Protein AF-A0A7J0HBK5-F1 (afdb_monomer)

Sequence (473 aa):
MHLRTRTHFDTNAKVCFGAVPFGYVHLSFYRSYSKPLKPMLLNSPVFSQHLRLVNHPLKPMHLRTRTQFDTNAKVGISAVPYGYVHFSFYHSYSKPLPRSLRRRINKRLKSAMKPVLDEARFQRAVSQLPPRFTAEELCNVITLQEDPLVCLELFDWASEQPRFRHDVSTYHITIKKLGAVKMYEEMEVIVNQVLDVPDIGSEALYNTIIYFFTEDRKLTKAVDVYKHMRNSKNVEWRPSIRTFNLLFSAFLSRGTNSYINHMYMETIRCLFKQMVNDGIEPDIFSLNSMIKGYVLSLHVNDALRIFHQMGVVYNCLPNSFSFDYLIHGLCAQGRTKNARDLFNKMKKSGFVPSSKSYNSLVNSLALGGEVDKAVNLLWEMTKSRRSADFITYRTVLDEICRQQRLGDAMTLLKELQEKELVDSHTYRKLLHELVDSHRNLNDLLPREHKNQEYLEAVKNRYKHLLEVKRIVR

Structure (mmCIF, N/CA/C/O backbone):
data_AF-A0A7J0HBK5-F1
#
_entry.id   AF-A0A7J0HBK5-F1
#
loop_
_atom_site.group_PDB
_atom_site.id
_atom_site.type_symbol
_atom_site.label_atom_id
_atom_site.label_alt_id
_atom_site.label_comp_id
_atom_site.label_asym_id
_atom_site.label_entity_id
_atom_site.label_seq_id
_atom_site.pdbx_PDB_ins_code
_atom_site.Cartn_x
_atom_site.Cartn_y
_atom_site.Cartn_z
_atom_site.occupancy
_atom_site.B_iso_or_equiv
_atom_site.auth_seq_id
_atom_site.auth_comp_id
_atom_site.auth_asym_id
_atom_site.auth_atom_id
_atom_site.pdbx_PDB_model_num
ATOM 1 N N . MET A 1 1 ? -20.222 -41.291 -4.664 1.00 31.66 1 MET A N 1
ATOM 2 C CA . MET A 1 1 ? -19.190 -40.955 -5.672 1.00 31.66 1 MET A CA 1
ATOM 3 C C . MET A 1 1 ? -19.681 -39.755 -6.475 1.00 31.66 1 MET A C 1
ATOM 5 O O . MET A 1 1 ? -20.863 -39.692 -6.771 1.00 31.66 1 MET A O 1
ATOM 9 N N . HIS A 1 2 ? -18.813 -38.767 -6.682 1.00 30.02 2 HIS A N 1
ATOM 10 C CA . HIS A 1 2 ? -19.117 -37.355 -6.947 1.00 30.02 2 HIS A CA 1
ATOM 11 C C . HIS A 1 2 ? -20.131 -37.019 -8.058 1.00 30.02 2 HIS A C 1
ATOM 13 O O . HIS A 1 2 ? -19.914 -37.318 -9.228 1.00 30.02 2 HIS A O 1
ATOM 19 N N . LEU A 1 3 ? -21.146 -36.228 -7.688 1.00 23.47 3 LEU A N 1
ATOM 20 C CA . LEU A 1 3 ? -21.927 -35.387 -8.595 1.00 23.47 3 LEU A CA 1
ATOM 21 C C . LEU A 1 3 ? -21.182 -34.059 -8.813 1.00 23.47 3 LEU A C 1
ATOM 23 O O . LEU A 1 3 ? -21.056 -33.244 -7.902 1.00 23.47 3 LEU A O 1
ATOM 27 N N . ARG A 1 4 ? -20.663 -33.860 -10.030 1.00 25.66 4 ARG A N 1
ATOM 28 C CA . ARG A 1 4 ? -20.142 -32.577 -10.524 1.00 25.66 4 ARG A CA 1
ATOM 29 C C . ARG A 1 4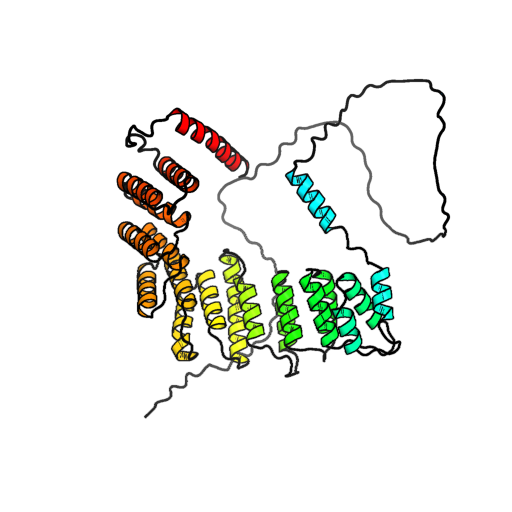 ? -21.317 -31.690 -10.936 1.00 25.66 4 ARG A C 1
ATOM 31 O O . ARG A 1 4 ? -21.932 -31.931 -11.970 1.00 25.66 4 ARG A O 1
ATOM 38 N N . THR A 1 5 ? -21.582 -30.625 -10.191 1.00 25.89 5 THR A N 1
ATOM 39 C CA . THR A 1 5 ? -22.419 -29.517 -10.666 1.00 25.89 5 THR A CA 1
ATOM 40 C C . THR A 1 5 ? -21.564 -28.576 -11.516 1.00 25.89 5 THR A C 1
ATOM 42 O O . THR A 1 5 ? -20.764 -27.804 -10.990 1.00 25.89 5 THR A O 1
ATOM 45 N N . ARG A 1 6 ? -21.713 -28.666 -12.843 1.00 24.17 6 ARG A N 1
ATOM 46 C CA . ARG A 1 6 ? -21.279 -27.638 -13.801 1.00 24.17 6 ARG A CA 1
ATOM 47 C C . ARG A 1 6 ? -22.209 -26.434 -13.658 1.00 24.17 6 ARG A C 1
ATOM 49 O O . ARG A 1 6 ? -23.389 -26.542 -13.973 1.00 24.17 6 ARG A O 1
ATOM 56 N N . THR A 1 7 ? -21.691 -25.292 -13.227 1.00 28.00 7 THR A N 1
ATOM 57 C CA . THR A 1 7 ? -22.364 -24.008 -13.437 1.00 28.00 7 THR A CA 1
ATOM 58 C C . THR A 1 7 ? -21.990 -23.494 -14.825 1.00 28.00 7 THR A C 1
ATOM 60 O O . THR A 1 7 ? -20.836 -23.169 -15.102 1.00 28.00 7 THR A O 1
ATOM 63 N N . HIS A 1 8 ? -22.975 -23.491 -15.722 1.00 24.38 8 HIS A N 1
ATOM 64 C CA . HIS A 1 8 ? -22.909 -22.832 -17.022 1.00 24.38 8 HIS A CA 1
ATOM 65 C C . HIS A 1 8 ? -22.715 -21.322 -16.817 1.00 24.38 8 HIS A C 1
ATOM 67 O O . HIS A 1 8 ? -23.532 -20.674 -16.168 1.00 24.38 8 HIS A O 1
ATOM 73 N N . PHE A 1 9 ? -21.638 -20.765 -17.370 1.00 28.02 9 PHE A N 1
ATOM 74 C CA . PHE A 1 9 ? -21.563 -19.340 -17.679 1.00 28.02 9 PHE A CA 1
ATOM 75 C C . PHE A 1 9 ? -22.142 -19.153 -19.081 1.00 28.02 9 PHE A C 1
ATOM 77 O O . PHE A 1 9 ? -21.628 -19.739 -20.034 1.00 28.02 9 PHE A O 1
ATOM 84 N N . ASP A 1 10 ? -23.211 -18.368 -19.193 1.00 24.34 10 ASP A N 1
ATOM 85 C CA . ASP A 1 10 ? -23.819 -17.997 -20.470 1.00 24.34 10 ASP A CA 1
ATOM 86 C C . ASP A 1 10 ? -22.800 -17.287 -21.370 1.00 24.34 10 ASP A C 1
ATOM 88 O O . ASP A 1 10 ? -22.407 -16.137 -21.159 1.00 24.34 10 ASP A O 1
ATOM 92 N N . THR A 1 11 ? -22.372 -17.998 -22.407 1.00 31.20 11 THR A N 1
ATOM 93 C CA . THR A 1 11 ? -21.667 -17.467 -23.567 1.00 31.20 11 THR A CA 1
ATOM 94 C C . THR A 1 11 ? -22.706 -17.028 -24.586 1.00 31.20 11 THR A C 1
ATOM 96 O O . THR A 1 11 ? -23.113 -17.842 -25.406 1.00 31.20 11 THR A O 1
ATOM 99 N N . ASN A 1 12 ? -23.168 -15.776 -24.522 1.00 26.44 12 ASN A N 1
ATOM 100 C CA . ASN A 1 12 ? -23.670 -15.032 -25.685 1.00 26.44 12 ASN A CA 1
ATOM 101 C C . ASN A 1 12 ? -24.010 -13.583 -25.312 1.00 26.44 12 ASN A C 1
ATOM 103 O O . ASN A 1 12 ? -25.143 -13.239 -24.998 1.00 26.44 12 ASN A O 1
ATOM 107 N N . ALA A 1 13 ? -23.017 -12.706 -25.432 1.00 25.67 13 ALA A N 1
ATOM 108 C CA . ALA A 1 13 ? -23.254 -11.301 -25.728 1.00 25.67 13 ALA A CA 1
ATOM 109 C C . ALA A 1 13 ? -22.132 -10.829 -26.656 1.00 25.67 13 ALA A C 1
ATOM 111 O O . ALA A 1 13 ? -20.990 -10.642 -26.238 1.00 25.67 13 ALA A O 1
ATOM 112 N N . LYS A 1 14 ? -22.459 -10.670 -27.943 1.00 26.19 14 LYS A N 1
ATOM 113 C CA . LYS A 1 14 ? -21.660 -9.878 -28.881 1.00 26.19 14 LYS A CA 1
ATOM 114 C C . LYS A 1 14 ? -21.552 -8.468 -28.298 1.00 26.19 14 LYS A C 1
ATOM 116 O O . LYS A 1 14 ? -22.533 -7.732 -28.295 1.00 26.19 14 LYS A O 1
ATOM 121 N N . VAL A 1 15 ? -20.381 -8.094 -27.792 1.00 26.55 15 VAL A N 1
ATOM 122 C CA . VAL A 1 15 ? -20.110 -6.706 -27.411 1.00 26.55 15 VAL A CA 1
ATOM 123 C C . VAL A 1 15 ? -19.743 -5.956 -28.685 1.00 26.55 15 VAL A C 1
ATOM 125 O O . VAL A 1 15 ? -18.599 -5.969 -29.134 1.00 26.55 15 VAL A O 1
ATOM 128 N N . CYS A 1 16 ? -20.746 -5.329 -29.296 1.00 24.81 16 CYS A N 1
ATOM 129 C CA . CYS A 1 16 ? -20.527 -4.231 -30.224 1.00 24.81 16 CYS A CA 1
ATOM 130 C C . CYS A 1 16 ? -19.845 -3.094 -29.452 1.00 24.81 16 CYS A C 1
ATOM 132 O O . CYS A 1 16 ? -20.400 -2.567 -28.488 1.00 24.81 16 CYS A O 1
ATOM 134 N N . PHE A 1 17 ? -18.637 -2.720 -29.875 1.00 26.94 17 PHE A N 1
ATOM 135 C CA . PHE A 1 17 ? -17.981 -1.493 -29.439 1.00 26.94 17 PHE A CA 1
ATOM 136 C C . PHE A 1 17 ? -18.753 -0.296 -30.005 1.00 26.94 17 PHE A C 1
ATOM 138 O O . PHE A 1 17 ? -18.517 0.143 -31.127 1.00 26.94 17 PHE A O 1
ATOM 145 N N . GLY A 1 18 ? -19.713 0.207 -29.231 1.00 22.92 18 GLY A N 1
ATOM 146 C CA . GLY A 1 18 ? -20.313 1.517 -29.440 1.00 22.92 18 GLY A CA 1
ATOM 147 C C . GLY A 1 18 ? -19.470 2.571 -28.734 1.00 22.92 18 GLY A C 1
ATOM 148 O O . GLY A 1 18 ? -19.424 2.608 -27.506 1.00 22.92 18 GLY A O 1
ATOM 149 N N . ALA A 1 19 ? -18.785 3.404 -29.514 1.00 28.27 19 ALA A N 1
ATOM 150 C CA . ALA A 1 19 ? -18.148 4.623 -29.039 1.00 28.27 19 ALA A CA 1
ATOM 151 C C . ALA A 1 19 ? -19.178 5.500 -28.306 1.00 28.27 19 ALA A C 1
ATOM 153 O O . ALA A 1 19 ? -20.225 5.819 -28.865 1.00 28.27 19 ALA A O 1
ATOM 154 N N . VAL A 1 20 ? -18.879 5.906 -27.071 1.00 25.22 20 VAL A N 1
ATOM 155 C CA . VAL A 1 20 ? -19.661 6.930 -26.369 1.00 25.22 20 VAL A CA 1
ATOM 156 C C . VAL A 1 20 ? -18.873 8.241 -26.420 1.00 25.22 20 VAL A C 1
ATOM 158 O O . VAL A 1 20 ? -17.775 8.301 -25.860 1.00 25.22 20 VAL A O 1
ATOM 161 N N . PRO A 1 21 ? -19.387 9.286 -27.091 1.00 27.09 21 PRO A N 1
ATOM 162 C CA . PRO A 1 21 ? -18.785 10.608 -27.076 1.00 27.09 21 PRO A CA 1
ATOM 163 C C . PRO A 1 21 ? -19.108 11.320 -25.755 1.00 27.09 21 PRO A C 1
ATOM 165 O O . PRO A 1 21 ? -20.227 11.255 -25.245 1.00 27.09 21 PRO A O 1
ATOM 168 N N . PHE A 1 22 ? -18.120 12.028 -25.207 1.00 27.39 22 PHE A N 1
ATOM 169 C CA . PHE A 1 22 ? -18.308 12.963 -24.099 1.00 27.39 22 PHE A CA 1
ATOM 170 C C . PHE A 1 22 ? -19.230 14.109 -24.547 1.00 27.39 22 PHE A C 1
ATOM 172 O O . PHE A 1 22 ? -18.798 15.025 -25.242 1.00 27.39 22 PHE A O 1
ATOM 179 N N . GLY A 1 23 ? -20.502 14.047 -24.151 1.00 24.08 23 GLY A N 1
ATOM 180 C CA . GLY A 1 23 ? -21.498 15.093 -24.361 1.00 24.08 23 GLY A CA 1
ATOM 181 C C . GLY A 1 23 ? -21.964 15.678 -23.031 1.00 24.08 23 GLY A C 1
ATOM 182 O O . GLY A 1 23 ? -22.609 14.999 -22.236 1.00 24.08 23 GLY A O 1
ATOM 183 N N . TYR A 1 24 ? -21.634 16.947 -22.803 1.00 28.50 24 TYR A N 1
ATOM 184 C CA . TYR A 1 24 ? -22.241 17.797 -21.782 1.00 28.50 24 TYR A CA 1
ATOM 185 C C . TYR A 1 24 ? -23.758 17.891 -22.008 1.00 28.50 24 TYR A C 1
ATOM 187 O O . TYR A 1 24 ? -24.182 18.332 -23.073 1.00 28.50 24 TYR A O 1
ATOM 195 N N . VAL A 1 25 ? -24.570 17.573 -20.994 1.00 25.03 25 VAL A N 1
ATOM 196 C CA . VAL A 1 25 ? -25.971 18.017 -20.919 1.00 25.03 25 VAL A CA 1
ATOM 197 C C . VAL A 1 25 ? -26.257 18.555 -19.520 1.00 25.03 25 VAL A C 1
ATOM 199 O O . VAL A 1 25 ? -25.924 17.954 -18.502 1.00 25.03 25 VAL A O 1
ATOM 202 N N . HIS A 1 26 ? -26.844 19.744 -19.518 1.00 24.22 26 HIS A N 1
ATOM 203 C CA . HIS A 1 26 ? -27.123 20.635 -18.405 1.00 24.22 26 HIS A CA 1
ATOM 204 C C . HIS A 1 26 ? -28.632 20.623 -18.124 1.00 24.22 26 HIS A C 1
ATOM 206 O O . HIS A 1 26 ? -29.383 20.930 -19.038 1.00 24.22 26 HIS A O 1
ATOM 212 N N . LEU A 1 27 ? -29.079 20.332 -16.895 1.00 23.97 27 LEU A N 1
ATOM 213 C CA . LEU A 1 27 ? -30.419 20.673 -16.361 1.00 23.97 27 LEU A CA 1
ATOM 214 C C . LEU A 1 27 ? -30.403 20.424 -14.825 1.00 23.97 27 LEU A C 1
ATOM 216 O O . LEU A 1 27 ? -30.240 19.285 -14.410 1.00 23.97 27 LEU A O 1
ATOM 220 N N . SER A 1 28 ? -30.276 21.408 -13.913 1.00 21.25 28 SER A N 1
ATOM 221 C CA . SER A 1 28 ? -31.296 22.338 -13.349 1.00 21.25 28 SER A CA 1
ATOM 222 C C . SER A 1 28 ? -32.604 21.614 -12.961 1.00 21.25 28 SER A C 1
ATOM 224 O O . SER A 1 28 ? -33.232 21.074 -13.858 1.00 21.25 28 SER A O 1
ATOM 226 N N . PHE A 1 29 ? -33.108 21.503 -11.719 1.00 23.34 29 PHE A N 1
ATOM 227 C CA . PHE A 1 29 ? -33.231 22.378 -10.531 1.00 23.34 29 PHE A CA 1
ATOM 228 C C . PHE A 1 29 ? -33.354 21.493 -9.252 1.00 23.34 29 PHE A C 1
ATOM 230 O O . PHE A 1 29 ? -33.925 20.415 -9.324 1.00 23.34 29 PHE A O 1
ATOM 237 N N . TYR A 1 30 ? -32.832 21.866 -8.074 1.00 24.45 30 TYR A N 1
ATOM 238 C CA . TYR A 1 30 ? -33.590 22.601 -7.043 1.00 24.45 30 TYR A CA 1
ATOM 239 C C . TYR A 1 30 ? -32.663 23.442 -6.142 1.00 24.45 30 TYR A C 1
ATOM 241 O O . TYR A 1 30 ? -31.636 22.983 -5.648 1.00 24.45 30 TYR A O 1
ATOM 249 N N . ARG A 1 31 ? -33.067 24.702 -5.950 1.00 23.34 31 ARG A N 1
ATOM 250 C CA . ARG A 1 31 ? -32.460 25.748 -5.114 1.00 23.34 31 ARG A CA 1
ATOM 251 C C . ARG A 1 31 ? -32.688 25.494 -3.623 1.00 23.34 31 ARG A C 1
ATOM 253 O O . ARG A 1 31 ? -33.817 25.223 -3.235 1.00 23.34 31 ARG A O 1
ATOM 260 N N . SER A 1 32 ? -31.690 25.836 -2.802 1.00 21.02 32 SER A N 1
ATOM 261 C CA . SER A 1 32 ? -31.899 26.589 -1.553 1.00 21.02 32 SER A CA 1
ATOM 262 C C . SER A 1 32 ? -30.566 27.117 -0.970 1.00 21.02 32 SER A C 1
ATOM 264 O O . SER A 1 32 ? -29.733 26.347 -0.508 1.00 21.02 32 SER A O 1
ATOM 266 N N . TYR A 1 33 ? -30.420 28.450 -1.023 1.00 23.70 33 TYR A N 1
ATOM 267 C CA . TYR A 1 33 ? -29.663 29.378 -0.157 1.00 23.70 33 TYR A CA 1
ATOM 268 C C . TYR A 1 33 ? -28.152 29.207 0.124 1.00 23.70 33 TYR A C 1
ATOM 270 O O . TYR A 1 33 ? -27.761 28.556 1.080 1.00 23.70 33 TYR A O 1
ATOM 278 N N . SER A 1 34 ? -27.319 30.001 -0.572 1.00 24.39 34 SER A N 1
ATOM 279 C CA . SER A 1 34 ? -26.499 31.085 0.029 1.00 24.39 34 SER A CA 1
ATOM 280 C C . SER A 1 34 ? -25.680 31.810 -1.057 1.00 24.39 34 SER A C 1
ATOM 282 O O . SER A 1 34 ? -24.958 31.175 -1.821 1.00 24.39 34 SER A O 1
ATOM 284 N N . LYS A 1 35 ? -25.827 33.138 -1.159 1.00 27.02 35 LYS A N 1
ATOM 285 C CA . LYS A 1 35 ? -25.191 34.014 -2.167 1.00 27.02 35 LYS A CA 1
ATOM 286 C C . LYS A 1 35 ? -23.658 34.101 -1.990 1.00 27.02 35 LYS A C 1
ATOM 288 O O . LYS A 1 35 ? -23.221 34.266 -0.854 1.00 27.02 35 LYS A O 1
ATOM 293 N N . PRO A 1 36 ? -22.854 34.138 -3.071 1.00 25.86 36 PRO A N 1
ATOM 294 C CA . PRO A 1 36 ? -21.471 34.605 -3.016 1.00 25.86 36 PRO A CA 1
ATOM 295 C C . PRO A 1 36 ? -21.409 36.143 -3.060 1.00 25.86 36 PRO A C 1
ATOM 297 O O . PRO A 1 36 ? -22.064 36.792 -3.880 1.00 25.86 36 PRO A O 1
ATOM 300 N N . LEU A 1 37 ? -20.624 36.723 -2.151 1.00 25.36 37 LEU A N 1
ATOM 301 C CA . LEU A 1 37 ? -20.334 38.154 -2.059 1.00 25.36 37 LEU A CA 1
ATOM 302 C C . LEU A 1 37 ? -19.512 38.626 -3.271 1.00 25.36 37 LEU A C 1
ATOM 304 O O . LEU A 1 37 ? -18.436 38.102 -3.554 1.00 25.36 37 LEU A O 1
ATOM 308 N N . LYS A 1 38 ? -20.031 39.647 -3.963 1.00 24.88 38 LYS A N 1
ATOM 309 C CA . LYS A 1 38 ? -19.293 40.485 -4.917 1.00 24.88 38 LYS A CA 1
ATOM 310 C C . LYS A 1 38 ? -18.269 41.349 -4.160 1.00 24.88 38 LYS A C 1
ATOM 312 O O . LYS A 1 38 ? -18.623 41.880 -3.108 1.00 24.88 38 LYS A O 1
ATOM 317 N N . PRO A 1 39 ? -17.062 41.582 -4.700 1.00 24.73 39 PRO A N 1
ATOM 318 C CA . PRO A 1 39 ? -16.198 42.650 -4.214 1.00 24.73 39 PRO A CA 1
ATOM 319 C C . PRO A 1 39 ? -16.785 44.015 -4.613 1.00 24.73 39 PRO A C 1
ATOM 321 O O . PRO A 1 39 ? -17.087 44.255 -5.783 1.00 24.73 39 PRO A O 1
ATOM 324 N N . MET A 1 40 ? -16.976 44.895 -3.627 1.00 24.06 40 MET A N 1
ATOM 325 C CA . MET A 1 40 ? -17.317 46.304 -3.837 1.00 24.06 40 MET A CA 1
ATOM 326 C C . MET A 1 40 ? -16.158 47.014 -4.546 1.00 24.06 40 MET A C 1
ATOM 328 O O . MET A 1 40 ? -15.063 47.139 -4.003 1.00 24.06 40 MET A O 1
ATOM 332 N N . LEU A 1 41 ? -16.437 47.487 -5.758 1.00 22.77 41 LEU A N 1
ATOM 333 C CA . LEU A 1 41 ? -15.737 48.587 -6.410 1.00 22.77 41 LEU A CA 1
ATOM 334 C C . LEU A 1 41 ? -16.183 49.900 -5.747 1.00 22.77 41 LEU A C 1
ATOM 336 O O . LEU A 1 41 ? -17.384 50.150 -5.640 1.00 22.77 41 LEU A O 1
ATOM 340 N N . LEU A 1 42 ? -15.230 50.737 -5.333 1.00 23.98 42 LEU A N 1
ATOM 341 C CA . LEU A 1 42 ? -15.458 52.169 -5.128 1.00 23.98 42 LEU A CA 1
ATOM 342 C C . LEU A 1 42 ? -15.215 52.887 -6.473 1.00 23.98 42 LEU A C 1
ATOM 344 O O . LEU A 1 42 ? -14.145 52.739 -7.062 1.00 23.98 42 LEU A O 1
ATOM 348 N N . ASN A 1 43 ? -16.211 53.639 -6.948 1.00 23.02 43 ASN A N 1
ATOM 349 C CA . ASN A 1 43 ? -16.170 54.537 -8.117 1.00 23.02 43 ASN A CA 1
ATOM 350 C C . ASN A 1 43 ? -15.170 55.698 -7.882 1.00 23.02 43 ASN A C 1
ATOM 352 O O . ASN A 1 43 ? -15.237 56.324 -6.831 1.00 23.02 43 ASN A O 1
ATOM 356 N N . SER A 1 44 ? -14.151 55.900 -8.740 1.00 21.78 44 SER A N 1
ATOM 357 C CA . SER A 1 44 ? -14.055 56.820 -9.917 1.00 21.78 44 SER A CA 1
ATOM 358 C C . SER A 1 44 ? -13.590 58.258 -9.588 1.00 21.78 44 SER A C 1
ATOM 360 O O . SER A 1 44 ? -13.862 58.681 -8.468 1.00 21.78 44 SER A O 1
ATOM 362 N N . PRO A 1 45 ? -13.058 59.077 -10.537 1.00 34.59 45 PRO A N 1
ATOM 363 C CA . PRO A 1 45 ? -12.540 58.819 -11.900 1.00 34.59 45 PRO A CA 1
ATOM 364 C C . PRO A 1 45 ? -11.070 59.317 -12.069 1.00 34.59 45 PRO A C 1
ATOM 366 O O . PRO A 1 45 ? -10.499 59.875 -11.141 1.00 34.59 45 PRO A O 1
ATOM 369 N N . VAL A 1 46 ? -10.351 59.058 -13.172 1.00 22.55 46 VAL A N 1
ATOM 370 C CA . VAL A 1 46 ? -10.134 60.016 -14.284 1.00 22.55 46 VAL A CA 1
ATOM 371 C C . VAL A 1 46 ? -9.299 59.321 -15.387 1.00 22.55 46 VAL A C 1
ATOM 373 O O . VAL A 1 46 ? -8.238 58.768 -15.123 1.00 22.55 46 VAL A O 1
ATOM 376 N N . PHE A 1 47 ? -9.820 59.422 -16.614 1.00 23.20 47 PHE A N 1
ATOM 377 C CA . PHE A 1 47 ? -9.204 59.324 -17.950 1.00 23.20 47 PHE A CA 1
ATOM 378 C C . PHE A 1 47 ? -8.801 57.976 -18.588 1.00 23.20 47 PHE A C 1
ATOM 380 O O . PHE A 1 47 ? -7.784 57.348 -18.318 1.00 23.20 47 PHE A O 1
ATOM 387 N N . SER A 1 48 ? -9.632 57.655 -19.582 1.00 22.02 48 SER A N 1
ATOM 388 C CA . SER A 1 48 ? -9.429 56.899 -20.818 1.00 22.02 48 SER A CA 1
ATOM 389 C C . SER A 1 48 ? -8.139 57.215 -21.591 1.00 22.02 48 SER A C 1
ATOM 391 O O . SER A 1 48 ? -7.818 58.389 -21.744 1.00 22.02 48 SER A O 1
ATOM 393 N N . GLN A 1 49 ? -7.549 56.217 -22.262 1.00 24.94 49 GLN A N 1
ATOM 394 C CA . GLN A 1 49 ? -7.604 56.087 -23.734 1.00 24.94 49 GLN A CA 1
ATOM 395 C C . GLN A 1 49 ? -6.843 54.848 -24.260 1.00 24.94 49 GLN A C 1
ATOM 397 O O . GLN A 1 49 ? -5.743 54.531 -23.832 1.00 24.94 49 GLN A O 1
ATOM 402 N N . HIS A 1 50 ? -7.520 54.163 -25.188 1.00 23.64 50 HIS A N 1
ATOM 403 C CA . HIS A 1 50 ? -7.077 53.345 -26.326 1.00 23.64 50 HIS A CA 1
ATOM 404 C C . HIS A 1 50 ? -5.633 52.813 -26.427 1.00 23.64 50 HIS A C 1
ATOM 406 O O . HIS A 1 50 ? -4.698 53.591 -26.539 1.00 23.64 50 HIS A O 1
ATOM 412 N N . LEU A 1 51 ? -5.494 51.504 -26.703 1.00 23.53 51 LEU A N 1
ATOM 413 C CA . LEU A 1 51 ? -5.081 51.024 -28.039 1.00 23.53 51 LEU A CA 1
ATOM 414 C C . LEU A 1 51 ? -5.220 49.497 -28.196 1.00 23.53 51 LEU A C 1
ATOM 416 O O . LEU A 1 51 ? -4.925 48.715 -27.296 1.00 23.53 51 LEU A O 1
ATOM 420 N N . ARG A 1 52 ? -5.743 49.109 -29.365 1.00 21.78 52 ARG A N 1
ATOM 421 C CA . ARG A 1 52 ? -6.020 47.745 -29.836 1.00 21.78 52 ARG A CA 1
ATOM 422 C C . ARG A 1 52 ? -4.734 47.049 -30.302 1.00 21.78 52 ARG A C 1
ATOM 424 O O . ARG A 1 52 ? -3.869 47.686 -30.890 1.00 21.78 52 ARG A O 1
ATOM 431 N N . LEU A 1 53 ? -4.690 45.729 -30.123 1.00 23.70 53 LEU A N 1
ATOM 432 C CA . LEU A 1 53 ? -3.767 44.800 -30.785 1.00 23.70 53 LEU A CA 1
ATOM 433 C C . LEU A 1 53 ? -4.117 44.647 -32.276 1.00 23.70 53 LEU A C 1
ATOM 435 O O . LEU A 1 53 ? -5.289 44.468 -32.609 1.00 23.70 53 LEU A O 1
ATOM 439 N N . VAL A 1 54 ? -3.102 44.643 -33.148 1.00 23.05 54 VAL A N 1
ATOM 440 C CA . VAL A 1 54 ? -3.174 44.139 -34.533 1.00 23.05 54 VAL A CA 1
ATOM 441 C C . VAL A 1 54 ? -1.969 43.226 -34.806 1.00 23.05 54 VAL A C 1
ATOM 443 O O . VAL A 1 54 ? -0.887 43.417 -34.257 1.00 23.05 54 VAL A O 1
ATOM 446 N N . ASN A 1 55 ? -2.234 42.197 -35.611 1.00 21.95 55 ASN A N 1
ATOM 447 C CA . ASN A 1 55 ? -1.491 40.959 -35.837 1.00 21.95 55 ASN A CA 1
ATOM 448 C C . ASN A 1 55 ? -0.244 41.043 -36.750 1.00 21.95 55 ASN A C 1
ATOM 450 O O . ASN A 1 55 ? -0.172 41.882 -37.643 1.00 21.95 55 ASN A O 1
ATOM 454 N N . HIS A 1 56 ? 0.555 39.966 -36.641 1.00 23.27 56 HIS A N 1
ATOM 455 C CA . HIS A 1 56 ? 1.252 39.200 -37.701 1.00 23.27 56 HIS A CA 1
ATOM 456 C C . HIS A 1 56 ? 2.772 39.417 -37.968 1.00 23.27 56 HIS A C 1
ATOM 458 O O . HIS A 1 56 ? 3.339 40.403 -37.515 1.00 23.27 56 HIS A O 1
ATOM 464 N N . PRO A 1 57 ? 3.470 38.387 -38.523 1.00 37.47 57 PRO A N 1
ATOM 465 C CA . PRO A 1 57 ? 4.721 37.797 -38.009 1.00 37.47 57 PRO A CA 1
ATOM 466 C C . PRO A 1 57 ? 5.951 38.150 -38.870 1.00 37.47 57 PRO A C 1
ATOM 468 O O . PRO A 1 57 ? 5.756 38.731 -39.924 1.00 37.47 57 PRO A O 1
ATOM 471 N N . LEU A 1 58 ? 7.178 37.737 -38.492 1.00 22.36 58 LEU A N 1
ATOM 472 C CA . LEU A 1 58 ? 8.304 37.419 -39.411 1.00 22.36 58 LEU A CA 1
ATOM 473 C C . LEU A 1 58 ? 9.536 36.848 -38.652 1.00 22.36 58 LEU A C 1
ATOM 475 O O . LEU A 1 58 ? 9.904 37.333 -37.585 1.00 22.36 58 LEU A O 1
ATOM 479 N N . LYS A 1 59 ? 10.156 35.794 -39.214 1.00 21.16 59 LYS A N 1
ATOM 480 C CA . LYS A 1 59 ? 11.503 35.250 -38.886 1.00 21.16 59 LYS A CA 1
ATOM 481 C C . LYS A 1 59 ? 12.606 36.068 -39.641 1.00 21.16 59 LYS A C 1
ATOM 483 O O . LYS A 1 59 ? 12.254 37.031 -40.311 1.00 21.16 59 LYS A O 1
ATOM 488 N N . PRO A 1 60 ? 13.874 35.608 -39.754 1.00 36.78 60 PRO A N 1
ATOM 489 C CA . PRO A 1 60 ? 15.006 35.708 -38.815 1.00 36.78 60 PRO A CA 1
ATOM 490 C C . PRO A 1 60 ? 16.222 36.448 -39.449 1.00 36.78 60 PRO A C 1
ATOM 492 O O . PRO A 1 60 ? 16.288 36.577 -40.667 1.00 36.78 60 PRO A O 1
ATOM 495 N N . MET A 1 61 ? 17.255 36.852 -38.690 1.00 20.89 61 MET A N 1
ATOM 496 C CA . MET A 1 61 ? 18.585 37.072 -39.300 1.00 20.89 61 MET A CA 1
ATOM 497 C C . MET A 1 61 ? 19.755 37.003 -38.306 1.00 20.89 61 MET A C 1
ATOM 499 O O . MET A 1 61 ? 19.725 37.595 -37.232 1.00 20.89 61 MET A O 1
ATOM 503 N N . HIS A 1 62 ? 20.775 36.239 -38.704 1.00 24.31 62 HIS A N 1
ATOM 504 C CA . HIS A 1 62 ? 22.068 36.030 -38.052 1.00 24.31 62 HIS A CA 1
ATOM 505 C C . HIS A 1 62 ? 22.942 37.290 -38.051 1.00 24.31 62 HIS A C 1
ATOM 507 O O . HIS A 1 62 ? 22.954 37.997 -39.051 1.00 24.31 62 HIS A O 1
ATOM 513 N N . LEU A 1 63 ? 23.805 37.448 -37.036 1.00 23.19 63 LEU A N 1
ATOM 514 C CA . LEU A 1 63 ? 25.190 37.902 -37.232 1.00 23.19 63 LEU A CA 1
ATOM 515 C C . LEU A 1 63 ? 26.104 37.478 -36.061 1.00 23.19 63 LEU A C 1
ATOM 517 O O . LEU A 1 63 ? 25.892 37.814 -34.900 1.00 23.19 63 LEU A O 1
ATOM 521 N N . ARG A 1 64 ? 27.116 36.685 -36.442 1.00 20.22 64 ARG A N 1
ATOM 522 C CA . ARG A 1 64 ? 28.461 36.495 -35.854 1.00 20.22 64 ARG A CA 1
ATOM 523 C C . ARG A 1 64 ? 29.036 37.840 -35.344 1.00 20.22 64 ARG A C 1
ATOM 525 O O . ARG A 1 64 ? 28.676 38.868 -35.892 1.00 20.22 64 ARG A O 1
ATOM 532 N N . THR A 1 65 ? 29.948 37.984 -34.380 1.00 21.84 65 THR A N 1
ATOM 533 C CA . THR A 1 65 ? 31.001 37.129 -33.803 1.00 21.84 65 THR A CA 1
ATOM 534 C C . THR A 1 65 ? 31.616 37.880 -32.608 1.00 21.84 65 THR A C 1
ATOM 536 O O . THR A 1 65 ? 31.809 39.085 -32.691 1.00 21.84 65 THR A O 1
ATOM 539 N N . ARG A 1 66 ? 31.957 37.139 -31.545 1.00 21.75 66 ARG A N 1
ATOM 540 C CA . ARG A 1 66 ? 33.266 37.089 -30.850 1.00 21.75 66 ARG A CA 1
ATOM 541 C C . ARG A 1 66 ? 34.083 38.397 -30.733 1.00 21.75 66 ARG A C 1
ATOM 543 O O . ARG A 1 66 ? 34.615 38.830 -31.738 1.00 21.75 66 ARG A O 1
ATOM 550 N N . THR A 1 67 ? 34.356 38.849 -29.502 1.00 23.16 67 THR A N 1
ATOM 551 C CA . THR A 1 67 ? 35.727 39.019 -28.956 1.00 23.16 67 THR A CA 1
ATOM 552 C C . THR A 1 67 ? 35.701 39.309 -27.452 1.00 23.16 67 THR A C 1
ATOM 554 O O . THR A 1 67 ? 34.868 40.062 -26.958 1.00 23.16 67 THR A O 1
ATOM 557 N N . GLN A 1 68 ? 36.626 38.655 -26.749 1.00 22.55 68 GLN A N 1
ATOM 558 C CA . GLN A 1 68 ? 37.017 38.858 -25.353 1.00 22.55 68 GLN A CA 1
ATOM 559 C C . GLN A 1 68 ? 37.554 40.285 -25.138 1.00 22.55 68 GLN A C 1
ATOM 561 O O . GLN A 1 68 ? 38.062 40.865 -26.091 1.00 22.55 68 GLN A O 1
ATOM 566 N N . PHE A 1 69 ? 37.500 40.826 -23.917 1.00 21.97 69 PHE A N 1
ATOM 567 C CA . PHE A 1 69 ? 38.706 41.108 -23.120 1.00 21.97 69 PHE A CA 1
ATOM 568 C C . PHE A 1 69 ? 38.394 41.719 -21.744 1.00 21.97 69 PHE A C 1
ATOM 570 O O . PHE A 1 69 ? 37.372 42.358 -21.504 1.00 21.97 69 PHE A O 1
ATOM 577 N N . ASP A 1 70 ? 39.350 41.415 -20.882 1.00 21.12 70 ASP A N 1
ATOM 578 C CA . ASP A 1 70 ? 39.587 41.635 -19.466 1.00 21.12 70 ASP A CA 1
ATOM 579 C C . ASP A 1 70 ? 39.605 43.069 -18.887 1.00 21.12 70 ASP A C 1
ATOM 581 O O . ASP A 1 70 ? 39.895 44.061 -19.546 1.00 21.12 70 ASP A O 1
ATOM 585 N N . THR A 1 71 ? 39.483 43.060 -17.550 1.00 23.58 71 THR A N 1
ATOM 586 C CA . THR A 1 71 ? 40.205 43.853 -16.527 1.00 23.58 71 THR A CA 1
ATOM 587 C C . THR A 1 71 ? 39.954 45.354 -16.319 1.00 23.58 71 THR A C 1
ATOM 589 O O . THR A 1 71 ? 40.279 46.207 -17.129 1.00 23.58 71 THR A O 1
ATOM 592 N N . ASN A 1 72 ? 39.528 45.633 -15.081 1.00 22.12 72 ASN A N 1
ATOM 593 C CA . ASN A 1 72 ? 40.001 46.670 -14.156 1.00 22.12 72 ASN A CA 1
ATOM 594 C C . ASN A 1 72 ? 40.152 48.142 -14.609 1.00 22.12 72 ASN A C 1
ATOM 596 O O . ASN A 1 72 ? 41.138 48.542 -15.210 1.00 22.12 72 ASN A O 1
ATOM 600 N N . ALA A 1 73 ? 39.306 48.948 -13.954 1.00 22.50 73 ALA A N 1
ATOM 601 C CA . ALA A 1 73 ? 39.656 50.137 -13.166 1.00 22.50 73 ALA A CA 1
ATOM 602 C C . ALA A 1 73 ? 39.604 51.547 -13.802 1.00 22.50 73 ALA A C 1
ATOM 604 O O . ALA A 1 73 ? 40.454 51.948 -14.582 1.00 22.50 73 ALA A O 1
ATOM 605 N N . LYS A 1 74 ? 38.723 52.335 -13.158 1.00 24.17 74 LYS A N 1
ATOM 606 C CA . LYS A 1 74 ? 38.860 53.730 -12.688 1.00 24.17 74 LYS A CA 1
ATOM 607 C C . LYS A 1 74 ? 38.628 54.901 -13.656 1.00 24.17 74 LYS A C 1
ATOM 609 O O . LYS A 1 74 ? 39.028 54.905 -14.806 1.00 24.17 74 LYS A O 1
ATOM 614 N N . VAL A 1 75 ? 38.123 55.958 -12.999 1.00 22.03 75 VAL A N 1
ATOM 615 C CA . VAL A 1 75 ? 37.939 57.360 -13.417 1.00 22.03 75 VAL A CA 1
ATOM 616 C C . VAL A 1 75 ? 36.670 57.561 -14.249 1.00 22.03 75 VAL A C 1
ATOM 618 O O . VAL A 1 75 ? 36.452 56.882 -15.234 1.00 22.03 75 VAL A O 1
ATOM 621 N N . GLY A 1 76 ? 35.728 58.437 -13.922 1.00 22.25 76 GLY A N 1
ATOM 622 C CA . GLY A 1 76 ? 35.671 59.550 -12.980 1.00 22.25 76 GLY A CA 1
ATOM 623 C C . GLY A 1 76 ? 34.725 60.548 -13.642 1.00 22.25 76 GLY A C 1
ATOM 624 O O . GLY A 1 76 ? 35.078 61.115 -14.668 1.00 22.25 76 GLY A O 1
ATOM 625 N N . ILE A 1 77 ? 33.495 60.676 -13.142 1.00 24.02 77 ILE A N 1
ATOM 626 C CA . ILE A 1 77 ? 32.483 61.535 -13.768 1.00 24.02 77 ILE A CA 1
ATOM 627 C C . ILE A 1 77 ? 32.502 62.886 -13.058 1.00 24.02 77 ILE A C 1
ATOM 629 O O . ILE A 1 77 ? 32.142 62.993 -11.885 1.00 24.02 77 ILE A O 1
ATOM 633 N N . SER A 1 78 ? 32.951 63.903 -13.784 1.00 22.28 78 SER A N 1
ATOM 634 C CA . SER A 1 78 ? 32.864 65.313 -13.433 1.00 22.28 78 SER A CA 1
ATOM 635 C C . SER A 1 78 ? 31.495 65.909 -13.806 1.00 22.28 78 SER A C 1
ATOM 637 O O . SER A 1 78 ? 30.990 65.696 -14.901 1.00 22.28 78 SER A O 1
ATOM 639 N N . ALA A 1 79 ? 30.962 66.699 -12.863 1.00 22.22 79 ALA A N 1
ATOM 640 C CA . ALA A 1 79 ? 30.182 67.940 -13.030 1.00 22.22 79 ALA A CA 1
ATOM 641 C C . ALA A 1 79 ? 28.786 67.930 -13.727 1.00 22.22 79 ALA A C 1
ATOM 643 O O . ALA A 1 79 ? 28.673 68.079 -14.936 1.00 22.22 79 ALA A O 1
ATOM 644 N N . VAL A 1 80 ? 27.704 67.797 -12.929 1.00 24.81 80 VAL A N 1
ATOM 645 C CA . VAL A 1 80 ? 26.732 68.840 -12.436 1.00 24.81 80 VAL A CA 1
ATOM 646 C C . VAL A 1 80 ? 26.718 70.209 -13.192 1.00 24.81 80 VAL A C 1
ATOM 648 O O . VAL A 1 80 ? 27.820 70.607 -13.563 1.00 24.81 80 VAL A O 1
ATOM 651 N N . PRO A 1 81 ? 25.619 71.034 -13.320 1.00 37.31 81 PRO A N 1
ATOM 652 C CA . PRO A 1 81 ? 24.321 71.100 -12.585 1.00 37.31 81 PRO A CA 1
ATOM 653 C C . PRO A 1 81 ? 23.027 71.415 -13.402 1.00 37.31 81 PRO A C 1
ATOM 655 O O . PRO A 1 81 ? 23.051 71.594 -14.612 1.00 37.31 81 PRO A O 1
ATOM 658 N N . TYR A 1 82 ? 21.939 71.623 -12.634 1.00 24.11 82 TYR A N 1
ATOM 659 C CA . TYR A 1 82 ? 20.597 72.169 -12.927 1.00 24.11 82 TYR A CA 1
ATOM 660 C C . TYR A 1 82 ? 19.583 71.111 -13.375 1.00 24.11 82 TYR A C 1
ATOM 662 O O . TYR A 1 82 ? 19.703 70.525 -14.436 1.00 24.11 82 TYR A O 1
ATOM 670 N N . GLY A 1 83 ? 18.531 70.777 -12.635 1.00 23.59 83 GLY A N 1
ATOM 671 C CA . GLY A 1 83 ? 17.914 71.383 -11.464 1.00 23.59 83 GLY A CA 1
ATOM 672 C C . GLY A 1 83 ? 16.413 71.201 -11.651 1.00 23.59 83 GLY A C 1
ATOM 673 O O . GLY A 1 83 ? 15.888 71.704 -12.626 1.00 23.59 83 GLY A O 1
ATOM 674 N N . TYR A 1 84 ? 15.773 70.403 -10.799 1.00 25.30 84 TYR A N 1
ATOM 675 C CA . TYR A 1 84 ? 14.397 70.544 -10.301 1.00 25.30 84 TYR A CA 1
ATOM 676 C C . TYR A 1 84 ? 14.082 69.285 -9.495 1.00 25.30 84 TYR A C 1
ATOM 678 O O . TYR A 1 84 ? 13.784 68.209 -10.010 1.00 25.30 84 TYR A O 1
ATOM 686 N N . VAL A 1 85 ? 14.239 69.431 -8.185 1.00 23.73 85 VAL A N 1
ATOM 687 C CA . VAL A 1 85 ? 13.915 68.419 -7.192 1.00 23.73 85 VAL A CA 1
ATOM 688 C C . VAL A 1 85 ? 12.396 68.381 -7.054 1.00 23.73 85 VAL A C 1
ATOM 690 O O . VAL A 1 85 ? 11.809 69.260 -6.431 1.00 23.73 85 VAL A O 1
ATOM 693 N N . HIS A 1 86 ? 11.761 67.350 -7.607 1.00 23.39 86 HIS A N 1
ATOM 694 C CA . HIS A 1 86 ? 10.436 66.928 -7.165 1.00 23.39 86 HIS A CA 1
ATOM 695 C C . HIS A 1 86 ? 10.631 65.730 -6.229 1.00 23.39 86 HIS A C 1
ATOM 697 O O . HIS A 1 86 ? 10.752 64.583 -6.660 1.00 23.39 86 HIS A O 1
ATOM 703 N N . PHE A 1 87 ? 10.729 66.009 -4.926 1.00 24.56 87 PHE A N 1
ATOM 704 C CA . PHE A 1 87 ? 10.723 64.999 -3.867 1.00 24.56 87 PHE A CA 1
ATOM 705 C C . PHE A 1 87 ? 9.352 64.303 -3.863 1.00 24.56 87 PHE A C 1
ATOM 707 O O . PHE A 1 87 ? 8.421 64.716 -3.179 1.00 24.56 87 PHE A O 1
ATOM 714 N N . SER A 1 88 ? 9.204 63.234 -4.642 1.00 23.05 88 SER A N 1
ATOM 715 C CA . SER A 1 88 ? 8.154 62.243 -4.417 1.00 23.05 88 SER A CA 1
ATOM 716 C C . SER A 1 88 ? 8.743 61.095 -3.614 1.00 23.05 88 SER A C 1
ATOM 718 O O . SER A 1 88 ? 9.347 60.167 -4.147 1.00 23.05 88 SER A O 1
ATOM 720 N N . PHE A 1 89 ? 8.556 61.183 -2.297 1.00 28.97 89 PHE A N 1
ATOM 721 C CA . PHE A 1 89 ? 8.695 60.076 -1.360 1.00 28.97 89 PHE A CA 1
ATOM 722 C C . PHE A 1 89 ? 7.656 58.988 -1.681 1.00 28.97 89 PHE A C 1
ATOM 724 O O . PHE A 1 89 ? 6.672 58.820 -0.972 1.00 28.97 89 PHE A O 1
ATOM 731 N N . TYR A 1 90 ? 7.892 58.200 -2.725 1.00 25.59 90 TYR A N 1
ATOM 732 C CA . TYR A 1 90 ? 7.401 56.828 -2.763 1.00 25.59 90 TYR A CA 1
ATOM 733 C C . TYR A 1 90 ? 8.570 55.919 -2.415 1.00 25.59 90 TYR A C 1
ATOM 735 O O . TYR A 1 90 ? 9.200 55.291 -3.260 1.00 25.59 90 TYR A O 1
ATOM 743 N N . HIS A 1 91 ? 8.858 55.855 -1.114 1.00 27.06 91 HIS A N 1
ATOM 744 C CA . HIS A 1 91 ? 9.469 54.672 -0.530 1.00 27.06 91 HIS A CA 1
ATOM 745 C C . HIS A 1 91 ? 8.516 53.510 -0.836 1.00 27.06 91 HIS A C 1
ATOM 747 O O . HIS A 1 91 ? 7.517 53.303 -0.145 1.00 27.06 91 HIS A O 1
ATOM 753 N N . SER A 1 92 ? 8.775 52.774 -1.916 1.00 28.64 92 SER A N 1
ATOM 754 C CA . SER A 1 92 ? 8.112 51.504 -2.168 1.00 28.64 92 SER A CA 1
ATOM 755 C C . SER A 1 92 ? 8.582 50.532 -1.088 1.00 28.64 92 SER A C 1
ATOM 757 O O . SER A 1 92 ? 9.545 49.787 -1.274 1.00 28.64 92 SER A O 1
ATOM 759 N N . TYR A 1 93 ? 7.919 50.564 0.070 1.00 33.28 93 TYR A N 1
ATOM 760 C CA . TYR A 1 93 ? 8.000 49.539 1.102 1.00 33.28 93 TYR A CA 1
ATOM 761 C C . TYR A 1 93 ? 7.429 48.237 0.530 1.00 33.28 93 TYR A C 1
ATOM 763 O O . TYR A 1 93 ? 6.328 47.799 0.865 1.00 33.28 93 TYR A O 1
ATOM 771 N N . SER A 1 94 ? 8.188 47.588 -0.351 1.00 39.03 94 SER A N 1
ATOM 772 C CA . SER A 1 94 ? 7.979 46.186 -0.668 1.00 39.03 94 SER A CA 1
ATOM 773 C C . SER A 1 94 ? 8.351 45.413 0.589 1.00 39.03 94 SER A C 1
ATOM 775 O O . SER A 1 94 ? 9.526 45.138 0.836 1.00 39.03 94 SER A O 1
ATOM 777 N N . LYS A 1 95 ? 7.349 45.097 1.421 1.00 52.00 95 LYS A N 1
ATOM 778 C CA . LYS A 1 95 ? 7.530 44.212 2.57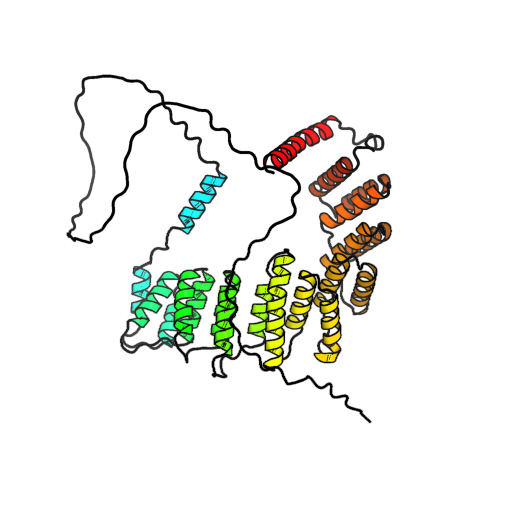7 1.00 52.00 95 LYS A CA 1
ATOM 779 C C . LYS A 1 95 ? 8.329 42.982 2.119 1.00 52.00 95 LYS A C 1
ATOM 781 O O . LYS A 1 95 ? 7.980 42.394 1.092 1.00 52.00 95 LYS A O 1
ATOM 786 N N . PRO A 1 96 ? 9.395 42.583 2.835 1.00 57.78 96 PRO A N 1
ATOM 787 C CA . PRO A 1 96 ? 10.168 41.415 2.448 1.00 57.78 96 PRO A CA 1
ATOM 788 C C . PRO A 1 96 ? 9.232 40.205 2.385 1.00 57.78 96 PRO A C 1
ATOM 790 O O . PRO A 1 96 ? 8.460 39.957 3.313 1.00 57.78 96 PRO A O 1
ATOM 793 N N . LEU A 1 97 ? 9.284 39.476 1.265 1.00 54.91 97 LEU A N 1
ATOM 794 C CA . LEU A 1 97 ? 8.455 38.293 1.029 1.00 54.91 97 LEU A CA 1
ATOM 795 C C . LEU A 1 97 ? 8.496 37.369 2.263 1.00 54.91 97 LEU A C 1
ATOM 797 O O . LEU A 1 97 ? 9.594 37.082 2.760 1.00 54.91 97 LEU A O 1
ATOM 801 N N . PRO A 1 98 ? 7.343 36.860 2.746 1.00 63.59 98 PRO A N 1
ATOM 802 C CA . PRO A 1 98 ? 7.299 35.940 3.876 1.00 63.59 98 PRO A CA 1
ATOM 803 C C . PRO A 1 98 ? 8.302 34.797 3.694 1.00 63.59 98 PRO A C 1
ATOM 805 O O . PRO A 1 98 ? 8.412 34.233 2.602 1.00 63.59 98 PRO A O 1
ATOM 808 N N . ARG A 1 99 ? 9.028 34.415 4.758 1.00 67.25 99 ARG A N 1
ATOM 809 C CA . ARG A 1 99 ? 10.073 33.365 4.702 1.00 67.25 99 ARG A CA 1
ATOM 810 C C . ARG A 1 99 ? 9.590 32.079 4.014 1.00 67.25 99 ARG A C 1
ATOM 812 O O . ARG A 1 99 ? 10.360 31.442 3.300 1.00 67.25 99 ARG A O 1
ATOM 819 N N . SER A 1 100 ? 8.322 31.711 4.197 1.00 53.03 100 SER A N 1
ATOM 820 C CA . SER A 1 100 ? 7.682 30.560 3.547 1.00 53.03 100 SER A CA 1
ATOM 821 C C . SER A 1 100 ? 7.564 30.720 2.027 1.00 53.03 100 SER A C 1
ATOM 823 O O . SER A 1 100 ? 7.857 29.781 1.287 1.00 53.03 100 SER A O 1
ATOM 825 N N . LEU A 1 101 ? 7.190 31.910 1.554 1.00 54.09 101 LEU A N 1
ATOM 826 C CA . LEU A 1 101 ? 7.055 32.237 0.139 1.00 54.09 101 LEU A CA 1
ATOM 827 C C . LEU A 1 101 ? 8.427 32.326 -0.536 1.00 54.09 101 LEU A C 1
ATOM 829 O O . LEU A 1 101 ? 8.622 31.714 -1.581 1.00 54.09 101 LEU A O 1
ATOM 833 N N . ARG A 1 102 ? 9.417 32.960 0.110 1.00 71.12 102 ARG A N 1
ATOM 834 C CA . ARG A 1 102 ? 10.807 32.998 -0.381 1.00 71.12 102 ARG A CA 1
ATOM 835 C C . ARG A 1 102 ? 11.416 31.597 -0.481 1.00 71.12 102 ARG A C 1
ATOM 837 O O . ARG A 1 102 ? 12.060 31.281 -1.474 1.00 71.12 102 ARG A O 1
ATOM 844 N N . ARG A 1 103 ? 11.163 30.718 0.499 1.00 63.78 103 ARG A N 1
ATOM 845 C CA . ARG A 1 103 ? 11.568 29.301 0.427 1.00 63.78 103 ARG A CA 1
ATOM 846 C C . ARG A 1 103 ? 10.878 28.558 -0.716 1.00 63.78 103 ARG A C 1
ATOM 848 O O . ARG A 1 103 ? 11.545 27.791 -1.398 1.00 63.78 103 ARG A O 1
ATOM 855 N N . ARG A 1 104 ? 9.579 28.780 -0.954 1.00 62.03 104 ARG A N 1
ATOM 856 C CA . ARG A 1 104 ? 8.857 28.169 -2.089 1.00 62.03 104 ARG A CA 1
ATOM 857 C C . ARG A 1 104 ? 9.376 28.663 -3.436 1.00 62.03 104 ARG A C 1
ATOM 859 O O . ARG A 1 104 ? 9.552 27.842 -4.324 1.00 62.03 104 ARG A O 1
ATOM 866 N N . ILE A 1 105 ? 9.643 29.961 -3.575 1.00 68.38 105 ILE A N 1
ATOM 867 C CA . ILE A 1 105 ? 10.202 30.558 -4.796 1.00 68.38 105 ILE A CA 1
ATOM 868 C C . ILE A 1 105 ? 11.615 30.029 -5.039 1.00 68.38 105 ILE A C 1
ATOM 870 O O . ILE A 1 105 ? 11.874 29.503 -6.108 1.00 68.38 105 ILE A O 1
ATOM 874 N N . ASN A 1 106 ? 12.496 30.045 -4.035 1.00 67.94 106 ASN A N 1
ATOM 875 C CA . ASN A 1 106 ? 13.842 29.482 -4.175 1.00 67.94 106 ASN A CA 1
ATOM 876 C C . ASN A 1 106 ? 13.817 27.975 -4.448 1.00 67.94 106 ASN A C 1
ATOM 878 O O . ASN A 1 106 ? 14.647 27.484 -5.202 1.00 67.94 106 ASN A O 1
ATOM 882 N N . LYS A 1 107 ? 12.864 27.235 -3.870 1.00 60.75 107 LYS A N 1
ATOM 883 C CA . LYS A 1 107 ? 12.660 25.817 -4.186 1.00 60.75 107 LYS A CA 1
ATOM 884 C C . LYS A 1 107 ? 12.214 25.632 -5.639 1.00 60.75 107 LYS A C 1
ATOM 886 O O . LYS A 1 107 ? 12.736 24.740 -6.289 1.00 60.75 107 LYS A O 1
ATOM 891 N N . ARG A 1 108 ? 11.311 26.485 -6.140 1.00 58.09 108 ARG A N 1
ATOM 892 C CA . ARG A 1 108 ? 10.857 26.492 -7.541 1.00 58.09 108 ARG A CA 1
ATOM 893 C C . ARG A 1 108 ? 11.965 26.879 -8.517 1.00 58.09 108 ARG A C 1
ATOM 895 O O . ARG A 1 108 ? 12.076 26.261 -9.560 1.00 58.09 108 ARG A O 1
ATOM 902 N N . LEU A 1 109 ? 12.790 27.865 -8.171 1.00 55.31 109 LEU A N 1
ATOM 903 C CA . LEU A 1 109 ? 13.937 28.280 -8.978 1.00 55.31 109 LEU A CA 1
ATOM 904 C C . LEU A 1 109 ? 14.996 27.177 -9.019 1.00 55.31 109 LEU A C 1
ATOM 906 O O . LEU A 1 109 ? 15.439 26.815 -10.096 1.00 55.31 109 LEU A O 1
ATOM 910 N N . LYS A 1 110 ? 15.320 26.562 -7.873 1.00 57.81 110 LYS A N 1
ATOM 911 C CA . LYS A 1 110 ? 16.225 25.403 -7.822 1.00 57.81 110 LYS A CA 1
ATOM 912 C C . LYS A 1 110 ? 15.687 24.189 -8.579 1.00 57.81 110 LYS A C 1
ATOM 914 O O . LYS A 1 110 ? 16.480 23.472 -9.163 1.00 57.81 110 LYS A O 1
ATOM 919 N N . SER A 1 111 ? 14.373 23.957 -8.580 1.00 56.34 111 SER A N 1
ATOM 920 C CA . SER A 1 111 ? 13.765 22.880 -9.376 1.00 56.34 111 SER A CA 1
ATOM 921 C C . SER A 1 111 ? 13.611 23.222 -10.860 1.00 56.34 111 SER A C 1
ATOM 923 O O . SER A 1 111 ? 13.373 22.323 -11.649 1.00 56.34 111 SER A O 1
ATOM 925 N N . ALA A 1 112 ? 13.680 24.504 -11.233 1.00 52.56 112 ALA A N 1
ATOM 926 C CA . ALA A 1 112 ? 13.573 24.971 -12.616 1.00 52.56 112 ALA A CA 1
ATOM 927 C C . ALA A 1 112 ? 14.940 25.160 -13.293 1.00 52.56 112 ALA A C 1
ATOM 929 O O . ALA A 1 112 ? 14.998 25.334 -14.508 1.00 52.56 112 ALA A O 1
ATOM 930 N N . MET A 1 113 ? 16.038 25.144 -12.528 1.00 55.44 113 MET A N 1
ATOM 931 C CA . MET A 1 113 ? 17.383 25.073 -13.090 1.00 55.44 113 MET A CA 1
ATOM 932 C C . MET A 1 113 ? 17.546 23.699 -13.738 1.00 55.44 113 MET A C 1
ATOM 934 O O . MET A 1 113 ? 17.670 22.697 -13.036 1.00 55.44 113 MET A O 1
ATOM 938 N N . LYS A 1 114 ? 17.505 23.660 -15.074 1.00 57.75 114 LYS A N 1
ATOM 939 C CA . LYS A 1 114 ? 17.847 22.459 -15.835 1.00 57.75 114 LYS A CA 1
ATOM 940 C C . LYS A 1 114 ? 19.277 22.047 -15.468 1.00 57.75 114 LYS A C 1
ATOM 942 O O . LYS A 1 114 ? 20.138 22.932 -15.395 1.00 57.75 114 LYS A O 1
ATOM 947 N N . PRO A 1 115 ? 19.525 20.761 -15.182 1.00 63.50 115 PRO A N 1
ATOM 948 C CA . PRO A 1 115 ? 20.872 20.311 -14.889 1.00 63.50 115 PRO A CA 1
ATOM 949 C C . PRO A 1 115 ? 21.767 20.602 -16.108 1.00 63.50 115 PRO A C 1
ATOM 951 O O . PRO A 1 115 ? 21.317 20.549 -17.252 1.00 63.50 115 PRO A O 1
ATOM 954 N N . VAL A 1 116 ? 22.994 21.052 -15.851 1.00 68.00 116 VAL A N 1
ATOM 955 C CA . VAL A 1 116 ? 23.963 21.411 -16.896 1.00 68.00 116 VAL A CA 1
ATOM 956 C C . VAL A 1 116 ? 24.810 20.178 -17.169 1.00 68.00 116 VAL A C 1
ATOM 958 O O . VAL A 1 116 ? 25.292 19.565 -16.220 1.00 68.00 116 VAL A O 1
ATOM 961 N N . LEU A 1 117 ? 24.977 19.826 -18.443 1.00 75.00 117 LEU A N 1
ATOM 962 C CA . LEU A 1 117 ? 25.785 18.685 -18.860 1.00 75.00 117 LEU A CA 1
ATOM 963 C C . LEU A 1 117 ? 27.261 18.901 -18.492 1.00 75.00 117 LEU A C 1
ATOM 965 O O . LEU A 1 117 ? 27.851 19.928 -18.838 1.00 75.00 117 LEU A O 1
ATOM 969 N N . ASP A 1 118 ? 27.869 17.924 -17.819 1.00 80.44 118 ASP A N 1
ATOM 970 C CA . ASP A 1 118 ? 29.321 17.872 -17.635 1.00 80.44 118 ASP A CA 1
ATOM 971 C C . ASP A 1 118 ? 29.976 17.304 -18.904 1.00 80.44 118 ASP A C 1
ATOM 973 O O . ASP A 1 118 ? 30.214 16.099 -19.038 1.00 80.44 118 ASP A O 1
ATOM 977 N N . GLU A 1 119 ? 30.262 18.202 -19.848 1.00 79.56 119 GLU A N 1
ATOM 978 C CA . GLU A 1 119 ? 30.875 17.885 -21.144 1.00 79.56 119 GLU A CA 1
ATOM 979 C C . GLU A 1 119 ? 32.178 17.078 -20.992 1.00 79.56 119 GLU A C 1
ATOM 981 O O . GLU A 1 119 ? 32.465 16.179 -21.779 1.00 79.56 119 GLU A O 1
ATOM 986 N N . ALA A 1 120 ? 32.963 17.325 -19.937 1.00 76.38 120 ALA A N 1
ATOM 987 C CA . ALA A 1 120 ? 34.219 16.613 -19.722 1.00 76.38 120 ALA A CA 1
ATOM 988 C C . ALA A 1 120 ? 33.999 15.141 -19.339 1.00 76.38 120 ALA A C 1
ATOM 990 O O . ALA A 1 120 ? 34.792 14.277 -19.723 1.00 76.38 120 ALA A O 1
ATOM 991 N N . ARG A 1 121 ? 32.937 14.835 -18.585 1.00 79.75 121 ARG A N 1
ATOM 992 C CA . ARG A 1 121 ? 32.558 13.448 -18.268 1.00 79.75 121 ARG A CA 1
ATOM 993 C C . ARG A 1 121 ? 31.975 12.742 -19.480 1.00 79.75 121 ARG A C 1
ATOM 995 O O . ARG A 1 121 ? 32.316 11.583 -19.703 1.00 79.75 121 ARG A O 1
ATOM 1002 N N . PHE A 1 122 ? 31.174 13.446 -20.276 1.00 83.38 122 PHE A N 1
ATOM 1003 C CA . PHE A 1 122 ? 30.625 12.919 -21.521 1.00 83.38 122 PHE A CA 1
ATOM 1004 C C . PHE A 1 122 ? 31.730 12.492 -22.494 1.00 83.38 122 PHE A C 1
ATOM 1006 O O . PHE A 1 122 ? 31.782 11.329 -22.891 1.00 83.38 122 PHE A O 1
ATOM 1013 N N . GLN A 1 123 ? 32.701 13.366 -22.769 1.00 82.62 123 GLN A N 1
ATOM 1014 C CA . GLN A 1 123 ? 33.817 13.036 -23.662 1.00 82.62 123 GLN A CA 1
ATOM 1015 C C . GLN A 1 123 ? 34.671 11.865 -23.141 1.00 82.62 123 GLN A C 1
ATOM 1017 O O . GLN A 1 123 ? 35.112 11.017 -23.919 1.00 82.62 123 GLN A O 1
ATOM 1022 N N . ARG A 1 124 ? 34.864 11.750 -21.816 1.00 83.56 124 ARG A N 1
ATOM 1023 C CA . ARG A 1 124 ? 35.536 10.579 -21.219 1.00 83.56 124 ARG A CA 1
ATOM 1024 C C . ARG A 1 124 ? 34.735 9.296 -21.412 1.00 83.56 124 ARG A C 1
ATOM 1026 O O . ARG A 1 124 ? 35.334 8.266 -21.700 1.00 83.56 124 ARG A O 1
ATOM 1033 N N . ALA A 1 125 ? 33.415 9.344 -21.259 1.00 81.25 125 ALA A N 1
ATOM 1034 C CA . ALA A 1 125 ? 32.556 8.185 -21.468 1.00 81.25 125 ALA A CA 1
ATOM 1035 C C . ALA A 1 125 ? 32.603 7.719 -22.932 1.00 81.25 125 ALA A C 1
ATOM 1037 O O . ALA A 1 125 ? 32.793 6.535 -23.188 1.00 81.25 125 ALA A O 1
ATOM 1038 N N . VAL A 1 126 ? 32.542 8.655 -23.884 1.00 84.50 126 VAL A N 1
ATOM 1039 C CA . VAL A 1 126 ? 32.673 8.359 -25.320 1.00 84.50 126 VAL A CA 1
ATOM 1040 C C . VAL A 1 126 ? 34.044 7.757 -25.641 1.00 84.50 126 VAL A C 1
ATOM 1042 O O . VAL A 1 126 ? 34.121 6.773 -26.368 1.00 84.50 126 VAL A O 1
ATOM 1045 N N . SER A 1 127 ? 35.130 8.265 -25.044 1.00 82.50 127 SER A N 1
ATOM 1046 C CA . SER A 1 127 ? 36.482 7.722 -25.274 1.00 82.50 127 SER A CA 1
ATOM 1047 C C . SER A 1 127 ? 36.695 6.281 -24.789 1.00 82.50 127 SER A C 1
ATOM 1049 O O . SER A 1 127 ? 37.662 5.643 -25.198 1.00 82.50 127 SER A O 1
ATOM 1051 N N . GLN A 1 128 ? 35.821 5.765 -23.917 1.00 84.06 128 GLN A N 1
ATOM 1052 C CA . GLN A 1 128 ? 35.881 4.375 -23.450 1.00 84.06 128 GLN A CA 1
ATOM 1053 C C . GLN A 1 128 ? 35.271 3.395 -24.460 1.00 84.06 128 GLN A C 1
ATOM 1055 O O . GLN A 1 128 ? 35.487 2.191 -24.332 1.00 84.06 128 GLN A O 1
ATOM 1060 N N . LEU A 1 129 ? 34.520 3.890 -25.450 1.00 84.12 129 LEU A N 1
ATOM 1061 C CA . LEU A 1 129 ? 33.870 3.064 -26.459 1.00 84.12 129 LEU A CA 1
ATOM 1062 C C . LEU A 1 129 ? 34.757 2.915 -27.706 1.00 84.12 129 LEU A C 1
ATOM 1064 O O . LEU A 1 129 ? 35.288 3.907 -28.215 1.00 84.12 129 LEU A O 1
ATOM 1068 N N . PRO A 1 130 ? 34.912 1.692 -28.242 1.00 81.81 130 PRO A N 1
ATOM 1069 C CA . PRO A 1 130 ? 35.582 1.488 -29.519 1.00 81.81 130 PRO A CA 1
ATOM 1070 C C . PRO A 1 130 ? 34.760 2.085 -30.680 1.00 81.81 130 PRO A C 1
ATOM 1072 O O . PRO A 1 130 ? 33.543 2.219 -30.580 1.00 81.81 130 PRO A O 1
ATOM 1075 N N . PRO A 1 131 ? 35.382 2.384 -31.839 1.00 74.38 131 PRO A N 1
ATOM 1076 C CA . PRO A 1 131 ? 34.694 2.973 -32.998 1.00 74.38 131 PRO A CA 1
ATOM 1077 C C . PRO A 1 131 ? 33.603 2.074 -33.610 1.00 74.38 131 PRO A C 1
ATOM 1079 O O . PRO A 1 131 ? 32.754 2.549 -34.361 1.00 74.38 131 PRO A O 1
ATOM 1082 N N . ARG A 1 132 ? 33.620 0.771 -33.310 1.00 79.50 132 ARG A N 1
ATOM 1083 C CA . ARG A 1 132 ? 32.503 -0.155 -33.521 1.00 79.50 132 ARG A CA 1
ATOM 1084 C C . ARG A 1 132 ? 32.237 -0.838 -32.191 1.00 79.50 132 ARG A C 1
ATOM 1086 O O . ARG A 1 132 ? 33.008 -1.717 -31.819 1.00 79.50 132 ARG A O 1
ATOM 1093 N N . PHE A 1 133 ? 31.194 -0.408 -31.499 1.00 83.69 133 PHE A N 1
ATOM 1094 C CA . PHE A 1 133 ? 30.840 -0.930 -30.187 1.00 83.69 133 PHE A CA 1
ATOM 1095 C C . PHE A 1 133 ? 29.546 -1.739 -30.236 1.00 83.69 133 PHE A C 1
ATOM 1097 O O . PHE A 1 133 ? 28.694 -1.550 -31.109 1.00 83.69 133 PHE A O 1
ATOM 1104 N N . THR A 1 134 ? 29.415 -2.658 -29.288 1.00 86.75 134 THR A N 1
ATOM 1105 C CA . THR A 1 134 ? 28.211 -3.468 -29.075 1.00 86.75 134 THR A CA 1
ATOM 1106 C C . THR A 1 134 ? 27.287 -2.821 -28.041 1.00 86.75 134 THR A C 1
ATOM 1108 O O . THR A 1 134 ? 27.698 -1.968 -27.251 1.00 86.75 134 THR A O 1
ATOM 1111 N N . ALA A 1 135 ? 26.017 -3.233 -28.013 1.00 85.81 135 ALA A N 1
ATOM 1112 C CA . ALA A 1 135 ? 25.065 -2.752 -27.013 1.00 85.81 135 ALA A CA 1
ATOM 1113 C C . ALA A 1 135 ? 25.482 -3.123 -25.574 1.00 85.81 135 ALA A C 1
ATOM 1115 O O . ALA A 1 135 ? 25.210 -2.371 -24.638 1.00 85.81 135 ALA A O 1
ATOM 1116 N N . GLU A 1 136 ? 26.194 -4.239 -25.387 1.00 85.56 136 GLU A N 1
ATOM 1117 C CA . GLU A 1 136 ? 26.749 -4.645 -24.089 1.00 85.56 136 GLU A CA 1
ATOM 1118 C C . GLU A 1 136 ? 27.853 -3.697 -23.606 1.00 85.56 136 GLU A C 1
ATOM 1120 O O . GLU A 1 136 ? 27.848 -3.274 -22.449 1.00 85.56 136 GLU A O 1
ATOM 1125 N N . GLU A 1 137 ? 28.768 -3.300 -24.494 1.00 86.00 137 GLU A N 1
ATOM 1126 C CA . GLU A 1 137 ? 29.823 -2.329 -24.182 1.00 86.00 137 GLU A CA 1
ATOM 1127 C C . GLU A 1 137 ? 29.231 -0.960 -23.829 1.00 86.00 137 GLU A C 1
ATOM 1129 O O . GLU A 1 137 ? 29.627 -0.357 -22.827 1.00 86.00 137 GLU A O 1
ATOM 1134 N N . LEU A 1 138 ? 28.217 -0.507 -24.577 1.00 88.25 138 LEU A N 1
ATOM 1135 C CA . LEU A 1 138 ? 27.471 0.708 -24.242 1.00 88.25 138 LEU A CA 1
ATOM 1136 C C . LEU A 1 138 ? 26.791 0.590 -22.870 1.00 88.25 138 LEU A C 1
ATOM 1138 O O . LEU A 1 138 ? 26.876 1.510 -22.056 1.00 88.25 138 LEU A O 1
ATOM 1142 N N . CYS A 1 139 ? 26.149 -0.545 -22.583 1.00 87.44 139 CYS A N 1
ATOM 1143 C CA . CYS A 1 139 ? 25.507 -0.805 -21.296 1.00 87.44 139 CYS A CA 1
ATOM 1144 C C . CYS A 1 139 ? 26.514 -0.720 -20.136 1.00 87.44 139 CYS A C 1
ATOM 1146 O O . CYS A 1 139 ? 26.226 -0.093 -19.113 1.00 87.44 139 CYS A O 1
ATOM 1148 N N . ASN A 1 140 ? 27.720 -1.269 -20.303 1.00 86.62 140 ASN A N 1
ATOM 1149 C CA . ASN A 1 140 ? 28.785 -1.195 -19.301 1.00 86.62 140 ASN A CA 1
ATOM 1150 C C . ASN A 1 140 ? 29.219 0.252 -19.039 1.00 86.62 140 ASN A C 1
ATOM 1152 O O . ASN A 1 140 ? 29.284 0.674 -17.883 1.00 86.62 140 ASN A O 1
ATOM 1156 N N . VAL A 1 141 ? 29.435 1.045 -20.093 1.00 86.44 141 VAL A N 1
ATOM 1157 C CA . VAL A 1 141 ? 29.809 2.460 -19.942 1.00 86.44 141 VAL A CA 1
ATOM 1158 C C . VAL A 1 141 ? 28.683 3.257 -19.283 1.00 86.44 141 VAL A C 1
ATOM 1160 O O . VAL A 1 141 ? 28.946 3.983 -18.324 1.00 86.44 141 VAL A O 1
ATOM 1163 N N . ILE A 1 142 ? 27.424 3.068 -19.701 1.00 86.94 142 ILE A N 1
ATOM 1164 C CA . ILE A 1 142 ? 26.266 3.705 -19.054 1.00 86.94 142 ILE A CA 1
ATOM 1165 C C . ILE A 1 142 ? 26.192 3.294 -17.583 1.00 86.94 142 ILE A C 1
ATOM 1167 O O . ILE A 1 142 ? 25.944 4.151 -16.741 1.00 86.94 142 ILE A O 1
ATOM 1171 N N . THR A 1 143 ? 26.455 2.028 -17.236 1.00 87.25 143 THR A N 1
ATOM 1172 C CA . THR A 1 143 ? 26.469 1.539 -15.843 1.00 87.25 143 THR A CA 1
ATOM 1173 C C . THR A 1 143 ? 27.445 2.320 -14.969 1.00 87.25 143 THR A C 1
ATOM 1175 O O . THR A 1 143 ? 27.100 2.659 -13.836 1.00 87.25 143 THR A O 1
ATOM 1178 N N . LEU A 1 144 ? 28.620 2.656 -15.498 1.00 87.31 144 LEU A N 1
ATOM 1179 C CA . LEU A 1 144 ? 29.680 3.346 -14.763 1.00 87.31 144 LEU A CA 1
ATOM 1180 C C . LEU A 1 144 ? 29.403 4.841 -14.540 1.00 87.31 144 LEU A C 1
ATOM 1182 O O . LEU A 1 144 ? 29.948 5.424 -13.607 1.00 87.31 144 LEU A O 1
ATOM 1186 N N . GLN A 1 145 ? 28.551 5.473 -15.353 1.00 85.00 145 GLN A N 1
ATOM 1187 C CA . GLN A 1 145 ? 28.286 6.910 -15.232 1.00 85.00 145 GLN A CA 1
ATOM 1188 C C . GLN A 1 145 ? 27.366 7.254 -14.051 1.00 85.00 145 GLN A C 1
ATOM 1190 O O . GLN A 1 145 ? 26.239 6.774 -13.960 1.00 85.00 145 GLN A O 1
ATOM 1195 N N . GLU A 1 146 ? 27.801 8.132 -13.152 1.00 80.75 146 GLU A N 1
ATOM 1196 C CA . GLU A 1 146 ? 26.961 8.596 -12.034 1.00 80.75 146 GLU A CA 1
ATOM 1197 C C . GLU A 1 146 ? 25.973 9.699 -12.439 1.00 80.75 146 GLU A C 1
ATOM 1199 O O . GLU A 1 146 ? 24.918 9.835 -11.820 1.00 80.75 146 GLU A O 1
ATOM 1204 N N . ASP A 1 147 ? 26.307 10.483 -13.469 1.00 83.31 147 ASP A N 1
ATOM 1205 C CA . ASP A 1 147 ? 25.494 11.611 -13.923 1.00 83.31 147 ASP A CA 1
ATOM 1206 C C . ASP A 1 147 ? 24.376 11.140 -14.881 1.00 83.31 147 ASP A C 1
ATOM 1208 O O . ASP A 1 147 ? 24.678 10.601 -15.953 1.00 83.31 147 ASP A O 1
ATOM 1212 N N . PRO A 1 148 ? 23.086 11.333 -14.537 1.00 82.06 148 PRO A N 1
ATOM 1213 C CA . PRO A 1 148 ? 21.961 10.907 -15.370 1.00 82.06 148 PRO A CA 1
ATOM 1214 C C . PRO A 1 148 ? 21.865 11.638 -16.705 1.00 82.06 148 PRO A C 1
ATOM 1216 O O . PRO A 1 148 ? 21.386 11.047 -17.669 1.00 82.06 148 PRO A O 1
ATOM 1219 N N . LEU A 1 149 ? 22.315 12.897 -16.778 1.00 83.12 149 LEU A N 1
ATOM 1220 C CA . LEU A 1 149 ? 22.314 13.637 -18.038 1.00 83.12 149 LEU A CA 1
ATOM 1221 C C . LEU A 1 149 ? 23.353 13.084 -19.000 1.00 83.12 149 LEU A C 1
ATOM 1223 O O . LEU A 1 149 ? 23.051 12.870 -20.165 1.00 83.12 149 LEU A O 1
ATOM 1227 N N . VAL A 1 150 ? 24.553 12.784 -18.500 1.00 84.94 150 VAL A N 1
ATOM 1228 C CA . VAL A 1 150 ? 25.594 12.137 -19.308 1.00 84.94 150 VAL A CA 1
ATOM 1229 C C . VAL A 1 150 ? 25.111 10.770 -19.798 1.00 84.94 150 VAL A C 1
ATOM 1231 O O . VAL A 1 150 ? 25.395 10.402 -20.931 1.00 84.94 150 VAL A O 1
ATOM 1234 N N . CYS A 1 151 ? 24.343 10.032 -18.985 1.00 85.94 151 CYS A N 1
ATOM 1235 C CA . CYS A 1 151 ? 23.727 8.774 -19.419 1.00 85.94 151 CYS A CA 1
ATOM 1236 C C . CYS A 1 151 ? 22.738 8.973 -20.579 1.00 85.94 151 CYS A C 1
ATOM 1238 O O . CYS A 1 151 ? 22.728 8.158 -21.497 1.00 85.94 151 CYS A O 1
ATOM 1240 N N . LEU A 1 152 ? 21.911 10.022 -20.525 1.00 85.00 152 LEU A N 1
ATOM 1241 C CA . LEU A 1 152 ? 20.929 10.337 -21.566 1.00 85.00 152 LEU A CA 1
ATOM 1242 C C . LEU A 1 152 ? 21.614 10.765 -22.867 1.00 85.00 152 LEU A C 1
ATOM 1244 O O . LEU A 1 152 ? 21.355 10.181 -23.910 1.00 85.00 152 LEU A O 1
ATOM 1248 N N . GLU A 1 153 ? 22.552 11.706 -22.791 1.00 84.88 153 GLU A N 1
ATOM 1249 C CA . GLU A 1 153 ? 23.294 12.181 -23.964 1.00 84.88 153 GLU A CA 1
ATOM 1250 C C . GLU A 1 153 ? 24.136 11.065 -24.593 1.00 84.88 153 GLU A C 1
ATOM 1252 O O . GLU A 1 153 ? 24.231 10.967 -25.810 1.00 84.88 153 GLU A O 1
ATOM 1257 N N . LEU A 1 154 ? 24.721 10.170 -23.787 1.00 85.81 154 LEU A N 1
ATOM 1258 C CA . LEU A 1 154 ? 25.448 9.004 -24.302 1.00 85.81 154 LEU A CA 1
ATOM 1259 C C . LEU A 1 154 ? 24.516 8.022 -25.023 1.00 85.81 154 LEU A C 1
ATOM 1261 O O . LEU A 1 154 ? 24.903 7.424 -26.027 1.00 85.81 154 LEU A O 1
ATOM 1265 N N . PHE A 1 155 ? 23.292 7.861 -24.520 1.00 87.62 155 PHE A N 1
ATOM 1266 C CA . PHE A 1 155 ? 22.264 7.044 -25.153 1.00 87.62 155 PHE A CA 1
ATOM 1267 C C . PHE A 1 155 ? 21.803 7.648 -26.491 1.00 87.62 155 PHE A C 1
ATOM 1269 O O . PHE A 1 155 ? 21.708 6.931 -27.492 1.00 87.62 155 PHE A O 1
ATOM 1276 N N . ASP A 1 156 ? 21.578 8.961 -26.533 1.00 85.31 156 ASP A N 1
ATOM 1277 C CA . ASP A 1 156 ? 21.184 9.680 -27.747 1.00 85.31 156 ASP A CA 1
ATOM 1278 C C . ASP A 1 156 ? 22.323 9.690 -28.779 1.00 85.31 156 ASP A C 1
ATOM 1280 O O . ASP A 1 156 ? 22.111 9.287 -29.923 1.00 85.31 156 ASP A O 1
ATOM 1284 N N . TRP A 1 157 ? 23.558 9.992 -28.362 1.00 87.00 157 TRP A N 1
ATOM 1285 C CA . TRP A 1 157 ? 24.756 9.933 -29.208 1.00 87.00 157 TRP A CA 1
ATOM 1286 C C . TRP A 1 157 ? 24.973 8.552 -29.834 1.00 87.00 157 TRP A C 1
ATOM 1288 O O . TRP A 1 157 ? 25.331 8.449 -31.010 1.00 87.00 157 TRP A O 1
ATOM 1298 N N . ALA A 1 158 ? 24.739 7.477 -29.073 1.00 85.88 158 ALA A N 1
ATOM 1299 C CA . ALA A 1 158 ? 24.837 6.119 -29.594 1.00 85.88 158 ALA A CA 1
ATOM 1300 C C . ALA A 1 158 ? 23.782 5.848 -30.680 1.00 85.88 158 ALA A C 1
ATOM 1302 O O . ALA A 1 158 ? 24.078 5.159 -31.655 1.00 85.88 158 ALA A O 1
ATOM 1303 N N . SER A 1 159 ? 22.584 6.432 -30.557 1.00 86.44 159 SER A N 1
ATOM 1304 C CA . SER A 1 159 ? 21.512 6.332 -31.562 1.00 86.44 159 SER A CA 1
ATOM 1305 C C . SER A 1 159 ? 21.881 6.985 -32.897 1.00 86.44 159 SER A C 1
ATOM 1307 O O . SER A 1 159 ? 21.384 6.568 -33.942 1.00 86.44 159 SER A O 1
ATOM 1309 N N . GLU A 1 160 ? 22.749 7.999 -32.877 1.00 86.00 160 GLU A N 1
ATOM 1310 C CA . GLU A 1 160 ? 23.226 8.694 -34.078 1.00 86.00 160 GLU A CA 1
ATOM 1311 C C . GLU A 1 160 ? 24.316 7.911 -34.831 1.00 86.00 160 GLU A C 1
ATOM 1313 O O . GLU A 1 160 ? 24.615 8.217 -35.989 1.00 86.00 160 GLU A O 1
ATOM 1318 N N . GLN A 1 161 ? 24.913 6.886 -34.208 1.00 85.06 161 GLN A N 1
ATOM 1319 C CA . GLN A 1 161 ? 26.009 6.141 -34.818 1.00 85.06 161 GLN A CA 1
ATOM 1320 C C . GLN A 1 161 ? 25.527 5.217 -35.947 1.00 85.06 161 GLN A C 1
ATOM 1322 O O . GLN A 1 161 ? 24.536 4.489 -35.811 1.00 85.06 161 GLN A O 1
ATOM 1327 N N . PRO A 1 162 ? 26.248 5.172 -37.084 1.00 78.31 162 PRO A N 1
ATOM 1328 C CA . PRO A 1 162 ? 25.837 4.369 -38.223 1.00 78.31 162 PRO A CA 1
ATOM 1329 C C . PRO A 1 162 ? 25.876 2.874 -37.880 1.00 78.31 162 PRO A C 1
ATOM 1331 O O . PRO A 1 162 ? 26.913 2.340 -37.492 1.00 78.31 162 PRO A O 1
ATOM 1334 N N . ARG A 1 163 ? 24.758 2.179 -38.137 1.00 78.44 163 ARG A N 1
ATOM 1335 C CA . ARG A 1 163 ? 24.550 0.729 -37.915 1.00 78.44 163 ARG A CA 1
ATOM 1336 C C . ARG A 1 163 ? 24.424 0.291 -36.452 1.00 78.44 163 ARG A C 1
ATOM 1338 O O . ARG A 1 163 ? 24.341 -0.913 -36.219 1.00 78.44 163 ARG A O 1
ATOM 1345 N N . PHE A 1 164 ? 24.362 1.217 -35.499 1.00 85.00 164 PHE A N 1
ATOM 1346 C CA . PHE A 1 164 ? 24.038 0.880 -34.117 1.00 85.00 164 PHE A CA 1
ATOM 1347 C C . PHE A 1 164 ? 22.517 0.852 -33.907 1.00 85.00 164 PHE A C 1
ATOM 1349 O O . PHE A 1 164 ? 21.779 1.647 -34.490 1.00 85.00 164 PHE A O 1
ATOM 1356 N N . ARG A 1 165 ? 22.039 -0.089 -33.091 1.00 81.56 165 ARG A N 1
ATOM 1357 C CA . ARG A 1 165 ? 20.660 -0.139 -32.598 1.00 81.56 165 ARG A CA 1
ATOM 1358 C C . ARG A 1 165 ? 20.693 -0.503 -31.124 1.00 81.56 165 ARG A C 1
ATOM 1360 O O . ARG A 1 165 ? 21.525 -1.301 -30.705 1.00 81.56 165 ARG A O 1
ATOM 1367 N N . HIS A 1 166 ? 19.791 0.102 -30.363 1.00 86.94 166 HIS A N 1
ATOM 1368 C CA . HIS A 1 166 ? 19.651 -0.191 -28.944 1.00 86.94 166 HIS A CA 1
ATOM 1369 C C . HIS A 1 166 ? 19.021 -1.558 -28.722 1.00 86.94 166 HIS A C 1
ATOM 1371 O O . HIS A 1 166 ? 18.066 -1.925 -29.406 1.00 86.94 166 HIS A O 1
ATOM 1377 N N . ASP A 1 167 ? 19.525 -2.247 -27.705 1.00 88.38 167 ASP A N 1
ATOM 1378 C CA . ASP A 1 167 ? 19.002 -3.524 -27.239 1.00 88.38 167 ASP A CA 1
ATOM 1379 C C . ASP A 1 167 ? 18.185 -3.330 -25.956 1.00 88.38 167 ASP A C 1
ATOM 1381 O O . ASP A 1 167 ? 18.218 -2.291 -25.291 1.00 88.38 167 ASP A O 1
ATOM 1385 N N . VAL A 1 168 ? 17.473 -4.379 -25.542 1.00 89.69 168 VAL A N 1
ATOM 1386 C CA . VAL A 1 168 ? 16.685 -4.395 -24.298 1.00 89.69 168 VAL A CA 1
ATOM 1387 C C . VAL A 1 168 ? 17.522 -3.972 -23.080 1.00 89.69 168 VAL A C 1
ATOM 1389 O O . VAL A 1 168 ? 17.013 -3.291 -22.186 1.00 89.69 168 VAL A O 1
ATOM 1392 N N . SER A 1 169 ? 18.803 -4.353 -23.034 1.00 88.88 169 SER A N 1
ATOM 1393 C CA . SER A 1 169 ? 19.724 -4.030 -21.938 1.00 88.88 169 SER A CA 1
ATOM 1394 C C . SER A 1 169 ? 20.038 -2.533 -21.856 1.00 88.88 169 SER A C 1
ATOM 1396 O O . SER A 1 169 ? 19.982 -1.975 -20.756 1.00 88.88 169 SER A O 1
ATOM 1398 N N . THR A 1 170 ? 20.289 -1.869 -22.993 1.00 90.00 170 THR A N 1
ATOM 1399 C CA . THR A 1 170 ? 20.593 -0.430 -23.044 1.00 90.00 170 THR A CA 1
ATOM 1400 C C . THR A 1 170 ? 19.367 0.396 -22.668 1.00 90.00 170 THR A C 1
ATOM 1402 O O . THR A 1 170 ? 19.472 1.300 -21.841 1.00 90.00 170 THR A O 1
ATOM 1405 N N . TYR A 1 171 ? 18.173 0.025 -23.144 1.00 91.50 171 TYR A N 1
ATOM 1406 C CA . TYR A 1 171 ? 16.923 0.654 -22.702 1.00 91.50 171 TYR A CA 1
ATOM 1407 C C . TYR A 1 171 ? 16.677 0.472 -21.199 1.00 91.50 171 TYR A C 1
ATOM 1409 O O . TYR A 1 171 ? 16.368 1.434 -20.490 1.00 91.50 171 TYR A O 1
ATOM 1417 N N . HIS A 1 172 ? 16.831 -0.753 -20.687 1.00 92.62 172 HIS A N 1
ATOM 1418 C CA . HIS A 1 172 ? 16.553 -1.058 -19.285 1.00 92.62 172 HIS A CA 1
ATOM 1419 C C . HIS A 1 172 ? 17.468 -0.274 -18.345 1.00 92.62 172 HIS A C 1
ATOM 1421 O O . HIS A 1 172 ? 16.985 0.310 -17.370 1.00 92.62 172 HIS A O 1
ATOM 1427 N N . ILE A 1 173 ? 18.772 -0.213 -18.625 1.00 92.06 173 ILE A N 1
ATOM 1428 C CA . ILE A 1 173 ? 19.691 0.499 -17.741 1.00 92.06 173 ILE A CA 1
ATOM 1429 C C . ILE A 1 173 ? 19.463 2.010 -17.750 1.00 92.06 173 ILE A C 1
ATOM 1431 O O . ILE A 1 173 ? 19.435 2.617 -16.676 1.00 92.06 173 ILE A O 1
ATOM 1435 N N . THR A 1 174 ? 19.223 2.606 -18.919 1.00 90.81 174 THR A N 1
ATOM 1436 C CA . THR A 1 174 ? 18.990 4.049 -19.032 1.00 90.81 174 THR A CA 1
ATOM 1437 C C . THR A 1 174 ? 17.709 4.447 -18.304 1.00 90.81 174 THR A C 1
ATOM 1439 O O . THR A 1 174 ? 17.735 5.341 -17.457 1.00 90.81 174 THR A O 1
ATOM 1442 N N . ILE A 1 175 ? 16.608 3.711 -18.507 1.00 93.12 175 ILE A N 1
ATOM 1443 C CA . ILE A 1 175 ? 15.343 3.934 -17.785 1.00 93.12 175 ILE A CA 1
ATOM 1444 C C . ILE A 1 175 ? 15.538 3.771 -16.275 1.00 93.12 175 ILE A C 1
ATOM 1446 O O . ILE A 1 175 ? 15.043 4.583 -15.492 1.00 93.12 175 ILE A O 1
ATOM 1450 N N . LYS A 1 176 ? 16.298 2.756 -15.845 1.00 92.81 176 LYS A N 1
ATOM 1451 C CA . LYS A 1 176 ? 16.591 2.527 -14.427 1.00 92.81 176 LYS A CA 1
ATOM 1452 C C . LYS A 1 176 ? 17.361 3.685 -13.796 1.00 92.81 176 LYS A C 1
ATOM 1454 O O . LYS A 1 176 ? 17.046 4.067 -12.669 1.00 92.81 176 LYS A O 1
ATOM 1459 N N . LYS A 1 177 ? 18.335 4.259 -14.506 1.00 90.44 177 LYS A N 1
ATOM 1460 C CA . LYS A 1 177 ? 19.114 5.408 -14.024 1.00 90.44 177 LYS A CA 1
ATOM 1461 C C . LYS A 1 177 ? 18.291 6.689 -13.965 1.00 90.44 177 LYS A C 1
ATOM 1463 O O . LYS A 1 177 ? 18.277 7.348 -12.925 1.00 90.44 177 LYS A O 1
ATOM 1468 N N . LEU A 1 178 ? 17.549 7.001 -15.026 1.00 90.25 178 LEU A N 1
ATOM 1469 C CA . LEU A 1 178 ? 16.685 8.185 -15.069 1.00 90.25 178 LEU A CA 1
ATOM 1470 C C . LEU A 1 178 ? 15.578 8.116 -14.010 1.00 90.25 178 LEU A C 1
ATOM 1472 O O . LEU A 1 178 ? 15.351 9.082 -13.276 1.00 90.25 178 LEU A O 1
ATOM 1476 N N . GLY A 1 179 ? 14.945 6.949 -13.862 1.00 89.38 179 GLY A N 1
ATOM 1477 C CA . GLY A 1 179 ? 13.929 6.700 -12.842 1.00 89.38 179 GLY A CA 1
ATOM 1478 C C . GLY A 1 179 ? 14.468 6.835 -11.414 1.00 89.38 179 GLY A C 1
ATOM 1479 O O . GLY A 1 179 ? 13.806 7.428 -10.562 1.00 89.38 179 GLY A O 1
ATOM 1480 N N . ALA A 1 180 ? 15.695 6.367 -11.147 1.00 89.88 180 ALA A N 1
ATOM 1481 C CA . ALA A 1 180 ? 16.332 6.500 -9.833 1.00 89.88 180 ALA A CA 1
ATOM 1482 C C . ALA A 1 180 ? 16.566 7.968 -9.429 1.00 89.88 180 ALA A C 1
ATOM 1484 O O . ALA A 1 180 ? 16.403 8.315 -8.256 1.00 89.88 180 ALA A O 1
ATOM 1485 N N . VAL A 1 181 ? 16.884 8.839 -10.394 1.00 88.75 181 VAL A N 1
ATOM 1486 C CA . VAL A 1 181 ? 17.085 10.282 -10.158 1.00 88.75 181 VAL A CA 1
ATOM 1487 C C . VAL A 1 181 ? 15.805 11.108 -10.369 1.00 88.75 181 VAL A C 1
ATOM 1489 O O . VAL A 1 181 ? 15.793 12.316 -10.145 1.00 88.75 181 VAL A O 1
ATOM 1492 N N . LYS A 1 182 ? 14.675 10.449 -10.664 1.00 88.38 182 LYS A N 1
ATOM 1493 C CA . LYS A 1 182 ? 13.343 11.062 -10.838 1.00 88.38 182 LYS A CA 1
ATOM 1494 C C . LYS A 1 182 ? 13.259 12.030 -12.024 1.00 88.38 182 LYS A C 1
ATOM 1496 O O . LYS A 1 182 ? 12.448 12.956 -12.009 1.00 88.38 182 LYS A O 1
ATOM 1501 N N . MET A 1 183 ? 14.069 11.793 -13.054 1.00 87.31 183 MET A N 1
ATOM 1502 C CA . MET A 1 183 ? 14.006 12.476 -14.351 1.00 87.31 183 MET A CA 1
ATOM 1503 C C . MET A 1 183 ? 12.948 11.806 -15.233 1.00 87.31 183 MET A C 1
ATOM 1505 O O . MET A 1 183 ? 13.243 11.099 -16.195 1.00 87.31 183 MET A O 1
ATOM 1509 N N . TYR A 1 184 ? 11.685 11.925 -14.813 1.00 88.75 184 TYR A N 1
ATOM 1510 C CA . TYR A 1 184 ? 10.581 11.171 -15.408 1.00 88.75 184 TYR A CA 1
ATOM 1511 C C . TYR A 1 184 ? 10.121 11.709 -16.767 1.00 88.75 184 TYR A C 1
ATOM 1513 O O . TYR A 1 184 ? 9.444 10.982 -17.487 1.00 88.75 184 TYR A O 1
ATOM 1521 N N . GLU A 1 185 ? 10.435 12.962 -17.111 1.00 87.94 185 GLU A N 1
ATOM 1522 C CA . GLU A 1 185 ? 10.102 13.536 -18.423 1.00 87.94 185 GLU A CA 1
ATOM 1523 C C . GLU A 1 185 ? 11.008 12.941 -19.505 1.00 87.94 185 GLU A C 1
ATOM 1525 O O . GLU A 1 185 ? 10.523 12.452 -20.521 1.00 87.94 185 GLU A O 1
ATOM 1530 N N . GLU A 1 186 ? 12.308 12.884 -19.238 1.00 88.06 186 GLU A N 1
ATOM 1531 C CA . GLU A 1 186 ? 13.320 12.290 -20.107 1.00 88.06 186 GLU A CA 1
ATOM 1532 C C . GLU A 1 186 ? 13.140 10.770 -20.200 1.00 88.06 186 GLU A C 1
ATOM 1534 O O . GLU A 1 186 ? 13.143 10.202 -21.291 1.00 88.06 186 GLU A O 1
ATOM 1539 N N . MET A 1 187 ? 12.879 10.109 -19.064 1.00 92.56 187 MET A N 1
ATOM 1540 C CA . MET A 1 187 ? 12.537 8.683 -19.036 1.00 92.56 187 MET A CA 1
ATOM 1541 C C . MET A 1 187 ? 11.341 8.371 -19.944 1.00 92.56 187 MET A C 1
ATOM 1543 O O . MET A 1 187 ? 11.328 7.348 -20.623 1.00 92.56 187 MET A O 1
ATOM 1547 N N . GLU A 1 188 ? 10.328 9.236 -19.957 1.00 89.56 188 GLU A N 1
ATOM 1548 C CA . GLU A 1 188 ? 9.123 9.036 -20.756 1.00 89.56 188 GLU A CA 1
ATOM 1549 C C . GLU A 1 188 ? 9.403 9.080 -22.263 1.00 89.56 188 GLU A C 1
ATOM 1551 O O . GLU A 1 188 ? 8.819 8.289 -23.002 1.00 89.56 188 GLU A O 1
ATOM 1556 N N . VAL A 1 189 ? 10.322 9.940 -22.715 1.00 89.19 189 VAL A N 1
ATOM 1557 C CA . VAL A 1 189 ? 10.752 9.980 -24.123 1.00 89.19 189 VAL A CA 1
ATOM 1558 C C . VAL A 1 189 ? 11.349 8.636 -24.536 1.00 89.19 189 VAL A C 1
ATOM 1560 O O . VAL A 1 189 ? 10.933 8.074 -25.547 1.00 89.19 189 VAL A O 1
ATOM 1563 N N . ILE A 1 190 ? 12.247 8.077 -23.720 1.00 89.62 190 ILE A N 1
ATOM 1564 C CA . ILE A 1 190 ? 12.851 6.763 -23.984 1.00 89.62 190 ILE A CA 1
ATOM 1565 C C . ILE A 1 190 ? 11.793 5.657 -23.962 1.00 89.62 190 ILE A C 1
ATOM 1567 O O . ILE A 1 190 ? 11.807 4.768 -24.809 1.00 89.62 190 ILE A O 1
ATOM 1571 N N . VAL A 1 191 ? 10.842 5.703 -23.025 1.00 90.69 191 VAL A N 1
ATOM 1572 C CA . VAL A 1 191 ? 9.759 4.711 -22.983 1.00 90.69 191 VAL A CA 1
ATOM 1573 C C . VAL A 1 191 ? 8.907 4.761 -24.249 1.00 90.69 191 VAL A C 1
ATOM 1575 O O . VAL A 1 191 ? 8.574 3.705 -24.775 1.00 90.69 191 VAL A O 1
ATOM 1578 N N . ASN A 1 192 ? 8.578 5.945 -24.765 1.00 89.88 192 ASN A N 1
ATOM 1579 C CA . ASN A 1 192 ? 7.827 6.051 -26.017 1.00 89.88 192 ASN A CA 1
ATOM 1580 C C . ASN A 1 192 ? 8.611 5.438 -27.189 1.00 89.88 192 ASN A C 1
ATOM 1582 O O . ASN A 1 192 ? 8.026 4.687 -27.960 1.00 89.88 192 ASN A O 1
ATOM 1586 N N . GLN A 1 193 ? 9.935 5.636 -27.249 1.00 88.19 193 GLN A N 1
ATOM 1587 C CA . GLN A 1 193 ? 10.781 4.951 -28.236 1.00 88.19 193 GLN A CA 1
ATOM 1588 C C . GLN A 1 193 ? 10.712 3.419 -28.097 1.00 88.19 193 GLN A C 1
ATOM 1590 O O . GLN A 1 193 ? 10.617 2.725 -29.103 1.00 88.19 193 GLN A O 1
ATOM 1595 N N . VAL A 1 194 ? 10.717 2.879 -26.870 1.00 87.62 194 VAL A N 1
ATOM 1596 C CA . VAL A 1 194 ? 10.555 1.428 -26.628 1.00 87.62 194 VAL A CA 1
ATOM 1597 C C . VAL A 1 194 ? 9.191 0.926 -27.106 1.00 87.62 194 VAL A C 1
ATOM 1599 O O . VAL A 1 194 ? 9.103 -0.169 -27.649 1.00 87.62 194 VAL A O 1
ATOM 1602 N N . LEU A 1 195 ? 8.124 1.700 -26.893 1.00 86.06 195 LEU A N 1
ATOM 1603 C CA . LEU A 1 195 ? 6.766 1.323 -27.301 1.00 86.06 195 LEU A CA 1
ATOM 1604 C C . LEU A 1 195 ? 6.553 1.411 -28.822 1.00 86.06 195 LEU A C 1
ATOM 1606 O O . LEU A 1 195 ? 5.702 0.699 -29.347 1.00 86.06 195 LEU A O 1
ATOM 1610 N N . ASP A 1 196 ? 7.322 2.247 -29.522 1.00 85.38 196 ASP A N 1
ATOM 1611 C CA . ASP A 1 196 ? 7.262 2.375 -30.982 1.00 85.38 196 ASP A CA 1
ATOM 1612 C C . ASP A 1 196 ? 7.991 1.230 -31.712 1.00 85.38 196 ASP A C 1
ATOM 1614 O O . ASP A 1 196 ? 7.690 0.954 -32.878 1.00 85.38 196 ASP A O 1
ATOM 1618 N N . VAL A 1 197 ? 8.932 0.536 -31.055 1.00 83.12 197 VAL A N 1
ATOM 1619 C CA . VAL A 1 197 ? 9.664 -0.591 -31.655 1.00 83.12 197 VAL A CA 1
ATOM 1620 C C . VAL A 1 197 ? 8.948 -1.924 -31.356 1.00 83.12 197 VAL A C 1
ATOM 1622 O O . VAL A 1 197 ? 8.935 -2.369 -30.210 1.00 83.12 197 VAL A O 1
ATOM 1625 N N . PRO A 1 198 ? 8.394 -2.623 -32.369 1.00 70.06 198 PRO A N 1
ATOM 1626 C CA . PRO A 1 198 ? 7.443 -3.725 -32.164 1.00 70.06 198 PRO A CA 1
ATOM 1627 C C . PRO A 1 198 ? 8.017 -5.007 -31.531 1.00 70.06 198 PRO A C 1
ATOM 1629 O O . PRO A 1 198 ? 7.251 -5.783 -30.960 1.00 70.06 198 PRO A O 1
ATOM 1632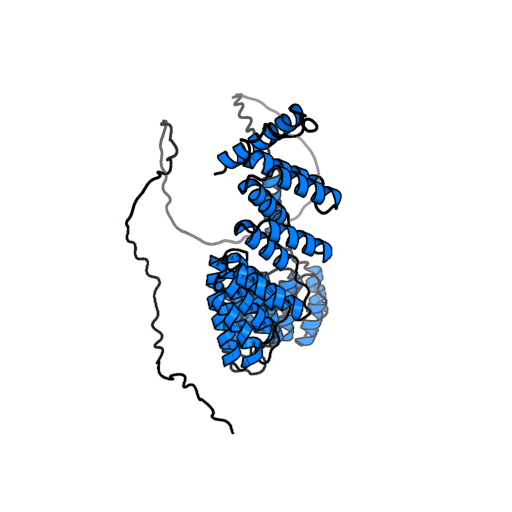 N N . ASP A 1 199 ? 9.334 -5.225 -31.594 1.00 74.25 199 ASP A N 1
ATOM 1633 C CA . ASP A 1 199 ? 9.977 -6.490 -31.195 1.00 74.25 199 ASP A CA 1
ATOM 1634 C C . ASP A 1 199 ? 11.016 -6.344 -30.067 1.00 74.25 199 ASP A C 1
ATOM 1636 O O . ASP A 1 199 ? 11.748 -7.290 -29.778 1.00 74.25 199 ASP A O 1
ATOM 1640 N N . ILE A 1 200 ? 11.092 -5.187 -29.399 1.00 79.50 200 ILE A N 1
ATOM 1641 C CA . ILE A 1 200 ? 12.038 -4.963 -28.293 1.00 79.50 200 ILE A CA 1
ATOM 1642 C C . ILE A 1 200 ? 11.279 -4.928 -26.966 1.00 79.50 200 ILE A C 1
ATOM 1644 O O . ILE A 1 200 ? 10.524 -4.001 -26.678 1.00 79.50 200 ILE A O 1
ATOM 1648 N N . GLY A 1 201 ? 11.516 -5.924 -26.114 1.00 83.50 201 GLY A N 1
ATOM 1649 C CA . GLY A 1 201 ? 10.893 -5.993 -24.800 1.00 83.50 201 GLY A CA 1
ATOM 1650 C C . GLY A 1 201 ? 11.520 -7.047 -23.897 1.00 83.50 201 GLY A C 1
ATOM 1651 O O . GLY A 1 201 ? 12.161 -7.989 -24.340 1.00 83.50 201 GLY A O 1
ATOM 1652 N N . SER A 1 202 ? 11.327 -6.888 -22.592 1.00 89.50 202 SER A N 1
ATOM 1653 C CA . SER A 1 202 ? 11.479 -7.977 -21.624 1.00 89.50 202 SER A CA 1
ATOM 1654 C C . SER A 1 202 ? 10.515 -7.755 -20.472 1.00 89.50 202 SER A C 1
ATOM 1656 O O . SER A 1 202 ? 10.128 -6.617 -20.182 1.00 89.50 202 SER A O 1
ATOM 1658 N N . GLU A 1 203 ? 10.148 -8.829 -19.776 1.00 90.62 203 GLU A N 1
ATOM 1659 C CA . GLU A 1 203 ? 9.304 -8.723 -18.585 1.00 90.62 203 GLU A CA 1
ATOM 1660 C C . GLU A 1 203 ? 9.919 -7.769 -17.544 1.00 90.62 203 GLU A C 1
ATOM 1662 O O . GLU A 1 203 ? 9.236 -6.913 -16.978 1.00 90.62 203 GLU A O 1
ATOM 1667 N N . ALA A 1 204 ? 11.235 -7.869 -17.335 1.00 91.31 204 ALA A N 1
ATOM 1668 C CA . ALA A 1 204 ? 11.967 -7.022 -16.402 1.00 91.31 204 ALA A CA 1
ATOM 1669 C C . ALA A 1 204 ? 11.940 -5.542 -16.817 1.00 91.31 204 ALA A C 1
ATOM 1671 O O . ALA A 1 204 ? 11.696 -4.688 -15.967 1.00 91.31 204 ALA A O 1
ATOM 1672 N N . LEU A 1 205 ? 12.126 -5.240 -18.108 1.00 93.00 205 LEU A N 1
ATOM 1673 C CA . LEU A 1 205 ? 12.058 -3.877 -18.639 1.00 93.00 205 LEU A CA 1
ATOM 1674 C C . LEU A 1 205 ? 10.677 -3.253 -18.390 1.00 93.00 205 LEU A C 1
ATOM 1676 O O . LEU A 1 205 ? 10.592 -2.185 -17.783 1.00 93.00 205 LEU A O 1
ATOM 1680 N N . TYR A 1 206 ? 9.594 -3.928 -18.787 1.00 93.81 206 TYR A N 1
ATOM 1681 C CA . TYR A 1 206 ? 8.240 -3.395 -18.603 1.00 93.81 206 TYR A CA 1
ATOM 1682 C C . TYR A 1 206 ? 7.860 -3.262 -17.127 1.00 93.81 206 TYR A C 1
ATOM 1684 O O . TYR A 1 206 ? 7.291 -2.244 -16.736 1.00 93.81 206 TYR A O 1
ATOM 1692 N N . ASN A 1 207 ? 8.228 -4.229 -16.282 1.00 94.94 207 ASN A N 1
ATOM 1693 C CA . ASN A 1 207 ? 8.010 -4.134 -14.838 1.00 94.94 207 ASN A CA 1
ATOM 1694 C C . ASN A 1 207 ? 8.757 -2.937 -14.225 1.00 94.94 207 ASN A C 1
ATOM 1696 O O . ASN A 1 207 ? 8.205 -2.250 -13.364 1.00 94.94 207 ASN A O 1
ATOM 1700 N N . THR A 1 208 ? 9.981 -2.656 -14.681 1.00 94.69 208 THR A N 1
ATOM 1701 C CA . THR A 1 208 ? 10.763 -1.485 -14.262 1.00 94.69 208 THR A CA 1
ATOM 1702 C C . THR A 1 208 ? 10.099 -0.177 -14.705 1.00 94.69 208 THR A C 1
ATOM 1704 O O . THR A 1 208 ? 9.950 0.737 -13.894 1.00 94.69 208 THR A O 1
ATOM 1707 N N . ILE A 1 209 ? 9.627 -0.097 -15.954 1.00 94.25 209 ILE A N 1
ATOM 1708 C CA . ILE A 1 209 ? 8.898 1.071 -16.478 1.00 94.25 209 ILE A CA 1
ATOM 1709 C C . ILE A 1 209 ? 7.616 1.321 -15.674 1.00 94.25 209 ILE A C 1
ATOM 1711 O O . ILE A 1 209 ? 7.372 2.439 -15.216 1.00 94.25 209 ILE A O 1
ATOM 1715 N N . ILE A 1 210 ? 6.809 0.274 -15.467 1.00 95.00 210 ILE A N 1
ATOM 1716 C CA . ILE A 1 210 ? 5.576 0.345 -14.678 1.00 95.00 210 ILE A CA 1
ATOM 1717 C C . ILE A 1 210 ? 5.904 0.840 -13.271 1.00 95.00 210 ILE A C 1
ATOM 1719 O O . ILE A 1 210 ? 5.288 1.799 -12.817 1.00 95.00 210 ILE A O 1
ATOM 1723 N N . TYR A 1 211 ? 6.909 0.263 -12.606 1.00 94.50 211 TYR A N 1
ATOM 1724 C CA . TYR A 1 211 ? 7.332 0.696 -11.276 1.00 94.50 211 TYR A CA 1
ATOM 1725 C C . TYR A 1 211 ? 7.646 2.202 -11.227 1.00 94.50 211 TYR A C 1
ATOM 1727 O O . TYR A 1 211 ? 7.064 2.922 -10.411 1.00 94.50 211 TYR A O 1
ATOM 1735 N N . PHE A 1 212 ? 8.472 2.726 -12.135 1.00 93.94 212 PHE A N 1
ATOM 1736 C CA . PHE A 1 212 ? 8.807 4.154 -12.119 1.00 93.94 212 PHE A CA 1
ATOM 1737 C C . PHE A 1 212 ? 7.620 5.065 -12.443 1.00 93.94 212 PHE A C 1
ATOM 1739 O O . PHE A 1 212 ? 7.456 6.095 -11.789 1.00 93.94 212 PHE A O 1
ATOM 1746 N N . PHE A 1 213 ? 6.725 4.684 -13.361 1.00 93.19 213 PHE A N 1
ATOM 1747 C CA . PHE A 1 213 ? 5.493 5.452 -13.578 1.00 93.19 213 PHE A CA 1
ATOM 1748 C C . PHE A 1 213 ? 4.541 5.410 -12.380 1.00 93.19 213 PHE A C 1
ATOM 1750 O O . PHE A 1 213 ? 3.806 6.375 -12.139 1.00 93.19 213 PHE A O 1
ATOM 1757 N N . THR A 1 214 ? 4.545 4.318 -11.611 1.00 90.75 214 THR A N 1
ATOM 1758 C CA . THR A 1 214 ? 3.759 4.238 -10.376 1.00 90.75 214 THR A CA 1
ATOM 1759 C C . THR A 1 214 ? 4.310 5.172 -9.296 1.00 90.75 214 THR A C 1
ATOM 1761 O O . THR A 1 214 ? 3.516 5.862 -8.647 1.00 90.75 214 THR A O 1
ATOM 1764 N N . GLU A 1 215 ? 5.637 5.303 -9.197 1.00 88.81 215 GLU A N 1
ATOM 1765 C CA . GLU A 1 215 ? 6.322 6.265 -8.321 1.00 88.81 215 GLU A CA 1
ATOM 1766 C C . GLU A 1 215 ? 6.102 7.729 -8.758 1.00 88.81 215 GLU A C 1
ATOM 1768 O O . GLU A 1 215 ? 5.790 8.581 -7.919 1.00 88.81 215 GLU A O 1
ATOM 1773 N N . ASP A 1 216 ? 6.156 8.028 -10.065 1.00 88.25 216 ASP A N 1
ATOM 1774 C CA . ASP A 1 216 ? 5.841 9.353 -10.651 1.00 88.25 216 ASP A CA 1
ATOM 1775 C C . ASP A 1 216 ? 4.338 9.699 -10.614 1.00 88.25 216 ASP A C 1
ATOM 1777 O O . ASP A 1 216 ? 3.887 10.779 -10.989 1.00 88.25 216 ASP A O 1
ATOM 1781 N N . ARG A 1 217 ? 3.507 8.779 -10.123 1.00 85.00 217 ARG A N 1
ATOM 1782 C CA . ARG A 1 217 ? 2.051 8.925 -10.003 1.00 85.00 217 ARG A CA 1
ATOM 1783 C C . ARG A 1 217 ? 1.295 9.003 -11.338 1.00 85.00 217 ARG A C 1
ATOM 1785 O O . ARG A 1 217 ? 0.082 9.251 -11.314 1.00 85.00 217 ARG A O 1
ATOM 1792 N N . LYS A 1 218 ? 1.921 8.682 -12.469 1.00 89.38 218 LYS A N 1
ATOM 1793 C CA . LYS A 1 218 ? 1.288 8.613 -13.798 1.00 89.38 218 LYS A CA 1
ATOM 1794 C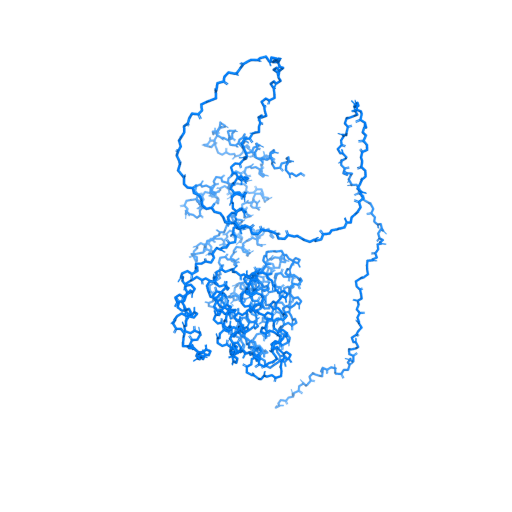 C . LYS A 1 218 ? 0.694 7.215 -14.073 1.00 89.38 218 LYS A C 1
ATOM 1796 O O . LYS A 1 218 ? 1.173 6.486 -14.935 1.00 89.38 218 LYS A O 1
ATOM 1801 N N . LEU A 1 219 ? -0.377 6.823 -13.364 1.00 89.00 219 LEU A N 1
ATOM 1802 C CA . LEU A 1 219 ? -0.957 5.465 -13.522 1.00 89.00 219 LEU A CA 1
ATOM 1803 C C . LEU A 1 219 ? -1.572 5.189 -14.882 1.00 89.00 219 LEU A C 1
ATOM 1805 O O . LEU A 1 219 ? -1.610 4.033 -15.282 1.00 89.00 219 LEU A O 1
ATOM 1809 N N . THR A 1 220 ? -2.076 6.208 -15.574 1.00 90.38 220 THR A N 1
ATOM 1810 C CA . THR A 1 220 ? -2.604 6.024 -16.930 1.00 90.38 220 THR A CA 1
ATOM 1811 C C . THR A 1 220 ? -1.518 5.442 -17.829 1.00 90.38 220 THR A C 1
ATOM 1813 O O . THR A 1 220 ? -1.716 4.377 -18.398 1.00 90.38 220 THR A O 1
ATOM 1816 N N . LYS A 1 221 ? -0.317 6.034 -17.796 1.00 91.75 221 LYS A N 1
ATOM 1817 C CA . LYS A 1 221 ? 0.854 5.555 -18.543 1.00 91.75 221 LYS A CA 1
ATOM 1818 C C . LYS A 1 221 ? 1.298 4.166 -18.097 1.00 91.75 221 LYS A C 1
ATOM 1820 O O . L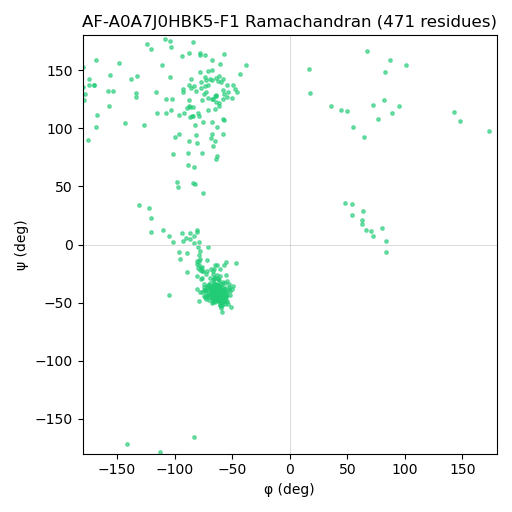YS A 1 221 ? 1.559 3.319 -18.938 1.00 91.75 221 LYS A O 1
ATOM 1825 N N . ALA A 1 222 ? 1.307 3.892 -16.790 1.00 93.75 222 ALA A N 1
ATOM 1826 C CA . ALA A 1 222 ? 1.606 2.549 -16.283 1.00 93.75 222 ALA A CA 1
ATOM 1827 C C . ALA A 1 222 ? 0.628 1.484 -16.826 1.00 93.75 222 ALA A C 1
ATOM 1829 O O . ALA A 1 222 ? 1.043 0.389 -17.202 1.00 93.75 222 ALA A O 1
ATOM 1830 N N . VAL A 1 223 ? -0.667 1.808 -16.907 1.00 92.62 223 VAL A N 1
ATOM 1831 C CA . VAL A 1 223 ? -1.684 0.922 -17.494 1.00 92.62 223 VAL A CA 1
ATOM 1832 C C . VAL A 1 223 ? -1.512 0.787 -19.003 1.00 92.62 223 VAL A C 1
ATOM 1834 O O . VAL A 1 223 ? -1.722 -0.303 -19.530 1.00 92.62 223 VAL A O 1
ATOM 1837 N N . ASP A 1 224 ? -1.136 1.853 -19.704 1.00 91.81 224 ASP A N 1
ATOM 1838 C CA . ASP A 1 224 ? -0.919 1.813 -21.151 1.00 91.81 224 ASP A CA 1
ATOM 1839 C C . ASP A 1 224 ? 0.290 0.936 -21.510 1.00 91.81 224 ASP A C 1
ATOM 1841 O O . ASP A 1 224 ? 0.187 0.095 -22.403 1.00 91.81 224 ASP A O 1
ATOM 1845 N N . VAL A 1 225 ? 1.373 1.007 -20.726 1.00 92.88 225 VAL A N 1
ATOM 1846 C CA . VAL A 1 225 ? 2.521 0.088 -20.836 1.00 92.88 225 VAL A CA 1
ATOM 1847 C C . VAL A 1 225 ? 2.100 -1.361 -20.573 1.00 92.88 225 VAL A C 1
ATOM 1849 O O . VAL A 1 225 ? 2.458 -2.252 -21.338 1.00 92.88 225 VAL A O 1
ATOM 1852 N N . TYR A 1 226 ? 1.289 -1.616 -19.542 1.00 93.19 226 TYR A N 1
ATOM 1853 C CA . TYR A 1 226 ? 0.746 -2.956 -19.283 1.00 93.19 226 TYR A CA 1
ATOM 1854 C C . TYR A 1 226 ? -0.123 -3.476 -20.442 1.00 93.19 226 TYR A C 1
ATOM 1856 O O . TYR A 1 226 ? -0.009 -4.637 -20.836 1.00 93.19 226 TYR A O 1
ATOM 1864 N N . LYS A 1 227 ? -0.977 -2.628 -21.028 1.00 90.94 227 LYS A N 1
ATOM 1865 C CA . LYS A 1 227 ? -1.787 -3.005 -22.197 1.00 90.94 227 LYS A CA 1
ATOM 1866 C C . LYS A 1 227 ? -0.906 -3.330 -23.399 1.00 90.94 227 LYS A C 1
ATOM 1868 O O . LYS A 1 227 ? -1.197 -4.299 -24.093 1.00 90.94 227 LYS A O 1
ATOM 1873 N N . HIS A 1 228 ? 0.154 -2.556 -23.631 1.00 89.69 228 HIS A N 1
ATOM 1874 C CA . HIS A 1 228 ? 1.128 -2.834 -24.685 1.00 89.69 228 HIS A CA 1
ATOM 1875 C C . HIS A 1 228 ? 1.800 -4.197 -24.470 1.00 89.69 228 HIS A C 1
ATOM 1877 O O . HIS A 1 228 ? 1.739 -5.065 -25.340 1.00 89.69 228 HIS A O 1
ATOM 1883 N N . MET A 1 229 ? 2.330 -4.420 -23.264 1.00 90.62 229 MET A N 1
ATOM 1884 C CA . MET A 1 229 ? 2.937 -5.682 -22.834 1.00 90.62 229 MET A CA 1
ATOM 1885 C C . MET A 1 229 ? 1.998 -6.876 -23.074 1.00 90.62 229 MET A C 1
ATOM 1887 O O . MET A 1 229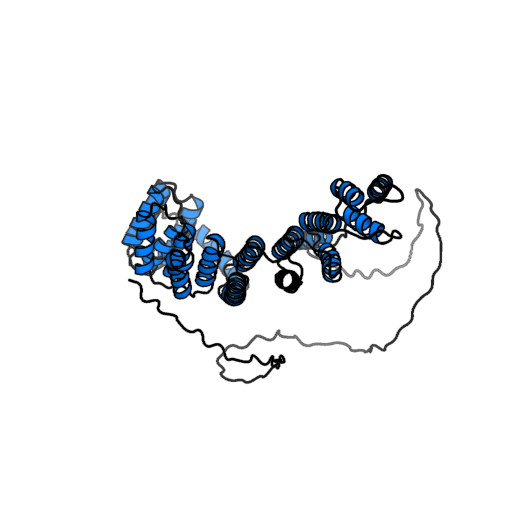 ? 2.417 -7.897 -23.610 1.00 90.62 229 MET A O 1
ATOM 1891 N N . ARG A 1 230 ? 0.703 -6.738 -22.765 1.00 88.25 230 ARG A N 1
ATOM 1892 C CA . ARG A 1 230 ? -0.302 -7.795 -22.960 1.00 88.25 230 ARG A CA 1
ATOM 1893 C C . ARG A 1 230 ? -0.715 -8.018 -24.419 1.00 88.25 230 ARG A C 1
ATOM 1895 O O . ARG A 1 230 ? -0.981 -9.152 -24.803 1.00 88.25 230 ARG A O 1
ATOM 1902 N N . ASN A 1 231 ? -0.849 -6.949 -25.203 1.00 86.62 231 ASN A N 1
ATOM 1903 C CA . ASN A 1 231 ? -1.319 -7.027 -26.592 1.00 86.62 231 ASN A CA 1
ATOM 1904 C C . ASN A 1 231 ? -0.238 -7.527 -27.554 1.00 86.62 231 ASN A C 1
ATOM 1906 O O . ASN A 1 231 ? -0.552 -7.983 -28.655 1.00 86.62 231 ASN A O 1
ATOM 1910 N N . SER A 1 232 ? 1.025 -7.434 -27.150 1.00 82.25 232 SER A N 1
ATOM 1911 C CA . SER A 1 232 ? 2.133 -8.004 -27.900 1.00 82.25 232 SER A CA 1
ATOM 1912 C C . SER A 1 232 ? 2.002 -9.534 -28.008 1.00 82.25 232 SER A C 1
ATOM 1914 O O . SER A 1 232 ? 1.566 -10.219 -27.082 1.00 82.25 232 SER A O 1
ATOM 1916 N N . LYS A 1 233 ? 2.350 -10.091 -29.174 1.00 72.06 233 LYS A N 1
ATOM 1917 C CA . LYS A 1 233 ? 2.230 -11.539 -29.437 1.00 72.06 233 LYS A CA 1
ATOM 1918 C C . LYS A 1 233 ? 3.359 -12.360 -28.801 1.00 72.06 233 LYS A C 1
ATOM 1920 O O . LYS A 1 233 ? 3.250 -13.585 -28.741 1.00 72.06 233 LYS A O 1
ATOM 1925 N N . ASN A 1 234 ? 4.411 -11.699 -28.326 1.00 78.56 234 ASN A N 1
ATOM 1926 C CA . ASN A 1 234 ? 5.627 -12.337 -27.845 1.00 78.56 234 ASN A CA 1
ATOM 1927 C C . ASN A 1 234 ? 5.428 -12.928 -26.445 1.00 78.56 234 ASN A C 1
ATOM 1929 O O . ASN A 1 234 ? 4.833 -12.323 -25.555 1.00 78.56 234 ASN A O 1
ATOM 1933 N N . VAL A 1 235 ? 5.902 -14.161 -26.265 1.00 77.44 235 VAL A N 1
ATOM 1934 C CA . VAL A 1 235 ? 5.728 -14.915 -25.013 1.00 77.44 235 VAL A CA 1
ATOM 1935 C C . VAL A 1 235 ? 6.680 -14.412 -23.922 1.00 77.44 235 VAL A C 1
ATOM 1937 O O . VAL A 1 235 ? 6.328 -14.456 -22.747 1.00 77.44 235 VAL A O 1
ATOM 1940 N N . GLU A 1 236 ? 7.842 -13.880 -24.307 1.00 77.56 236 GLU A N 1
ATOM 1941 C CA . GLU A 1 236 ? 8.947 -13.525 -23.402 1.00 77.56 236 GLU A CA 1
ATOM 1942 C C . GLU A 1 236 ? 8.641 -12.392 -22.420 1.00 77.56 236 GLU A C 1
ATOM 1944 O O . GLU A 1 236 ? 9.298 -12.259 -21.389 1.00 77.56 236 GLU A O 1
ATOM 1949 N N . TRP A 1 237 ? 7.643 -11.566 -22.717 1.00 81.81 237 TRP A N 1
ATOM 1950 C CA . TRP A 1 237 ? 7.287 -10.434 -21.871 1.00 81.81 237 TRP A CA 1
ATOM 1951 C C . TRP A 1 237 ? 5.796 -10.382 -21.572 1.00 81.81 237 TRP A C 1
ATOM 1953 O O . TRP A 1 237 ? 5.220 -9.309 -21.426 1.00 81.81 237 TRP A O 1
ATOM 1963 N N . ARG A 1 238 ? 5.151 -11.544 -21.440 1.00 86.75 238 ARG A N 1
ATOM 1964 C CA . ARG A 1 238 ? 3.779 -11.591 -20.929 1.00 86.75 238 ARG A CA 1
ATOM 1965 C C . ARG A 1 238 ? 3.715 -11.091 -19.483 1.00 86.75 238 ARG A C 1
ATOM 1967 O O . ARG A 1 238 ? 4.638 -11.361 -18.714 1.00 86.75 238 ARG A O 1
ATOM 1974 N N . PRO A 1 239 ? 2.642 -10.374 -19.094 1.00 92.12 239 PRO A N 1
ATOM 1975 C CA . PRO A 1 239 ? 2.472 -9.927 -17.718 1.00 92.12 239 PRO A CA 1
ATOM 1976 C C . PRO A 1 239 ? 2.583 -11.098 -16.746 1.00 92.12 239 PRO A C 1
ATOM 1978 O O . PRO A 1 239 ? 1.937 -12.126 -16.935 1.00 92.12 239 PRO A O 1
ATOM 1981 N N . SER A 1 240 ? 3.385 -10.933 -15.700 1.00 92.06 240 SER A N 1
ATOM 1982 C CA . SER A 1 240 ? 3.513 -11.921 -14.634 1.00 92.06 240 SER A CA 1
ATOM 1983 C C . SER A 1 240 ? 2.758 -11.466 -13.391 1.00 92.06 240 SER A C 1
ATOM 1985 O O . SER A 1 240 ? 2.275 -10.332 -13.296 1.00 92.06 240 SER A O 1
ATOM 1987 N N . ILE A 1 241 ? 2.718 -12.326 -12.375 1.00 93.81 241 ILE A N 1
ATOM 1988 C CA . ILE A 1 241 ? 2.185 -11.961 -11.060 1.00 93.81 241 ILE A CA 1
ATOM 1989 C C . ILE A 1 241 ? 2.870 -10.714 -10.476 1.00 93.81 241 ILE A C 1
ATOM 1991 O O . ILE A 1 241 ? 2.227 -9.900 -9.816 1.00 93.81 241 ILE A O 1
ATOM 1995 N N . ARG A 1 242 ? 4.159 -10.494 -10.784 1.00 93.12 242 ARG A N 1
ATOM 1996 C CA . ARG A 1 242 ? 4.892 -9.297 -10.356 1.00 93.12 242 ARG A CA 1
ATOM 1997 C C . ARG A 1 242 ? 4.309 -8.034 -10.988 1.00 93.12 242 ARG A C 1
ATOM 1999 O O . ARG A 1 242 ? 4.154 -7.036 -10.287 1.00 93.12 242 ARG A O 1
ATOM 2006 N N . THR A 1 243 ? 3.951 -8.085 -12.270 1.00 94.44 243 THR A N 1
ATOM 2007 C CA . THR A 1 243 ? 3.320 -6.973 -12.996 1.00 94.44 243 THR A CA 1
ATOM 2008 C C . THR A 1 243 ? 1.992 -6.581 -12.348 1.00 94.44 243 THR A C 1
ATOM 2010 O O . THR A 1 243 ? 1.768 -5.407 -12.043 1.00 94.44 243 THR A O 1
ATOM 2013 N N . PHE A 1 244 ? 1.133 -7.563 -12.059 1.00 95.19 244 PHE A N 1
ATOM 2014 C CA . PHE A 1 244 ? -0.149 -7.318 -11.393 1.00 95.19 244 PHE A CA 1
ATOM 2015 C C . PHE A 1 244 ? 0.034 -6.791 -9.969 1.00 95.19 244 PHE A C 1
ATOM 2017 O O . PHE A 1 244 ? -0.603 -5.805 -9.602 1.00 95.19 244 PHE A O 1
ATOM 2024 N N . ASN A 1 245 ? 0.956 -7.367 -9.194 1.00 94.94 245 ASN A N 1
ATOM 2025 C CA . ASN A 1 245 ? 1.249 -6.919 -7.832 1.00 94.94 245 ASN A CA 1
ATOM 2026 C C . ASN A 1 245 ? 1.750 -5.465 -7.795 1.00 94.94 245 ASN A C 1
ATOM 2028 O O . ASN A 1 245 ? 1.317 -4.690 -6.935 1.00 94.94 245 ASN A O 1
ATOM 2032 N N . LEU A 1 246 ? 2.594 -5.062 -8.754 1.00 94.56 246 LEU A N 1
ATOM 2033 C CA . LEU A 1 246 ? 3.021 -3.669 -8.921 1.00 94.56 246 LEU A CA 1
ATOM 2034 C C . LEU A 1 246 ? 1.818 -2.754 -9.162 1.00 94.56 246 LEU A C 1
ATOM 2036 O O . LEU A 1 246 ? 1.629 -1.790 -8.417 1.00 94.56 246 LEU A O 1
ATOM 2040 N N . LEU A 1 247 ? 0.957 -3.089 -10.126 1.00 94.31 247 LEU A N 1
ATOM 2041 C CA . LEU A 1 247 ? -0.231 -2.292 -10.434 1.00 94.31 247 LEU A CA 1
ATOM 2042 C C . LEU A 1 247 ? -1.192 -2.217 -9.238 1.00 94.31 247 LEU A C 1
ATOM 2044 O O . LEU A 1 247 ? -1.602 -1.121 -8.855 1.00 94.31 247 LEU A O 1
ATOM 2048 N N . PHE A 1 248 ? -1.510 -3.340 -8.589 1.00 94.12 248 PHE A N 1
ATOM 2049 C CA . PHE A 1 248 ? -2.362 -3.362 -7.396 1.00 94.12 248 PHE A CA 1
ATOM 2050 C C . PHE A 1 248 ? -1.813 -2.471 -6.284 1.00 94.12 248 PHE A C 1
ATOM 2052 O O . PHE A 1 248 ? -2.548 -1.651 -5.727 1.00 94.12 248 PHE A O 1
ATOM 2059 N N . SER A 1 249 ? -0.514 -2.576 -5.990 1.00 90.88 249 SER A N 1
ATOM 2060 C CA . SER A 1 249 ? 0.137 -1.745 -4.977 1.00 90.88 249 SER A CA 1
ATOM 2061 C C . SER A 1 249 ? 0.056 -0.257 -5.326 1.00 90.88 249 SER A C 1
ATOM 2063 O O . SER A 1 249 ? -0.216 0.572 -4.455 1.00 90.88 249 SER A O 1
ATOM 2065 N N . ALA A 1 250 ? 0.192 0.074 -6.610 1.00 90.81 250 ALA A N 1
ATOM 2066 C CA . ALA A 1 250 ? 0.167 1.434 -7.113 1.00 90.81 250 ALA A CA 1
ATOM 2067 C C . ALA A 1 250 ? -1.226 2.072 -7.076 1.00 90.81 250 ALA A C 1
ATOM 2069 O O . ALA A 1 250 ? -1.352 3.261 -6.782 1.00 90.81 250 ALA A O 1
ATOM 2070 N N . PHE A 1 251 ? -2.277 1.294 -7.343 1.00 89.44 251 PHE A N 1
ATOM 2071 C CA . PHE A 1 251 ? -3.657 1.762 -7.230 1.00 89.44 251 PHE A CA 1
ATOM 2072 C C . PHE A 1 251 ? -4.103 1.880 -5.764 1.00 89.44 251 PHE A C 1
ATOM 2074 O O . PHE A 1 251 ? -4.792 2.833 -5.406 1.00 89.44 251 PHE A O 1
ATOM 2081 N N . LEU A 1 252 ? -3.664 0.961 -4.895 1.00 87.06 252 LEU A N 1
ATOM 2082 C CA . LEU A 1 252 ? -4.071 0.886 -3.483 1.00 87.06 252 LEU A CA 1
ATOM 2083 C C . LEU A 1 252 ? -3.206 1.704 -2.517 1.00 87.06 252 LEU A C 1
ATOM 2085 O O . LEU A 1 252 ? -3.512 1.777 -1.321 1.00 87.06 252 LEU A O 1
ATOM 2089 N N . SER A 1 253 ? -2.095 2.275 -2.976 1.00 80.44 253 SER A N 1
ATOM 2090 C CA . SER A 1 253 ? -1.279 3.216 -2.197 1.00 80.44 253 SER A CA 1
ATOM 2091 C C . SER A 1 253 ? -1.892 4.625 -2.161 1.00 80.44 253 SER A C 1
ATOM 2093 O O . SER A 1 253 ? -1.415 5.501 -1.435 1.00 80.44 253 SER A O 1
ATOM 2095 N N . ARG A 1 254 ? -2.979 4.859 -2.911 1.00 64.25 254 ARG A N 1
ATOM 2096 C CA . ARG A 1 254 ? -3.532 6.189 -3.190 1.00 64.25 254 ARG A CA 1
ATOM 2097 C C . ARG A 1 254 ? -4.545 6.682 -2.167 1.00 64.25 254 ARG A C 1
ATOM 2099 O O . ARG A 1 254 ? -5.730 6.769 -2.445 1.00 64.25 254 ARG A O 1
ATOM 2106 N N . GLY A 1 255 ? -4.029 7.168 -1.041 1.00 61.84 255 GLY A N 1
ATOM 2107 C CA . GLY A 1 255 ? -4.740 8.090 -0.151 1.00 61.84 255 GLY A CA 1
ATOM 2108 C C . GLY A 1 255 ? -5.971 7.515 0.565 1.00 61.84 255 GLY A C 1
ATOM 2109 O O . GLY A 1 255 ? -6.495 6.448 0.268 1.00 61.84 255 GLY A O 1
ATOM 2110 N N . THR A 1 256 ? -6.448 8.245 1.567 1.00 63.50 256 THR A N 1
ATOM 2111 C CA . THR A 1 256 ? -7.584 7.831 2.408 1.00 63.50 256 THR A CA 1
ATOM 2112 C C . THR A 1 256 ? -8.945 8.226 1.823 1.00 63.50 256 THR A C 1
ATOM 2114 O O . THR A 1 256 ? -9.969 8.036 2.474 1.00 63.50 256 THR A O 1
ATOM 2117 N N . ASN A 1 257 ? -8.987 8.792 0.609 1.00 76.25 257 ASN A N 1
ATOM 2118 C CA . ASN A 1 257 ? -10.223 9.294 0.012 1.00 76.25 257 ASN A CA 1
ATOM 2119 C C . ASN A 1 257 ? -11.049 8.149 -0.593 1.00 76.25 257 ASN A C 1
ATOM 2121 O O . ASN A 1 257 ? -10.666 7.557 -1.601 1.00 76.25 257 ASN A O 1
ATOM 2125 N N . SER A 1 258 ? -12.214 7.892 0.002 1.00 75.62 258 SER A N 1
ATOM 2126 C CA . SER A 1 258 ? -13.133 6.831 -0.414 1.00 75.62 258 SER A CA 1
ATOM 2127 C C . SER A 1 258 ? -13.575 6.941 -1.884 1.00 75.62 258 SER A C 1
ATOM 2129 O O . SER A 1 258 ? -13.605 5.924 -2.570 1.00 75.62 258 SER A O 1
ATOM 2131 N N . TYR A 1 259 ? -13.809 8.149 -2.419 1.00 79.94 259 TYR A N 1
ATOM 2132 C CA . TYR A 1 259 ? -14.220 8.330 -3.823 1.00 79.94 259 TYR A CA 1
ATOM 2133 C C . TYR A 1 259 ? -13.134 7.879 -4.809 1.00 79.94 259 TYR A C 1
ATOM 2135 O O . TYR A 1 259 ? -13.396 7.179 -5.786 1.00 79.94 259 TYR A O 1
ATOM 2143 N N . ILE A 1 260 ? -11.887 8.253 -4.520 1.00 82.31 260 ILE A N 1
ATOM 2144 C CA . ILE A 1 260 ? -10.727 7.872 -5.331 1.00 82.31 260 ILE A CA 1
ATOM 2145 C C . ILE A 1 260 ? -10.520 6.354 -5.264 1.00 82.31 260 ILE A C 1
ATOM 2147 O O . ILE A 1 260 ? -10.282 5.715 -6.287 1.00 82.31 260 ILE A O 1
ATOM 2151 N N . ASN A 1 261 ? -10.676 5.770 -4.074 1.00 84.56 261 ASN A N 1
ATOM 2152 C CA . ASN A 1 261 ? -10.584 4.326 -3.883 1.00 84.56 261 ASN A CA 1
ATOM 2153 C C . ASN A 1 261 ? -11.690 3.567 -4.628 1.00 84.56 261 ASN A C 1
ATOM 2155 O O . ASN A 1 261 ? -11.406 2.520 -5.199 1.00 84.56 261 ASN A O 1
ATOM 2159 N N . HIS A 1 262 ? -12.913 4.099 -4.696 1.00 84.88 262 HIS A N 1
ATOM 2160 C CA . HIS A 1 262 ? -13.992 3.517 -5.499 1.00 84.88 262 HIS A CA 1
ATOM 2161 C C . HIS A 1 262 ? -13.654 3.517 -6.999 1.00 84.88 262 HIS A C 1
ATOM 2163 O O . HIS A 1 262 ? -13.779 2.489 -7.659 1.00 84.88 262 HIS A O 1
ATOM 2169 N N . MET A 1 263 ? -13.149 4.636 -7.533 1.00 84.56 263 MET A N 1
ATOM 2170 C CA . MET A 1 263 ? -12.731 4.722 -8.939 1.00 84.56 263 MET A CA 1
ATOM 2171 C C . MET A 1 263 ? -11.626 3.707 -9.279 1.00 84.56 263 MET A C 1
ATOM 2173 O O . MET A 1 263 ? -11.700 3.032 -10.303 1.00 84.56 263 MET A O 1
ATOM 2177 N N . TYR A 1 264 ? -10.618 3.563 -8.413 1.00 88.25 264 TYR A N 1
ATOM 2178 C CA . TYR A 1 264 ? -9.535 2.599 -8.631 1.00 88.25 264 TYR A CA 1
ATOM 2179 C C . TYR A 1 264 ? -9.928 1.149 -8.340 1.00 88.25 264 TYR A C 1
ATOM 2181 O O . TYR A 1 264 ? -9.312 0.230 -8.883 1.00 88.25 264 TYR A O 1
ATOM 2189 N N . MET A 1 265 ? -10.955 0.915 -7.523 1.00 91.12 265 MET A N 1
ATOM 2190 C CA . MET A 1 265 ? -11.441 -0.437 -7.264 1.00 91.12 265 MET A CA 1
ATOM 2191 C C . MET A 1 265 ? -11.944 -1.095 -8.550 1.00 91.12 265 MET A C 1
ATOM 2193 O O . MET A 1 265 ? -11.653 -2.266 -8.786 1.00 91.12 265 MET A O 1
ATOM 2197 N N . GLU A 1 266 ? -12.617 -0.344 -9.425 1.00 89.56 266 GLU A N 1
ATOM 2198 C CA . GLU A 1 266 ? -13.089 -0.889 -10.699 1.00 89.56 266 GLU A CA 1
ATOM 2199 C C . GLU A 1 266 ? -11.927 -1.296 -11.616 1.00 89.56 266 GLU A C 1
ATOM 2201 O O . GLU A 1 266 ? -11.940 -2.382 -12.203 1.00 89.56 266 GLU A O 1
ATOM 2206 N N . THR A 1 267 ? -10.860 -0.489 -11.666 1.00 91.44 267 THR A N 1
ATOM 2207 C CA . THR A 1 267 ? -9.646 -0.846 -12.416 1.00 91.44 267 THR A CA 1
ATOM 2208 C C . THR A 1 267 ? -8.945 -2.065 -11.818 1.00 91.44 267 THR A C 1
ATOM 2210 O O . THR A 1 267 ? -8.541 -2.958 -12.559 1.00 91.44 267 THR A O 1
ATOM 2213 N N . ILE A 1 268 ? -8.859 -2.158 -10.487 1.00 93.56 268 ILE A N 1
ATOM 2214 C CA . ILE A 1 268 ? -8.274 -3.309 -9.784 1.00 93.56 268 ILE A CA 1
ATOM 2215 C C . ILE A 1 268 ? -9.083 -4.582 -10.060 1.00 93.56 268 ILE A C 1
ATOM 2217 O O . ILE A 1 268 ? -8.505 -5.625 -10.354 1.00 93.56 268 ILE A O 1
ATOM 2221 N N . ARG A 1 269 ? -10.417 -4.502 -10.028 1.00 94.00 269 ARG A N 1
ATOM 2222 C CA . ARG A 1 269 ? -11.310 -5.627 -10.333 1.00 94.00 269 ARG A CA 1
ATOM 2223 C C . ARG A 1 269 ? -11.126 -6.116 -11.769 1.00 94.00 269 ARG A C 1
ATOM 2225 O O . ARG A 1 269 ? -11.074 -7.325 -11.998 1.00 94.00 269 ARG A O 1
ATOM 2232 N N . CYS A 1 270 ? -11.000 -5.192 -12.723 1.00 93.25 270 CYS A N 1
ATOM 2233 C CA . CYS A 1 270 ? -10.699 -5.521 -14.115 1.00 93.25 270 CYS A CA 1
ATOM 2234 C C . CYS A 1 270 ? -9.334 -6.206 -14.258 1.00 93.25 270 CYS A C 1
ATOM 2236 O O . CYS A 1 270 ? -9.257 -7.245 -14.907 1.00 93.25 270 CYS A O 1
ATOM 2238 N N . LEU A 1 271 ? -8.289 -5.674 -13.617 1.00 95.00 271 LEU A N 1
ATOM 2239 C CA . LEU A 1 271 ? -6.946 -6.264 -13.624 1.00 95.00 271 LEU A CA 1
ATOM 2240 C C . LEU A 1 271 ? -6.927 -7.662 -12.995 1.00 95.00 271 LEU A C 1
ATOM 2242 O O . LEU A 1 271 ? -6.351 -8.576 -13.567 1.00 95.00 271 LEU A O 1
ATOM 2246 N N . PHE A 1 272 ? -7.616 -7.866 -11.872 1.00 95.81 272 PHE A N 1
ATOM 2247 C CA . PHE A 1 272 ? -7.710 -9.179 -11.234 1.00 95.81 272 PHE A CA 1
ATOM 2248 C C . PHE A 1 272 ? -8.434 -10.200 -12.120 1.00 95.81 272 PHE A C 1
ATOM 2250 O O . PHE A 1 272 ? -7.979 -11.331 -12.265 1.00 95.81 272 PHE A O 1
ATOM 2257 N N . LYS A 1 273 ? -9.536 -9.799 -12.770 1.00 94.50 273 LYS A N 1
ATOM 2258 C CA . LYS A 1 273 ? -10.223 -10.660 -13.745 1.00 94.50 273 LYS A CA 1
ATOM 2259 C C . LYS A 1 273 ? -9.311 -11.001 -14.927 1.00 94.50 273 LYS A C 1
ATOM 2261 O O . LYS A 1 273 ? -9.328 -12.135 -15.388 1.00 94.50 273 LYS A O 1
ATOM 2266 N N . GLN A 1 274 ? -8.534 -10.034 -15.413 1.00 94.00 274 GLN A N 1
ATOM 2267 C CA . GLN A 1 274 ? -7.563 -10.260 -16.485 1.00 94.00 274 GLN A CA 1
ATOM 2268 C C . GLN A 1 274 ? -6.475 -11.244 -16.058 1.00 94.00 274 GLN A C 1
ATOM 2270 O O . GLN A 1 274 ? -6.242 -12.195 -16.784 1.00 94.00 274 GLN A O 1
ATOM 2275 N N . MET A 1 275 ? -5.904 -11.089 -14.863 1.00 95.06 275 MET A N 1
ATOM 2276 C CA . MET A 1 275 ? -4.905 -12.009 -14.310 1.00 95.06 275 MET A CA 1
ATOM 2277 C C . MET A 1 275 ? -5.406 -13.462 -14.301 1.00 95.06 275 MET A C 1
ATOM 2279 O O . MET A 1 275 ? -4.733 -14.351 -14.814 1.00 95.06 275 MET A O 1
ATOM 2283 N N . VAL A 1 276 ? -6.628 -13.690 -13.805 1.00 93.56 276 VAL A N 1
ATOM 2284 C CA . VAL A 1 276 ? -7.245 -15.028 -13.782 1.00 93.56 276 VAL A CA 1
ATOM 2285 C C . VAL A 1 276 ? -7.531 -15.546 -15.197 1.00 93.56 276 VAL A C 1
ATOM 2287 O O . VAL A 1 276 ? -7.283 -16.713 -15.484 1.00 93.56 276 VAL A O 1
ATOM 2290 N N . ASN A 1 277 ? -8.027 -14.692 -16.098 1.00 92.69 277 ASN A N 1
ATOM 2291 C CA . ASN A 1 277 ? -8.292 -15.063 -17.493 1.00 92.69 277 ASN A CA 1
ATOM 2292 C C . ASN A 1 277 ? -7.015 -15.397 -18.276 1.00 92.69 277 ASN A C 1
ATOM 2294 O O . ASN A 1 277 ? -7.050 -16.242 -19.166 1.00 92.69 277 ASN A O 1
ATOM 2298 N N . ASP A 1 278 ? -5.909 -14.733 -17.948 1.00 90.44 278 ASP A N 1
ATOM 2299 C CA . ASP A 1 278 ? -4.595 -14.965 -18.542 1.00 90.44 278 ASP A CA 1
ATOM 2300 C C . ASP A 1 278 ? -3.917 -16.218 -17.930 1.00 90.44 278 ASP A C 1
ATOM 2302 O O . ASP A 1 278 ? -2.803 -16.569 -18.314 1.00 90.44 278 ASP A O 1
ATOM 2306 N N . GLY A 1 279 ? -4.602 -16.927 -17.018 1.00 90.69 279 GLY A N 1
ATOM 2307 C CA . GLY A 1 279 ? -4.149 -18.182 -16.410 1.00 90.69 279 GLY A CA 1
ATOM 2308 C C . GLY A 1 279 ? -3.146 -18.001 -15.271 1.00 90.69 279 GLY A C 1
ATOM 2309 O O . GLY A 1 279 ? -2.501 -18.966 -14.873 1.00 90.69 279 GLY A O 1
ATOM 2310 N N . ILE A 1 280 ? -2.993 -16.782 -14.752 1.00 93.50 280 ILE A N 1
ATOM 2311 C CA . ILE A 1 280 ? -2.049 -16.469 -13.678 1.00 93.50 280 ILE A CA 1
ATOM 2312 C C . ILE A 1 280 ? -2.751 -16.683 -12.338 1.00 93.50 280 ILE A C 1
ATOM 2314 O O . ILE A 1 280 ? -3.734 -16.009 -12.015 1.00 93.50 280 ILE A O 1
ATOM 2318 N N . GLU A 1 281 ? -2.239 -17.626 -11.551 1.00 92.69 281 GLU A N 1
ATOM 2319 C CA . GLU A 1 281 ? -2.804 -17.958 -10.245 1.00 92.69 281 GLU A CA 1
ATOM 2320 C C . GLU A 1 281 ? -2.623 -16.796 -9.249 1.00 92.69 281 GLU A C 1
ATOM 2322 O O . GLU A 1 281 ? -1.498 -16.331 -9.040 1.00 92.69 281 GLU A O 1
ATOM 2327 N N . PRO A 1 282 ? -3.708 -16.301 -8.618 1.00 94.88 282 PRO A N 1
ATOM 2328 C CA . PRO A 1 282 ? -3.606 -15.260 -7.603 1.00 94.88 282 PRO A CA 1
ATOM 2329 C C . PRO A 1 282 ? -2.832 -15.728 -6.368 1.00 94.88 282 PRO A C 1
ATOM 2331 O O . PRO A 1 282 ? -3.200 -16.714 -5.731 1.00 94.88 282 PRO A O 1
ATOM 2334 N N . ASP A 1 283 ? -1.828 -14.956 -5.958 1.00 93.81 283 ASP A N 1
ATOM 2335 C CA . ASP A 1 283 ? -1.145 -15.152 -4.681 1.00 93.81 283 ASP A CA 1
ATOM 2336 C C . ASP A 1 283 ? -1.885 -14.473 -3.515 1.00 93.81 283 ASP A C 1
ATOM 2338 O O . ASP A 1 283 ? -2.858 -13.720 -3.664 1.00 93.81 283 ASP A O 1
ATOM 2342 N N . ILE A 1 284 ? -1.375 -14.708 -2.303 1.00 95.69 284 ILE A N 1
ATOM 2343 C CA . ILE A 1 284 ? -1.891 -14.079 -1.086 1.00 95.69 284 ILE A CA 1
ATOM 2344 C C . ILE A 1 284 ? -1.847 -12.548 -1.160 1.00 95.69 284 ILE A C 1
ATOM 2346 O O . ILE A 1 284 ? -2.712 -11.875 -0.596 1.00 95.69 284 ILE A O 1
ATOM 2350 N N . PHE A 1 285 ? -0.863 -11.980 -1.864 1.00 95.19 285 PHE A N 1
ATOM 2351 C CA . PHE A 1 285 ? -0.732 -10.537 -2.032 1.00 95.19 285 PHE A CA 1
ATOM 2352 C C . PHE A 1 285 ? -1.841 -9.972 -2.927 1.00 95.19 285 PHE A C 1
ATOM 2354 O O . PHE A 1 285 ? -2.463 -8.969 -2.570 1.00 95.19 285 PHE A O 1
ATOM 2361 N N . SER A 1 286 ? -2.130 -10.626 -4.048 1.00 95.06 286 SER A N 1
ATOM 2362 C CA . SER A 1 286 ? -3.200 -10.278 -4.984 1.00 95.06 286 SER A CA 1
ATOM 2363 C C . SER A 1 286 ? -4.562 -10.327 -4.296 1.00 95.06 286 SER A C 1
ATOM 2365 O O . SER A 1 286 ? -5.345 -9.378 -4.372 1.00 95.06 286 SER A O 1
ATOM 2367 N N . LEU A 1 287 ? -4.830 -11.396 -3.542 1.00 96.50 287 LEU A N 1
ATOM 2368 C CA . LEU A 1 287 ? -6.080 -11.560 -2.795 1.00 96.50 287 LEU A CA 1
ATOM 2369 C C . LEU A 1 287 ? -6.209 -10.524 -1.669 1.00 96.50 287 LEU A C 1
ATOM 2371 O O . LEU A 1 287 ? -7.262 -9.902 -1.514 1.00 96.50 287 LEU A O 1
ATOM 2375 N N . ASN A 1 288 ? -5.128 -10.248 -0.934 1.00 96.62 288 ASN A N 1
ATOM 2376 C CA . ASN A 1 288 ? -5.107 -9.179 0.067 1.00 96.62 288 ASN A CA 1
ATOM 2377 C C . ASN A 1 288 ? -5.286 -7.789 -0.547 1.00 96.62 288 ASN A C 1
ATOM 2379 O O . ASN A 1 288 ? -5.917 -6.926 0.064 1.00 96.62 288 ASN A O 1
ATOM 2383 N N . SER A 1 289 ? -4.774 -7.573 -1.758 1.00 95.31 289 SER A N 1
ATOM 2384 C CA . SER A 1 289 ? -4.978 -6.339 -2.515 1.00 95.31 289 SER A CA 1
ATOM 2385 C C . SER A 1 289 ? -6.454 -6.148 -2.868 1.00 95.31 289 SER A C 1
ATOM 2387 O O . SER A 1 289 ? -7.000 -5.068 -2.642 1.00 95.31 289 SER A O 1
ATOM 2389 N N . MET A 1 290 ? -7.139 -7.208 -3.305 1.00 96.12 290 MET A N 1
ATOM 2390 C CA . MET A 1 290 ? -8.589 -7.186 -3.528 1.00 96.12 290 MET A CA 1
ATOM 2391 C C . MET A 1 290 ? -9.364 -6.873 -2.242 1.00 96.12 290 MET A C 1
ATOM 2393 O O . MET A 1 290 ? -10.213 -5.984 -2.244 1.00 96.12 290 MET A O 1
ATOM 2397 N N . ILE A 1 291 ? -9.049 -7.550 -1.130 1.00 96.25 291 ILE A N 1
ATOM 2398 C CA . ILE A 1 291 ? -9.685 -7.299 0.177 1.00 96.25 291 ILE A CA 1
ATOM 2399 C C . ILE A 1 291 ? -9.487 -5.838 0.594 1.00 96.25 291 ILE A C 1
ATOM 2401 O O . ILE A 1 291 ? -10.452 -5.155 0.942 1.00 96.25 291 ILE A O 1
ATOM 2405 N N . LYS A 1 292 ? -8.250 -5.334 0.519 1.00 94.06 292 LYS A N 1
ATOM 2406 C CA . LYS A 1 292 ? -7.917 -3.944 0.844 1.00 94.06 292 LYS A CA 1
ATOM 2407 C C . LYS A 1 292 ? -8.691 -2.965 -0.041 1.00 94.06 292 LYS A C 1
ATOM 2409 O O . LYS A 1 292 ? -9.256 -2.008 0.482 1.00 94.06 292 LYS A O 1
ATOM 2414 N N . GLY A 1 293 ? -8.739 -3.198 -1.352 1.00 93.56 293 GLY A N 1
ATOM 2415 C CA . GLY A 1 293 ? -9.464 -2.352 -2.301 1.00 93.56 293 GLY A CA 1
ATOM 2416 C C . GLY A 1 293 ? -10.958 -2.274 -2.009 1.00 93.56 293 GLY A C 1
ATOM 2417 O O . GLY A 1 293 ? -11.509 -1.175 -1.910 1.00 93.56 293 GLY A O 1
ATOM 2418 N N . TYR A 1 294 ? -11.603 -3.420 -1.779 1.00 94.50 294 TYR A N 1
ATOM 2419 C CA . TYR A 1 294 ? -13.022 -3.472 -1.426 1.00 94.50 294 TYR A CA 1
ATOM 2420 C C . TYR A 1 294 ? -13.308 -2.784 -0.085 1.00 94.50 294 TYR A C 1
ATOM 2422 O O . TYR A 1 294 ? -14.289 -2.058 0.041 1.00 94.50 294 TYR A O 1
ATOM 2430 N N . VAL A 1 295 ? -12.435 -2.940 0.914 1.00 93.44 295 VAL A N 1
ATOM 2431 C CA . VAL A 1 295 ? -12.578 -2.245 2.203 1.00 93.44 295 VAL A CA 1
ATOM 2432 C C . VAL A 1 295 ? -12.448 -0.727 2.043 1.00 93.44 295 VAL A C 1
ATOM 2434 O O . VAL A 1 295 ? -13.265 0.016 2.585 1.00 93.44 295 VAL A O 1
ATOM 2437 N N . LEU A 1 296 ? -11.460 -0.250 1.279 1.00 90.25 296 LEU A N 1
ATOM 2438 C CA . LEU A 1 296 ? -11.238 1.184 1.044 1.00 90.25 296 LEU A CA 1
ATOM 2439 C C . LEU A 1 296 ? -12.359 1.850 0.228 1.00 90.25 296 LEU A C 1
ATOM 2441 O O . LEU A 1 296 ? -12.580 3.057 0.354 1.00 90.25 296 LEU A O 1
ATOM 2445 N N . SER A 1 297 ? -13.069 1.069 -0.585 1.00 89.69 297 SER A N 1
ATOM 2446 C CA . SER A 1 297 ? -14.246 1.488 -1.356 1.00 89.69 297 SER A CA 1
ATOM 2447 C C . SER A 1 297 ? -15.576 1.222 -0.634 1.00 89.69 297 SER A C 1
ATOM 2449 O O . SER A 1 297 ? -16.633 1.404 -1.224 1.00 89.69 297 SER A O 1
ATOM 2451 N N . LEU A 1 298 ? -15.542 0.840 0.652 1.00 88.62 298 LEU A N 1
ATOM 2452 C CA . LEU A 1 298 ? -16.716 0.558 1.496 1.00 88.62 298 LEU A CA 1
ATOM 2453 C C . LEU A 1 298 ? -17.590 -0.623 1.019 1.00 88.62 298 LEU A C 1
ATOM 2455 O O . LEU A 1 298 ? -18.725 -0.776 1.467 1.00 88.62 298 LEU A O 1
ATOM 2459 N N . HIS A 1 299 ? -17.043 -1.524 0.204 1.00 91.94 299 HIS A N 1
ATOM 2460 C CA . HIS A 1 299 ? -17.676 -2.751 -0.290 1.00 91.94 299 HIS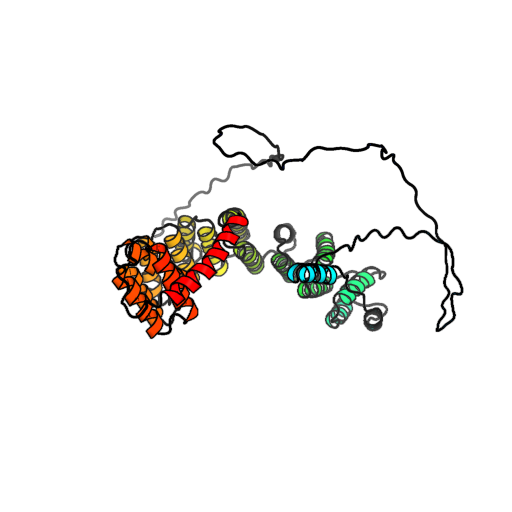 A CA 1
ATOM 2461 C C . HIS A 1 299 ? -17.269 -3.991 0.535 1.00 91.94 299 HIS A C 1
ATOM 2463 O O . HIS A 1 299 ? -16.795 -5.004 0.022 1.00 91.94 299 HIS A O 1
ATOM 2469 N N . VAL A 1 300 ? -17.449 -3.940 1.858 1.00 95.00 300 VAL A N 1
ATOM 2470 C CA . VAL A 1 300 ? -16.925 -4.968 2.789 1.00 95.00 300 VAL A CA 1
ATOM 2471 C C . VAL A 1 300 ? -17.513 -6.370 2.560 1.00 95.00 300 VAL A C 1
ATOM 2473 O O . VAL A 1 300 ? -16.826 -7.362 2.789 1.00 95.00 300 VAL A O 1
ATOM 2476 N N . ASN A 1 301 ? -18.751 -6.491 2.068 1.00 95.62 301 ASN A N 1
ATOM 2477 C CA . ASN A 1 301 ? -19.332 -7.801 1.737 1.00 95.62 301 ASN A CA 1
ATOM 2478 C C . ASN A 1 301 ? -18.566 -8.499 0.600 1.00 95.62 301 ASN A C 1
ATOM 2480 O O . ASN A 1 301 ? -18.358 -9.711 0.651 1.00 95.62 301 ASN A O 1
ATOM 2484 N N . ASP A 1 302 ? -18.101 -7.739 -0.394 1.00 95.81 302 ASP A N 1
ATOM 2485 C CA . ASP A 1 302 ? -17.280 -8.272 -1.480 1.00 95.81 302 ASP A CA 1
ATOM 2486 C C . ASP A 1 302 ? -15.895 -8.683 -0.967 1.00 95.81 302 ASP A C 1
ATOM 2488 O O . ASP A 1 302 ? -15.389 -9.743 -1.336 1.00 95.81 302 ASP A O 1
ATOM 2492 N N . ALA A 1 303 ? -15.327 -7.913 -0.031 1.00 96.81 303 ALA A N 1
ATOM 2493 C CA . ALA A 1 303 ? -14.088 -8.277 0.656 1.00 96.81 303 ALA A CA 1
ATOM 2494 C C . ALA A 1 303 ? -14.223 -9.604 1.432 1.00 96.81 303 ALA A C 1
ATOM 2496 O O . ALA A 1 303 ? -13.354 -10.471 1.335 1.00 96.81 303 ALA A O 1
ATOM 2497 N N . LEU A 1 304 ? -15.329 -9.798 2.163 1.00 96.56 304 LEU A N 1
ATOM 2498 C CA . LEU A 1 304 ? -15.623 -11.048 2.877 1.00 96.56 304 LEU A CA 1
ATOM 2499 C C . LEU A 1 304 ? -15.798 -12.233 1.921 1.00 96.56 304 LEU A C 1
ATOM 2501 O O . LEU A 1 304 ? -15.357 -13.341 2.232 1.00 96.56 304 LEU A O 1
ATOM 2505 N N . ARG A 1 305 ? -16.399 -12.007 0.745 1.00 96.44 305 ARG A N 1
ATOM 2506 C CA . ARG A 1 305 ? -16.510 -13.034 -0.296 1.00 96.44 305 ARG A CA 1
ATOM 2507 C C . ARG A 1 305 ? -15.133 -13.468 -0.795 1.00 96.44 305 ARG A C 1
ATOM 2509 O O . ARG A 1 305 ? -14.886 -14.669 -0.848 1.00 96.44 305 ARG A O 1
ATOM 2516 N N . ILE A 1 306 ? -14.234 -12.523 -1.095 1.00 96.69 306 ILE A N 1
ATOM 2517 C CA . ILE A 1 306 ? -12.849 -12.849 -1.478 1.00 96.69 306 ILE A CA 1
ATOM 2518 C C . ILE A 1 306 ? -12.160 -13.641 -0.366 1.00 96.69 306 ILE A C 1
ATOM 2520 O O . ILE A 1 306 ? -11.572 -14.679 -0.646 1.00 96.69 306 ILE A O 1
ATOM 2524 N N . PHE A 1 307 ? -12.292 -13.214 0.892 1.00 96.50 307 PHE A N 1
ATOM 2525 C CA . PHE A 1 307 ? -11.701 -13.902 2.043 1.00 96.50 307 PHE A CA 1
ATOM 2526 C C . PHE A 1 307 ? -12.162 -15.360 2.184 1.00 96.50 307 PHE A C 1
ATOM 2528 O O . PHE A 1 307 ? -11.347 -16.241 2.440 1.00 96.50 307 PHE A O 1
ATOM 2535 N N . HIS A 1 308 ? -13.451 -15.639 1.971 1.00 94.88 308 HIS A N 1
ATOM 2536 C CA . HIS A 1 308 ? -13.965 -17.012 1.939 1.00 94.88 308 HIS A CA 1
ATOM 2537 C C . HIS A 1 308 ? -13.417 -17.804 0.739 1.00 94.88 308 HIS A C 1
ATOM 2539 O O . HIS A 1 308 ? -13.044 -18.970 0.869 1.00 94.88 308 HIS A O 1
ATOM 2545 N N . GLN A 1 309 ? -13.342 -17.168 -0.432 1.00 94.62 309 GLN A N 1
ATOM 2546 C CA . GLN A 1 309 ? -12.813 -17.783 -1.649 1.00 94.62 309 GLN A CA 1
ATOM 2547 C C . GLN A 1 309 ? -11.311 -18.086 -1.572 1.00 94.62 309 GLN A C 1
ATOM 2549 O O . GLN A 1 309 ? -10.876 -18.983 -2.290 1.00 94.62 309 GLN A O 1
ATOM 2554 N N . MET A 1 310 ? -10.535 -17.411 -0.708 1.00 95.06 310 MET A N 1
ATOM 2555 C CA . MET A 1 310 ? -9.094 -17.671 -0.557 1.00 95.06 310 MET A CA 1
ATOM 2556 C C . MET A 1 310 ? -8.824 -19.165 -0.352 1.00 95.06 310 MET A C 1
ATOM 2558 O O . MET A 1 310 ? -8.102 -19.755 -1.146 1.00 95.06 310 MET A O 1
ATOM 2562 N N . GLY A 1 311 ? -9.471 -19.798 0.632 1.00 91.19 311 GLY A N 1
ATOM 2563 C CA . GLY A 1 311 ? -9.263 -21.222 0.910 1.00 91.19 311 GLY A CA 1
ATOM 2564 C C . GLY A 1 311 ? -9.987 -22.155 -0.063 1.00 91.19 311 GLY A C 1
ATOM 2565 O O . GLY A 1 311 ? -9.427 -23.161 -0.478 1.00 91.19 311 GLY A O 1
ATOM 2566 N N . VAL A 1 312 ? -11.228 -21.826 -0.439 1.00 92.62 312 VAL A N 1
ATOM 2567 C CA . VAL A 1 312 ? -12.100 -22.744 -1.199 1.00 92.62 31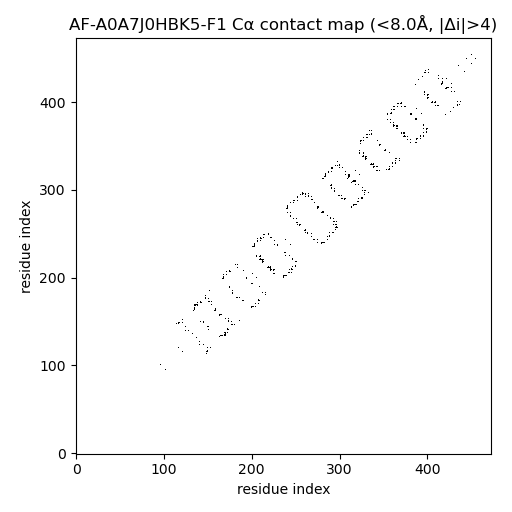2 VAL A CA 1
ATOM 2568 C C . VAL A 1 312 ? -11.787 -22.764 -2.695 1.00 92.62 312 VAL A C 1
ATOM 2570 O O . VAL A 1 312 ? -11.881 -23.811 -3.325 1.00 92.62 312 VAL A O 1
ATOM 2573 N N . VAL A 1 313 ? -11.462 -21.606 -3.274 1.00 92.31 313 VAL A N 1
ATOM 2574 C CA . VAL A 1 313 ? -11.286 -21.440 -4.727 1.00 92.31 313 VAL A CA 1
ATOM 2575 C C . VAL A 1 313 ? -9.812 -21.337 -5.092 1.00 92.31 313 VAL A C 1
ATOM 2577 O O . VAL A 1 313 ? -9.386 -21.958 -6.057 1.00 92.31 313 VAL A O 1
ATOM 2580 N N . TYR A 1 314 ? -9.038 -20.567 -4.324 1.00 92.06 314 TYR A N 1
ATOM 2581 C CA . TYR A 1 314 ? -7.643 -20.258 -4.654 1.00 92.06 314 TYR A CA 1
ATOM 2582 C C . TYR A 1 314 ? -6.624 -21.088 -3.865 1.00 92.06 314 TYR A C 1
ATOM 2584 O O . TYR A 1 314 ? -5.429 -20.861 -4.008 1.00 92.06 314 TYR A O 1
ATOM 2592 N N . ASN A 1 315 ? -7.082 -22.014 -3.011 1.00 91.19 315 ASN A N 1
ATOM 2593 C CA . ASN A 1 315 ?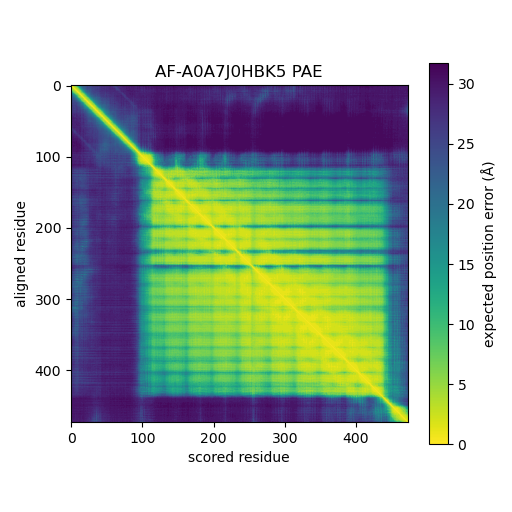 -6.235 -22.843 -2.145 1.00 91.19 315 ASN A CA 1
ATOM 2594 C C . ASN A 1 315 ? -5.161 -22.036 -1.374 1.00 91.19 315 ASN A C 1
ATOM 2596 O O . ASN A 1 315 ? -4.034 -22.478 -1.163 1.00 91.19 315 ASN A O 1
ATOM 2600 N N . CYS A 1 316 ? -5.512 -20.814 -0.972 1.00 93.69 316 CYS A N 1
ATOM 2601 C CA . CYS A 1 316 ? -4.640 -19.850 -0.321 1.00 93.69 316 CYS A CA 1
ATOM 2602 C C . CYS A 1 316 ? -5.143 -19.571 1.100 1.00 93.69 316 CYS A C 1
ATOM 2604 O O . CYS A 1 316 ? -6.323 -19.288 1.319 1.00 93.69 316 CYS A O 1
ATOM 2606 N N . LEU A 1 317 ? -4.251 -19.633 2.088 1.00 92.62 317 LEU A N 1
ATOM 2607 C CA . LEU A 1 317 ? -4.616 -19.382 3.480 1.00 92.62 317 LEU A CA 1
ATOM 2608 C C . LEU A 1 317 ? -4.572 -17.878 3.800 1.00 92.62 317 LEU A C 1
ATOM 2610 O O . LEU A 1 317 ? -3.594 -17.213 3.453 1.00 92.62 317 LEU A O 1
ATOM 2614 N N . PRO A 1 318 ? -5.586 -17.324 4.491 1.00 94.19 318 PRO A N 1
ATOM 2615 C CA . PRO A 1 318 ? -5.534 -15.945 4.959 1.00 94.19 318 PRO A CA 1
ATOM 2616 C C . PRO A 1 318 ? -4.382 -15.710 5.943 1.00 94.19 318 PRO A C 1
ATOM 2618 O O . PRO A 1 318 ? -4.084 -16.562 6.780 1.00 94.19 318 PRO A O 1
ATOM 2621 N N . ASN A 1 319 ? -3.783 -14.520 5.893 1.00 94.38 319 ASN A N 1
ATOM 2622 C CA . ASN A 1 319 ? -2.760 -14.087 6.847 1.00 94.38 319 ASN A CA 1
ATOM 2623 C C . ASN A 1 319 ? -3.266 -12.931 7.722 1.00 94.38 319 ASN A C 1
ATOM 2625 O O . ASN A 1 319 ? -4.403 -12.475 7.590 1.00 94.38 319 ASN A O 1
ATOM 2629 N N . SER A 1 320 ? -2.408 -12.429 8.612 1.00 94.62 320 SER A N 1
ATOM 2630 C CA . SER A 1 320 ? -2.737 -11.314 9.508 1.00 94.62 320 SER A CA 1
ATOM 2631 C C . SER A 1 320 ? -3.279 -10.081 8.773 1.00 94.62 320 SER A C 1
ATOM 2633 O O . SER A 1 320 ? -4.238 -9.474 9.244 1.00 94.62 320 SER A O 1
ATOM 2635 N N . PHE A 1 321 ? -2.742 -9.750 7.593 1.00 94.12 321 PHE A N 1
ATOM 2636 C CA . PHE A 1 321 ? -3.222 -8.623 6.789 1.00 94.12 321 PHE A CA 1
ATOM 2637 C C . PHE A 1 321 ? -4.660 -8.821 6.302 1.00 94.12 321 PHE A C 1
ATOM 2639 O O . PHE A 1 321 ? -5.447 -7.875 6.344 1.00 94.12 321 PHE A O 1
ATOM 2646 N N . SER A 1 322 ? -5.026 -10.039 5.885 1.00 95.44 322 SER A N 1
ATOM 2647 C CA . SER A 1 322 ? -6.390 -10.367 5.454 1.00 95.44 322 SER A CA 1
ATOM 2648 C C . SER A 1 322 ? -7.409 -10.061 6.558 1.00 95.44 322 SER A C 1
ATOM 2650 O O . SER A 1 322 ? -8.435 -9.428 6.304 1.00 95.44 322 SER A O 1
ATOM 2652 N N . PHE A 1 323 ? -7.105 -10.470 7.796 1.00 96.75 323 PHE A N 1
ATOM 2653 C CA . PHE A 1 323 ? -7.943 -10.190 8.964 1.00 96.75 323 PHE A CA 1
ATOM 2654 C C . PHE A 1 323 ? -7.975 -8.699 9.298 1.00 96.75 323 PHE A C 1
ATOM 2656 O O . PHE A 1 323 ? -9.059 -8.140 9.464 1.00 96.75 323 PHE A O 1
ATOM 2663 N N . ASP A 1 324 ? -6.812 -8.048 9.355 1.00 95.50 324 ASP A N 1
ATOM 2664 C CA . ASP A 1 324 ? -6.699 -6.636 9.725 1.00 95.50 324 ASP A CA 1
ATOM 2665 C C . ASP A 1 324 ? -7.532 -5.724 8.811 1.00 95.50 324 ASP A C 1
ATOM 2667 O O . ASP A 1 324 ? -8.261 -4.853 9.294 1.00 95.50 324 ASP A O 1
ATOM 2671 N N . TYR A 1 325 ? -7.480 -5.942 7.490 1.00 95.50 325 TYR A N 1
ATOM 2672 C CA . TYR A 1 325 ? -8.279 -5.161 6.543 1.00 95.50 325 TYR A CA 1
ATOM 2673 C C . TYR A 1 325 ? -9.781 -5.341 6.771 1.00 95.50 325 TYR A C 1
ATOM 2675 O O . TYR A 1 325 ? -10.523 -4.358 6.797 1.00 95.50 325 TYR A O 1
ATOM 2683 N N . LEU A 1 326 ? -10.240 -6.577 6.968 1.00 97.25 326 LEU A N 1
ATOM 2684 C CA . LEU A 1 326 ? -11.657 -6.862 7.179 1.00 97.25 326 LEU A CA 1
ATOM 2685 C C . LEU A 1 326 ? -12.172 -6.332 8.516 1.00 97.25 326 LEU A C 1
ATOM 2687 O O . LEU A 1 326 ? -13.274 -5.790 8.557 1.00 97.25 326 LEU A O 1
ATOM 2691 N N . ILE A 1 327 ? -11.388 -6.450 9.591 1.00 97.31 327 ILE A N 1
ATOM 2692 C CA . ILE A 1 327 ? -11.741 -5.908 10.911 1.00 97.31 327 ILE A CA 1
ATOM 2693 C C . ILE A 1 327 ? -11.923 -4.395 10.805 1.00 97.31 327 ILE A C 1
ATOM 2695 O O . ILE A 1 327 ? -12.959 -3.877 11.224 1.00 97.31 327 ILE A O 1
ATOM 2699 N N . HIS A 1 328 ? -10.972 -3.698 10.176 1.00 94.88 328 HIS A N 1
ATOM 2700 C CA . HIS A 1 328 ? -11.087 -2.264 9.919 1.00 94.88 328 HIS A CA 1
ATOM 2701 C C . HIS A 1 328 ? -12.336 -1.931 9.085 1.00 94.88 328 HIS A C 1
ATOM 2703 O O . HIS A 1 328 ? -13.102 -1.044 9.453 1.00 94.88 328 HIS A O 1
ATOM 2709 N N . GLY A 1 329 ? -12.578 -2.651 7.984 1.00 94.56 329 GLY A N 1
ATOM 2710 C CA . GLY A 1 329 ? -13.743 -2.424 7.124 1.00 94.56 329 GLY A CA 1
ATOM 2711 C C . GLY A 1 329 ? -15.081 -2.631 7.836 1.00 94.56 329 GLY A C 1
ATOM 2712 O O . GLY A 1 329 ? -15.980 -1.802 7.715 1.00 94.56 329 GLY A O 1
ATOM 2713 N N . LEU A 1 330 ? -15.207 -3.702 8.621 1.00 96.62 330 LEU A N 1
ATOM 2714 C CA . LEU A 1 330 ? -16.405 -3.984 9.414 1.00 96.62 330 LEU A CA 1
ATOM 2715 C C . LEU A 1 330 ? -16.652 -2.904 10.475 1.00 96.62 330 LEU A C 1
ATOM 2717 O O . LEU A 1 330 ? -17.793 -2.470 10.630 1.00 96.62 330 LEU A O 1
ATOM 2721 N N . CYS A 1 331 ? -15.598 -2.434 11.152 1.00 95.44 331 CYS A N 1
ATOM 2722 C CA . CYS A 1 331 ? -15.682 -1.317 12.097 1.00 95.44 331 CYS A CA 1
ATOM 2723 C C . CYS A 1 331 ? -16.132 -0.022 11.403 1.00 95.44 331 CYS A C 1
ATOM 2725 O O . CYS A 1 331 ? -17.035 0.655 11.884 1.00 95.44 331 CYS A O 1
ATOM 2727 N N . ALA A 1 332 ? -15.569 0.290 10.230 1.00 90.94 332 ALA A N 1
ATOM 2728 C CA . ALA A 1 332 ? -15.924 1.485 9.462 1.00 90.94 332 ALA A CA 1
ATOM 2729 C C . ALA A 1 332 ? -17.392 1.497 8.991 1.00 90.94 332 ALA A C 1
ATOM 2731 O O . ALA A 1 332 ? -17.970 2.565 8.813 1.00 90.94 332 ALA A O 1
ATOM 2732 N N . GLN A 1 333 ? -18.010 0.325 8.816 1.00 91.12 333 GLN A N 1
ATOM 2733 C CA . GLN A 1 333 ? -19.439 0.182 8.507 1.00 91.12 333 GLN A CA 1
ATOM 2734 C C . GLN A 1 333 ? -20.337 0.058 9.755 1.00 91.12 333 GLN A C 1
ATOM 2736 O O . GLN A 1 333 ? -21.523 -0.239 9.624 1.00 91.12 333 GLN A O 1
ATOM 2741 N N . GLY A 1 334 ? -19.792 0.204 10.968 1.00 91.12 334 GLY A N 1
ATOM 2742 C CA . GLY A 1 334 ? -20.542 0.045 12.220 1.00 91.12 334 GLY A CA 1
ATOM 2743 C C . GLY A 1 334 ? -20.957 -1.398 12.538 1.00 91.12 334 GLY A C 1
ATOM 2744 O O . GLY A 1 334 ? -21.748 -1.641 13.447 1.00 91.12 334 GLY A O 1
ATOM 2745 N N . ARG A 1 335 ? -20.423 -2.398 11.824 1.00 94.88 335 ARG A N 1
ATOM 2746 C CA . ARG A 1 335 ? -20.705 -3.828 12.046 1.00 94.88 335 ARG A CA 1
ATOM 2747 C C . ARG A 1 335 ? -19.811 -4.400 13.153 1.00 94.88 335 ARG A C 1
ATOM 2749 O O . ARG A 1 335 ? -19.141 -5.418 12.967 1.00 94.88 335 ARG A O 1
ATOM 2756 N N . THR A 1 336 ? -19.815 -3.752 14.320 1.00 95.50 336 THR A N 1
ATOM 2757 C CA . THR A 1 336 ? -18.893 -4.009 15.442 1.00 95.50 336 THR A CA 1
ATOM 2758 C C . THR A 1 336 ? -18.922 -5.460 15.935 1.00 95.50 336 THR A C 1
ATOM 2760 O O . THR A 1 336 ? -17.872 -6.026 16.233 1.00 95.50 336 THR A O 1
ATOM 2763 N N . LYS A 1 337 ? -20.100 -6.104 15.976 1.00 95.31 337 LYS A N 1
ATOM 2764 C CA . LYS A 1 337 ? -20.235 -7.517 16.392 1.00 95.31 337 LYS A CA 1
ATOM 2765 C C . LYS A 1 337 ? -19.434 -8.453 15.479 1.00 95.31 337 LYS A C 1
ATOM 2767 O O . LYS A 1 337 ? -18.568 -9.176 15.961 1.00 95.31 337 LYS A O 1
ATOM 2772 N N . ASN A 1 338 ? -19.633 -8.337 14.165 1.00 96.38 338 ASN A N 1
ATOM 2773 C CA . ASN A 1 338 ? -18.907 -9.130 13.170 1.00 96.38 338 ASN A CA 1
ATOM 2774 C C . ASN A 1 338 ? -17.397 -8.848 13.221 1.00 96.38 338 ASN A C 1
ATOM 2776 O O . ASN A 1 338 ? -16.591 -9.766 13.078 1.00 96.38 338 ASN A O 1
ATOM 2780 N N . ALA A 1 339 ? -17.006 -7.586 13.442 1.00 97.25 339 ALA A N 1
ATOM 2781 C CA . ALA A 1 339 ? -15.601 -7.214 13.597 1.00 97.25 339 ALA A CA 1
ATOM 2782 C C . ALA A 1 339 ? -14.969 -7.899 14.820 1.00 97.25 339 ALA A C 1
ATOM 2784 O O . ALA A 1 339 ? -13.867 -8.436 14.721 1.00 97.25 339 ALA A O 1
ATOM 2785 N N . ARG A 1 340 ? -15.685 -7.941 15.954 1.00 96.44 340 ARG A N 1
ATOM 2786 C CA . ARG A 1 340 ? -15.250 -8.618 17.185 1.00 96.44 340 ARG A CA 1
ATOM 2787 C C . ARG A 1 340 ? -15.126 -10.130 17.001 1.00 96.44 340 ARG A C 1
ATOM 2789 O O . ARG A 1 340 ? -14.144 -10.715 17.455 1.00 96.44 340 ARG A O 1
ATOM 2796 N N . ASP A 1 341 ? -16.071 -10.758 16.311 1.00 96.75 341 ASP A N 1
ATOM 2797 C CA . ASP A 1 341 ? -16.017 -12.197 16.031 1.00 96.75 341 ASP A CA 1
ATOM 2798 C C . ASP A 1 341 ? -14.815 -12.544 15.146 1.00 96.75 341 ASP A C 1
ATOM 2800 O O . ASP A 1 341 ? -14.078 -13.493 15.429 1.00 96.75 341 ASP A O 1
ATOM 2804 N N . LEU A 1 342 ? -14.554 -11.725 14.121 1.00 96.62 342 LEU A N 1
ATOM 2805 C CA . LEU A 1 342 ? -13.400 -11.896 13.243 1.00 96.62 342 LEU A CA 1
ATOM 2806 C C . LEU A 1 342 ? -12.070 -11.640 13.971 1.00 96.62 342 LEU A C 1
ATOM 2808 O O . LEU A 1 342 ? -11.111 -12.383 13.772 1.00 96.62 342 LEU A O 1
ATOM 2812 N N . PHE A 1 343 ? -12.025 -10.650 14.862 1.00 96.75 343 PHE A N 1
ATOM 2813 C CA . PHE A 1 343 ? -10.882 -10.363 15.731 1.00 96.75 343 PHE A CA 1
ATOM 2814 C C . PHE A 1 343 ? -10.571 -11.530 16.685 1.00 96.75 343 PHE A C 1
ATOM 2816 O O . PHE A 1 343 ? -9.418 -11.934 16.840 1.00 96.75 343 PHE A O 1
ATOM 2823 N N . ASN A 1 344 ? -11.598 -12.150 17.270 1.00 95.94 344 ASN A N 1
ATOM 2824 C CA . ASN A 1 344 ? -11.430 -13.346 18.096 1.00 95.94 344 ASN A CA 1
ATOM 2825 C C . ASN A 1 344 ? -10.986 -14.559 17.268 1.00 95.94 344 ASN A C 1
ATOM 2827 O O . ASN A 1 344 ? -10.135 -15.330 17.714 1.00 95.94 344 ASN A O 1
ATOM 2831 N N . LYS A 1 345 ? -11.517 -14.724 16.049 1.00 95.56 345 LYS A N 1
ATOM 2832 C CA . LYS A 1 345 ? -11.072 -15.767 15.114 1.00 95.56 345 LYS A CA 1
ATOM 2833 C C . LYS A 1 345 ? -9.600 -15.592 14.732 1.00 95.56 345 LYS A C 1
ATOM 2835 O O . LYS A 1 345 ? -8.874 -16.584 14.703 1.00 95.56 345 LYS A O 1
ATOM 2840 N N . MET A 1 346 ? -9.154 -14.357 14.494 1.00 95.38 346 MET A N 1
ATOM 2841 C CA . MET A 1 346 ? -7.750 -14.029 14.223 1.00 95.38 346 MET A CA 1
ATOM 2842 C C . MET A 1 346 ? -6.841 -14.532 15.354 1.00 95.38 346 MET A C 1
ATOM 2844 O O . MET A 1 346 ? -5.901 -15.279 15.089 1.00 95.38 346 MET A O 1
ATOM 2848 N N . LYS A 1 347 ? -7.184 -14.229 16.615 1.00 94.38 347 LYS A N 1
ATOM 2849 C CA . LYS A 1 347 ? -6.443 -14.715 17.793 1.00 94.38 347 LYS A CA 1
ATOM 2850 C C . LYS A 1 347 ? -6.448 -16.237 17.923 1.00 94.38 347 LYS A C 1
ATOM 2852 O O . LYS A 1 347 ? -5.401 -16.832 18.149 1.00 94.38 347 LYS A O 1
ATOM 2857 N N . LYS A 1 348 ? -7.612 -16.879 17.755 1.00 95.31 348 LYS A N 1
ATOM 2858 C CA . LYS A 1 348 ? -7.740 -18.351 17.800 1.00 95.31 348 LYS A CA 1
ATOM 2859 C C . LYS A 1 348 ? -6.913 -19.046 16.719 1.00 95.31 348 LYS A C 1
ATOM 2861 O O . LYS A 1 348 ? -6.487 -20.174 16.918 1.00 95.31 348 LYS A O 1
ATOM 2866 N N . SER A 1 349 ? -6.673 -18.364 15.602 1.00 91.50 349 SER A N 1
ATOM 2867 C CA . SER A 1 349 ? -5.826 -18.849 14.507 1.00 91.50 349 SER A CA 1
ATOM 2868 C C . SER A 1 349 ? -4.329 -18.600 14.756 1.00 91.50 349 SER A C 1
ATOM 2870 O O . SER A 1 349 ? -3.526 -18.794 13.852 1.00 91.50 349 SER A O 1
ATOM 2872 N N . GLY A 1 350 ? -3.943 -18.138 15.953 1.00 92.44 350 GLY A N 1
ATOM 2873 C CA . GLY A 1 350 ? -2.551 -17.882 16.336 1.00 92.44 350 GLY A CA 1
ATOM 2874 C C . GLY A 1 350 ? -1.997 -16.525 15.893 1.00 92.44 350 GLY A C 1
ATOM 2875 O O . GLY A 1 350 ? -0.825 -16.240 16.131 1.00 92.44 350 GLY A O 1
ATOM 2876 N N . PHE A 1 351 ? -2.805 -15.661 15.270 1.00 94.06 351 PHE A N 1
ATOM 2877 C CA . PHE A 1 351 ? -2.346 -14.342 14.836 1.00 94.06 351 PHE A CA 1
ATOM 2878 C C . PHE A 1 351 ? -2.487 -13.300 15.948 1.00 94.06 351 PHE A C 1
ATOM 2880 O O . PHE A 1 351 ? -3.522 -13.201 16.607 1.00 94.06 351 PHE A O 1
ATOM 2887 N N . VAL A 1 352 ? -1.465 -12.454 16.100 1.00 91.12 352 VAL A N 1
ATOM 2888 C CA . VAL A 1 352 ? -1.493 -11.302 17.011 1.00 91.12 352 VAL A CA 1
ATOM 2889 C C . VAL A 1 352 ? -2.102 -10.101 16.282 1.00 91.12 352 VAL A C 1
ATOM 2891 O O . VAL A 1 352 ? -1.500 -9.640 15.307 1.00 91.12 352 VAL A O 1
ATOM 2894 N N . PRO A 1 353 ? -3.240 -9.545 16.741 1.00 93.44 353 PRO A N 1
ATOM 2895 C CA . PRO A 1 353 ? -3.834 -8.372 16.110 1.00 93.44 353 PRO A CA 1
ATOM 2896 C C . PRO A 1 353 ? -2.870 -7.178 16.068 1.00 93.44 353 PRO A C 1
ATOM 2898 O O . PRO A 1 353 ? -2.078 -6.945 16.994 1.00 93.44 353 PRO A O 1
ATOM 2901 N N . SER A 1 354 ? -2.907 -6.421 14.971 1.00 94.19 354 SER A N 1
ATOM 2902 C CA . SER A 1 354 ? -2.090 -5.213 14.828 1.00 94.19 354 SER A CA 1
ATOM 2903 C C . SER A 1 354 ? -2.685 -4.029 15.592 1.00 94.19 354 SER A C 1
ATOM 2905 O O . SER A 1 354 ? -3.872 -4.018 15.928 1.00 94.19 354 SER A O 1
ATOM 2907 N N . SER A 1 355 ? -1.879 -2.983 15.825 1.00 94.44 355 SER A N 1
ATOM 2908 C CA . SER A 1 355 ? -2.372 -1.758 16.472 1.00 94.44 355 SER A CA 1
ATOM 2909 C C . SER A 1 355 ? -3.556 -1.140 15.725 1.00 94.44 355 SER A C 1
ATOM 2911 O O . SER A 1 355 ? -4.467 -0.613 16.350 1.00 94.44 355 SER A O 1
ATOM 2913 N N . LYS A 1 356 ? -3.591 -1.257 14.389 1.00 92.38 356 LYS A N 1
ATOM 2914 C CA . LYS A 1 356 ? -4.700 -0.750 13.567 1.00 92.38 356 LYS A CA 1
ATOM 2915 C C . LYS A 1 356 ? -6.005 -1.494 13.844 1.00 92.38 356 LYS A C 1
ATOM 2917 O O . LYS A 1 356 ? -7.051 -0.855 13.932 1.00 92.38 356 LYS A O 1
ATOM 2922 N N . SER A 1 357 ? -5.947 -2.815 14.001 1.00 94.44 357 SER A N 1
ATOM 2923 C CA . SER A 1 357 ? -7.117 -3.644 14.310 1.00 94.44 357 SER A CA 1
ATOM 2924 C C . SER A 1 357 ? -7.660 -3.357 15.704 1.00 94.44 357 SER A C 1
ATOM 2926 O O . SER A 1 357 ? -8.869 -3.194 15.858 1.00 94.44 357 SER A O 1
ATOM 2928 N N . TYR A 1 358 ? -6.774 -3.203 16.694 1.00 96.50 358 TYR A N 1
ATOM 2929 C CA . TYR A 1 358 ? -7.161 -2.743 18.029 1.00 96.50 358 TYR A CA 1
ATOM 2930 C C . TYR A 1 358 ? -7.804 -1.352 17.986 1.00 96.50 358 TYR A C 1
ATOM 2932 O O . TYR A 1 358 ? -8.944 -1.219 18.416 1.00 96.50 358 TYR A O 1
ATOM 2940 N N . ASN A 1 359 ? -7.137 -0.346 17.407 1.00 96.12 359 ASN A N 1
ATOM 2941 C CA . ASN A 1 359 ? -7.669 1.021 17.315 1.00 96.12 359 ASN A CA 1
ATOM 2942 C C . ASN A 1 359 ? -9.043 1.046 16.636 1.00 96.12 359 ASN A C 1
ATOM 2944 O O . ASN A 1 359 ? -9.971 1.679 17.131 1.00 96.12 359 ASN A O 1
ATOM 2948 N N . SER A 1 360 ? -9.202 0.319 15.526 1.00 95.38 360 SER A N 1
ATOM 2949 C CA . SER A 1 360 ? -10.477 0.244 14.802 1.00 95.38 360 SER A CA 1
ATOM 2950 C C . SER A 1 360 ? -11.591 -0.323 15.679 1.00 95.38 360 SER A C 1
ATOM 2952 O O . SER A 1 360 ? -12.672 0.259 15.748 1.00 95.38 360 SER A O 1
ATOM 2954 N N . LEU A 1 361 ? -11.326 -1.430 16.378 1.00 96.81 361 LEU A N 1
ATOM 2955 C CA . LEU A 1 361 ? -12.329 -2.106 17.194 1.00 96.81 361 LEU A CA 1
ATOM 2956 C C . LEU A 1 361 ? -12.646 -1.339 18.485 1.00 96.81 361 LEU A C 1
ATOM 2958 O O . LEU A 1 361 ? -13.817 -1.242 18.844 1.00 96.81 361 LEU A O 1
ATOM 2962 N N . VAL A 1 362 ? -11.643 -0.747 19.144 1.00 97.12 362 VAL A N 1
ATOM 2963 C CA . VAL A 1 362 ? -11.834 0.131 20.314 1.00 97.12 362 VAL A CA 1
ATOM 2964 C C . VAL A 1 362 ? -12.713 1.323 19.935 1.00 97.12 362 VAL A C 1
ATOM 2966 O O . VAL A 1 362 ? -13.722 1.564 20.593 1.00 97.12 362 VAL A O 1
ATOM 2969 N N . ASN A 1 363 ? -12.396 2.009 18.832 1.00 95.88 363 ASN A N 1
ATOM 2970 C CA . ASN A 1 363 ? -13.198 3.134 18.345 1.00 95.88 363 ASN A CA 1
ATOM 2971 C C . ASN A 1 363 ? -14.626 2.710 17.985 1.00 95.88 363 ASN A C 1
ATOM 2973 O O . ASN A 1 363 ? -15.577 3.388 18.361 1.00 95.88 363 ASN A O 1
ATOM 2977 N N . SER A 1 364 ? -14.793 1.575 17.301 1.00 96.00 364 SER A N 1
ATOM 2978 C CA . SER A 1 364 ? -16.110 1.050 16.915 1.00 96.00 364 SER A CA 1
ATOM 2979 C C . SER A 1 364 ? -16.970 0.643 18.117 1.00 96.00 364 SER A C 1
ATOM 2981 O O . SER A 1 364 ? -18.191 0.771 18.063 1.00 96.00 364 SER A O 1
ATOM 2983 N N . LEU A 1 365 ? -16.357 0.139 19.195 1.00 95.88 365 LEU A N 1
ATOM 2984 C CA . LEU A 1 365 ? -17.047 -0.188 20.448 1.00 95.88 365 LEU A CA 1
ATOM 2985 C C . LEU A 1 365 ? -17.435 1.074 21.216 1.00 95.88 365 LEU A C 1
ATOM 2987 O O . LEU A 1 365 ? -18.579 1.171 21.653 1.00 95.88 365 LEU A O 1
ATOM 2991 N N . ALA A 1 366 ? -16.513 2.037 21.335 1.00 94.81 366 ALA A N 1
ATOM 2992 C CA . ALA A 1 366 ? -16.780 3.318 21.977 1.00 94.81 366 ALA A CA 1
ATOM 2993 C C . ALA A 1 366 ? -17.929 4.035 21.258 1.00 94.81 366 ALA A C 1
ATOM 2995 O O . ALA A 1 366 ? -18.986 4.218 21.840 1.00 94.81 366 ALA A O 1
ATOM 2996 N N . LEU A 1 367 ? -17.804 4.302 19.955 1.00 93.06 367 LEU A N 1
ATOM 2997 C CA . LEU A 1 367 ? -18.855 4.966 19.170 1.00 93.06 367 LEU A CA 1
ATOM 2998 C C . LEU A 1 367 ? -20.186 4.190 19.127 1.00 93.06 367 LEU A C 1
ATOM 3000 O O . LEU A 1 367 ? -21.227 4.778 18.851 1.00 93.06 367 LEU A O 1
ATOM 3004 N N . GLY A 1 368 ? -20.162 2.879 19.383 1.00 91.00 368 GLY A N 1
ATOM 3005 C CA . GLY A 1 368 ? -21.356 2.044 19.533 1.00 91.00 368 GLY A CA 1
ATOM 3006 C C . GLY A 1 368 ? -21.991 2.076 20.932 1.00 91.00 368 GLY A C 1
ATOM 3007 O O . GLY A 1 368 ? -22.959 1.356 21.160 1.00 91.00 368 GLY A O 1
ATOM 3008 N N . GLY A 1 369 ? -21.443 2.852 21.871 1.00 89.81 369 GLY A N 1
ATOM 3009 C CA . GLY A 1 369 ? -21.900 2.980 23.258 1.00 89.81 369 GLY A CA 1
ATOM 3010 C C . GLY A 1 369 ? -21.377 1.901 24.217 1.00 89.81 369 GLY A C 1
ATOM 3011 O O . GLY A 1 369 ? -21.563 2.014 25.428 1.00 89.81 369 GLY A O 1
ATOM 3012 N N . GLU A 1 370 ? -20.670 0.875 23.730 1.00 93.50 370 GLU A N 1
ATOM 3013 C CA . GLU A 1 370 ? -20.079 -0.204 24.543 1.00 93.50 370 GLU A CA 1
ATOM 3014 C C . GLU A 1 370 ? -18.722 0.225 25.150 1.00 93.50 370 GLU A C 1
ATOM 3016 O O . GLU A 1 370 ? -17.704 -0.459 25.005 1.00 93.50 370 GLU A O 1
ATOM 3021 N N . VAL A 1 371 ? -18.699 1.372 25.831 1.00 94.06 371 VAL A N 1
ATOM 3022 C CA . VAL A 1 371 ? -17.480 2.061 26.289 1.00 94.06 371 VAL A CA 1
ATOM 3023 C C . VAL A 1 371 ? -16.643 1.230 27.260 1.00 94.06 371 VAL A C 1
ATOM 3025 O O . VAL A 1 371 ? -15.430 1.141 27.084 1.00 94.06 371 VAL A O 1
ATOM 3028 N N . ASP A 1 372 ? -17.256 0.539 28.224 1.00 93.94 372 ASP A N 1
ATOM 3029 C CA . ASP A 1 372 ? -16.500 -0.295 29.174 1.00 93.94 372 ASP A CA 1
ATOM 3030 C C . ASP A 1 372 ? -15.753 -1.433 28.457 1.00 93.94 372 ASP A C 1
ATOM 3032 O O . ASP A 1 372 ? -14.622 -1.783 28.801 1.00 93.94 372 ASP A O 1
ATOM 3036 N N . LYS A 1 373 ? -16.341 -1.984 27.385 1.00 95.38 373 LYS A N 1
ATOM 3037 C CA . LYS A 1 373 ? -15.668 -2.987 26.546 1.00 95.38 373 LYS A CA 1
ATOM 3038 C C . LYS A 1 373 ? -14.547 -2.366 25.719 1.00 95.38 373 LYS A C 1
ATOM 3040 O O . LYS A 1 373 ? -13.528 -3.026 25.518 1.00 95.38 373 LYS A O 1
ATOM 3045 N N . ALA A 1 374 ? -14.713 -1.125 25.264 1.00 95.81 374 ALA A N 1
ATOM 3046 C CA . ALA A 1 374 ? -13.660 -0.382 24.580 1.00 95.81 374 ALA A CA 1
ATOM 3047 C C . ALA A 1 374 ? -12.452 -0.145 25.507 1.00 95.81 374 ALA A C 1
ATOM 3049 O O . ALA A 1 374 ? -11.324 -0.414 25.101 1.00 95.81 374 ALA A O 1
ATOM 3050 N N . VAL A 1 375 ? -12.682 0.256 26.764 1.00 95.44 375 VAL A N 1
ATOM 3051 C CA . VAL A 1 375 ? -11.629 0.438 27.783 1.00 95.44 375 VAL A CA 1
ATOM 3052 C C . VAL A 1 375 ? -10.937 -0.887 28.115 1.00 95.44 375 VAL A C 1
ATOM 3054 O O . VAL A 1 375 ? -9.709 -0.957 28.133 1.00 95.44 375 VAL A O 1
ATOM 3057 N N . ASN A 1 376 ? -11.692 -1.974 28.295 1.00 95.88 376 ASN A N 1
ATOM 3058 C CA . ASN A 1 376 ? -11.105 -3.300 28.515 1.00 95.88 376 ASN A CA 1
ATOM 3059 C C . ASN A 1 376 ? -10.201 -3.733 27.351 1.00 95.88 376 ASN A C 1
ATOM 3061 O O . ASN A 1 376 ? -9.104 -4.251 27.569 1.00 95.88 376 ASN A O 1
ATOM 3065 N N . LEU A 1 377 ? -10.637 -3.488 26.112 1.00 95.75 377 LEU A N 1
ATOM 3066 C CA . LEU A 1 377 ? -9.855 -3.802 24.920 1.00 95.75 377 LEU A CA 1
ATOM 3067 C C . LEU A 1 377 ? -8.623 -2.890 24.776 1.00 95.75 377 LEU A C 1
ATOM 3069 O O . LEU A 1 377 ? -7.576 -3.359 24.333 1.00 95.75 377 LEU A O 1
ATOM 3073 N N . LEU A 1 378 ? -8.710 -1.627 25.203 1.00 94.94 378 LEU A N 1
ATOM 3074 C CA . LEU A 1 378 ? -7.575 -0.703 25.283 1.00 94.94 378 LEU A CA 1
ATOM 3075 C C . LEU A 1 378 ? -6.505 -1.219 26.260 1.00 94.94 378 LEU A C 1
ATOM 3077 O O . LEU A 1 378 ? -5.319 -1.221 25.943 1.00 94.94 378 LEU A O 1
ATOM 3081 N N . TRP A 1 379 ? -6.904 -1.744 27.420 1.00 95.00 379 TRP A N 1
ATOM 3082 C CA . TRP A 1 379 ? -5.955 -2.349 28.358 1.00 95.00 379 TRP A CA 1
ATOM 3083 C C . TRP A 1 379 ? -5.353 -3.657 27.845 1.00 95.00 379 TRP A C 1
ATOM 3085 O O . TRP A 1 379 ? -4.170 -3.929 28.065 1.00 95.00 379 TRP A O 1
ATOM 3095 N N . GLU A 1 380 ? -6.139 -4.467 27.139 1.00 94.62 380 GLU A N 1
ATOM 3096 C CA . GLU A 1 380 ? -5.650 -5.674 26.470 1.00 94.62 380 GLU A CA 1
ATOM 3097 C C . GLU A 1 380 ? -4.608 -5.347 25.385 1.00 94.62 380 GLU A C 1
ATOM 3099 O O . GLU A 1 380 ? -3.586 -6.030 25.266 1.00 94.62 380 GLU A O 1
ATOM 3104 N N . MET A 1 381 ? -4.833 -4.264 24.638 1.00 94.12 381 MET A N 1
ATOM 3105 C CA . MET A 1 381 ? -3.902 -3.728 23.649 1.00 94.12 381 MET A CA 1
ATOM 3106 C C . MET A 1 381 ? -2.554 -3.368 24.290 1.00 94.12 381 MET A C 1
ATOM 3108 O O . MET A 1 381 ? -1.506 -3.801 23.801 1.00 94.12 381 MET A O 1
ATOM 3112 N N . THR A 1 382 ? -2.579 -2.668 25.428 1.00 91.44 382 THR A N 1
ATOM 3113 C CA . THR A 1 382 ? -1.377 -2.323 26.200 1.00 91.44 382 THR A CA 1
ATOM 3114 C C . THR A 1 382 ? -0.637 -3.566 26.693 1.00 91.44 382 THR A C 1
ATOM 3116 O O . THR A 1 382 ? 0.577 -3.675 26.516 1.00 91.44 382 THR A O 1
ATOM 3119 N N . LYS A 1 383 ? -1.355 -4.550 27.258 1.00 92.00 383 LYS A N 1
ATOM 3120 C CA . LYS A 1 383 ? -0.764 -5.832 27.694 1.00 92.00 383 LYS A CA 1
ATOM 3121 C C . LYS A 1 383 ? -0.094 -6.579 26.537 1.00 92.00 383 LYS A C 1
ATOM 3123 O O . LYS A 1 383 ? 0.945 -7.204 26.724 1.00 92.00 383 LYS A O 1
ATOM 3128 N N . SER A 1 384 ? -0.647 -6.451 25.334 1.00 89.31 384 SER A N 1
ATOM 3129 C CA . SER A 1 384 ? -0.114 -7.039 24.099 1.00 89.31 384 SER A CA 1
ATOM 3130 C C . SER A 1 384 ? 1.030 -6.225 23.471 1.00 89.31 384 SER A C 1
ATOM 3132 O O . SER A 1 384 ? 1.414 -6.491 22.331 1.00 89.31 384 SER A O 1
ATOM 3134 N N . ARG A 1 385 ? 1.574 -5.222 24.183 1.00 90.62 385 ARG A N 1
ATOM 3135 C CA . ARG A 1 385 ? 2.630 -4.304 23.714 1.00 90.62 385 ARG A CA 1
ATOM 3136 C C . ARG A 1 385 ? 2.279 -3.603 22.395 1.00 90.62 385 ARG A C 1
ATOM 3138 O O . ARG A 1 385 ? 3.138 -3.371 21.543 1.00 90.62 385 ARG A O 1
ATOM 3145 N N . ARG A 1 386 ? 0.999 -3.281 22.204 1.00 91.88 386 ARG A N 1
ATOM 3146 C CA . ARG A 1 386 ? 0.505 -2.462 21.092 1.00 91.88 386 ARG A CA 1
ATOM 3147 C C . ARG A 1 386 ? 0.175 -1.062 21.610 1.00 91.88 386 ARG A C 1
ATOM 3149 O O . ARG A 1 386 ? -0.298 -0.913 22.731 1.00 91.88 386 ARG A O 1
ATOM 3156 N N . SER A 1 387 ? 0.419 -0.041 20.791 1.00 88.12 387 SER A N 1
ATOM 3157 C CA . SER A 1 387 ? 0.165 1.362 21.136 1.00 88.12 387 SER A CA 1
ATOM 3158 C C . SER A 1 387 ? -1.108 1.888 20.482 1.00 88.12 387 SER A C 1
ATOM 3160 O O . SER A 1 387 ? -1.265 1.804 19.258 1.00 88.12 387 SER A O 1
ATOM 3162 N N . ALA A 1 388 ? -2.010 2.429 21.300 1.00 92.44 388 ALA A N 1
ATOM 3163 C CA . ALA A 1 388 ? -3.168 3.155 20.804 1.00 92.44 388 ALA A CA 1
ATOM 3164 C C . ALA A 1 388 ? -2.739 4.501 20.209 1.00 92.44 388 ALA A C 1
ATOM 3166 O O . ALA A 1 388 ? -1.741 5.093 20.626 1.00 92.44 388 ALA A O 1
ATOM 3167 N N . ASP A 1 389 ? -3.479 4.980 19.210 1.00 91.56 389 ASP A N 1
ATOM 3168 C CA . ASP A 1 389 ? -3.242 6.311 18.653 1.00 91.56 389 ASP A CA 1
ATOM 3169 C C . ASP A 1 389 ? -4.011 7.397 19.424 1.00 91.56 389 ASP A C 1
ATOM 3171 O O . ASP A 1 389 ? -4.942 7.131 20.187 1.00 91.56 389 ASP A O 1
ATOM 3175 N N . PHE A 1 390 ? -3.619 8.655 19.203 1.00 90.31 390 PHE A N 1
ATOM 3176 C CA . PHE A 1 390 ? -4.275 9.825 19.796 1.00 90.31 390 PHE A CA 1
ATOM 3177 C C . PHE A 1 390 ? -5.793 9.828 19.576 1.00 90.31 390 PHE A C 1
ATOM 3179 O O . PHE A 1 390 ? -6.552 10.193 20.470 1.00 90.31 390 PHE A O 1
ATOM 3186 N N . ILE A 1 391 ? -6.223 9.429 18.376 1.00 91.31 391 ILE A N 1
ATOM 3187 C CA . ILE A 1 391 ? -7.633 9.412 17.984 1.00 91.31 391 ILE A CA 1
ATOM 3188 C C . ILE A 1 391 ? -8.393 8.398 18.839 1.00 91.31 391 ILE A C 1
ATOM 3190 O O . ILE A 1 391 ? -9.504 8.687 19.271 1.00 91.31 391 ILE A O 1
ATOM 3194 N N . THR A 1 392 ? -7.783 7.253 19.132 1.00 93.50 392 THR A N 1
ATOM 3195 C CA . THR A 1 392 ? -8.373 6.191 19.945 1.00 93.50 392 THR A CA 1
ATOM 3196 C C . THR A 1 392 ? -8.571 6.638 21.386 1.00 93.50 392 THR A C 1
ATOM 3198 O O . THR A 1 392 ? -9.686 6.541 21.897 1.00 93.50 392 THR A O 1
ATOM 3201 N N . TYR A 1 393 ? -7.546 7.219 22.021 1.00 93.31 393 TYR A N 1
ATOM 3202 C CA . TYR A 1 393 ? -7.696 7.772 23.374 1.00 93.31 393 TYR A CA 1
ATOM 3203 C C . TYR A 1 393 ? -8.774 8.849 23.431 1.00 93.31 393 TYR A C 1
ATOM 3205 O O . TYR A 1 393 ? -9.662 8.791 24.277 1.00 93.31 393 TYR A O 1
ATOM 3213 N N . ARG A 1 394 ? -8.730 9.800 22.493 1.00 91.94 394 ARG A N 1
ATOM 3214 C CA . ARG A 1 394 ? -9.725 10.866 22.401 1.00 91.94 394 ARG A CA 1
ATOM 3215 C C . ARG A 1 394 ? -11.141 10.308 22.261 1.00 91.94 394 ARG A C 1
ATOM 3217 O O . ARG A 1 394 ? -12.024 10.735 22.986 1.00 91.94 394 ARG A O 1
ATOM 3224 N N . THR A 1 395 ? -11.354 9.362 21.349 1.00 92.81 395 THR A N 1
ATOM 3225 C CA . THR A 1 395 ? -12.687 8.811 21.062 1.00 92.81 395 THR A CA 1
ATOM 3226 C C . THR A 1 395 ? -13.275 8.111 22.283 1.00 92.81 395 THR A C 1
ATOM 3228 O O . THR A 1 395 ? -14.446 8.310 22.588 1.00 92.81 395 THR A O 1
ATOM 3231 N N . VAL A 1 396 ? -12.465 7.327 23.002 1.00 94.31 396 VAL A N 1
ATOM 3232 C CA . VAL A 1 396 ? -12.901 6.664 24.239 1.00 94.31 396 VAL A CA 1
ATOM 3233 C C . VAL A 1 396 ? -13.265 7.696 25.306 1.00 94.31 396 VAL A C 1
ATOM 3235 O O . VAL A 1 396 ? -14.338 7.601 25.891 1.00 94.31 396 VAL A O 1
ATOM 3238 N N . LEU A 1 397 ? -12.410 8.697 25.532 1.00 91.94 397 LEU A N 1
ATOM 3239 C CA . LEU A 1 397 ? -12.643 9.733 26.541 1.00 91.94 397 LEU A CA 1
ATOM 3240 C C . LEU A 1 397 ? -13.884 10.580 26.217 1.00 91.94 397 LEU A C 1
ATOM 3242 O O . LEU A 1 397 ? -14.739 10.749 27.082 1.00 91.94 397 LEU A O 1
ATOM 3246 N N . ASP A 1 398 ? -14.021 11.046 24.971 1.00 89.06 398 ASP A N 1
ATOM 3247 C CA . ASP A 1 398 ? -15.187 11.804 24.502 1.00 89.06 398 ASP A CA 1
ATOM 3248 C C . ASP A 1 398 ? -16.482 11.004 24.724 1.00 89.06 398 ASP A C 1
ATOM 3250 O O . ASP A 1 398 ? -17.494 11.557 25.158 1.00 89.06 398 ASP A O 1
ATOM 3254 N N . GLU A 1 399 ? -16.465 9.695 24.462 1.00 91.50 399 GLU A N 1
ATOM 3255 C CA . GLU A 1 399 ? -17.651 8.861 24.633 1.00 91.50 399 GLU A CA 1
ATOM 3256 C C . GLU A 1 399 ? -17.987 8.572 26.105 1.00 91.50 399 GLU A C 1
ATOM 3258 O O . GLU A 1 399 ? -19.159 8.640 26.476 1.00 91.50 399 GLU A O 1
ATOM 3263 N N . ILE A 1 400 ? -16.995 8.332 26.974 1.00 89.50 400 ILE A N 1
ATOM 3264 C CA . ILE A 1 400 ? -17.225 8.240 28.431 1.00 89.50 400 ILE A CA 1
ATOM 3265 C C . ILE A 1 400 ? -17.930 9.515 28.920 1.00 89.50 400 ILE A C 1
ATOM 3267 O O . ILE A 1 400 ? -18.904 9.465 29.677 1.00 89.50 400 ILE A O 1
ATOM 3271 N N . CYS A 1 401 ? -17.472 10.673 28.447 1.00 87.06 401 CYS A N 1
ATOM 3272 C CA . CYS A 1 401 ? -18.057 11.949 28.818 1.00 87.06 401 CYS A CA 1
ATOM 3273 C C . CYS A 1 401 ? -19.475 12.150 28.260 1.00 87.06 401 CYS A C 1
ATOM 3275 O O . CYS A 1 401 ? -20.322 12.715 28.955 1.00 87.06 401 CYS A O 1
ATOM 3277 N N . ARG A 1 402 ? -19.778 11.658 27.049 1.00 86.31 402 ARG A N 1
ATOM 3278 C CA . ARG A 1 402 ? -21.156 11.638 26.513 1.00 86.31 402 ARG A CA 1
ATOM 3279 C C . ARG A 1 402 ? -22.105 10.801 27.368 1.00 86.31 402 ARG A C 1
ATOM 3281 O O . ARG A 1 402 ? -23.274 11.158 27.480 1.00 86.31 402 ARG A O 1
ATOM 3288 N N . GLN A 1 403 ? -21.600 9.762 28.031 1.00 86.81 403 GLN A N 1
ATOM 3289 C CA . GLN A 1 403 ? -22.351 8.964 29.007 1.00 86.81 403 GLN A CA 1
ATOM 3290 C C . GLN A 1 403 ? -22.444 9.619 30.399 1.00 86.81 403 GLN A C 1
ATOM 3292 O O . GLN A 1 403 ? -22.852 8.966 31.353 1.00 86.81 403 GLN A O 1
ATOM 3297 N N . GLN A 1 404 ? -22.079 10.902 30.532 1.00 82.69 404 GLN A N 1
ATOM 3298 C CA . GLN A 1 404 ? -22.091 11.682 31.781 1.00 82.69 404 GLN A CA 1
ATOM 3299 C C . GLN A 1 404 ? -21.139 11.155 32.871 1.00 82.69 404 GLN A C 1
ATOM 3301 O O . GLN A 1 404 ? -21.224 11.554 34.031 1.00 82.69 404 GLN A O 1
ATOM 3306 N N . ARG A 1 405 ? -20.167 10.316 32.501 1.00 84.62 405 ARG A N 1
ATOM 3307 C CA . ARG A 1 405 ? -19.191 9.705 33.417 1.00 84.62 405 ARG A CA 1
ATOM 3308 C C . ARG A 1 405 ? -17.866 10.473 33.434 1.00 84.62 405 ARG A C 1
ATOM 3310 O O . ARG A 1 405 ? -16.794 9.898 33.288 1.00 84.62 405 ARG A O 1
ATOM 3317 N N . LEU A 1 406 ? -17.919 11.798 33.604 1.00 82.19 406 LEU A N 1
ATOM 3318 C CA . LEU A 1 406 ? -16.717 12.653 33.551 1.00 82.19 406 LEU A CA 1
ATOM 3319 C C . LEU A 1 406 ? -15.623 12.239 34.546 1.00 82.19 406 LEU A C 1
ATOM 3321 O O . LEU A 1 406 ? -14.440 12.316 34.216 1.00 82.19 406 LEU A O 1
ATOM 3325 N N . GLY A 1 407 ? -16.010 11.803 35.749 1.00 80.94 407 GLY A N 1
ATOM 3326 C CA . GLY A 1 407 ? -15.067 11.310 36.756 1.00 80.94 407 GLY A CA 1
ATOM 3327 C C . GLY A 1 407 ? -14.240 10.138 36.229 1.00 80.94 407 GLY A C 1
ATOM 3328 O O . GLY A 1 407 ? -13.015 10.179 36.288 1.00 80.94 407 GLY A O 1
ATOM 3329 N N . ASP A 1 408 ? -14.899 9.156 35.613 1.00 88.19 408 ASP A N 1
ATOM 3330 C CA . ASP A 1 408 ? -14.249 7.978 35.034 1.00 88.19 408 ASP A CA 1
ATOM 3331 C C . ASP A 1 408 ? -13.313 8.355 33.880 1.00 88.19 408 ASP A C 1
ATOM 3333 O O . ASP A 1 408 ? -12.216 7.810 33.776 1.00 88.19 408 ASP A O 1
ATOM 3337 N N . ALA A 1 409 ? -13.699 9.323 33.040 1.00 87.94 409 ALA A N 1
ATOM 3338 C CA . ALA A 1 409 ? -12.845 9.813 31.956 1.00 87.94 409 ALA A CA 1
ATOM 3339 C C . ALA A 1 409 ? -11.562 10.471 32.492 1.00 87.94 409 ALA A C 1
ATOM 3341 O O . ALA A 1 409 ? -10.473 10.244 31.964 1.00 87.94 409 ALA A O 1
ATOM 3342 N N . MET A 1 410 ? -11.677 11.260 33.565 1.00 86.12 410 MET A N 1
ATOM 3343 C CA . MET A 1 410 ? -10.532 11.897 34.220 1.00 86.12 410 MET A CA 1
ATOM 3344 C C . MET A 1 410 ? -9.626 10.875 34.908 1.00 86.12 410 MET A C 1
ATOM 3346 O O . MET A 1 410 ? -8.404 10.990 34.811 1.00 86.12 410 MET A O 1
ATOM 3350 N N . THR A 1 411 ? -10.204 9.871 35.569 1.00 90.62 411 THR A N 1
ATOM 3351 C CA . THR A 1 411 ? -9.455 8.761 36.173 1.00 90.62 411 THR A CA 1
ATOM 3352 C C . THR A 1 411 ? -8.703 7.975 35.105 1.00 90.62 411 THR A C 1
ATOM 3354 O O . THR A 1 411 ? -7.491 7.808 35.217 1.00 90.62 411 THR A O 1
ATOM 3357 N N . LEU A 1 412 ? -9.372 7.599 34.010 1.00 91.88 412 LEU A N 1
ATOM 3358 C CA . LEU A 1 412 ? -8.736 6.903 32.893 1.00 91.88 412 LEU A CA 1
ATOM 3359 C C . LEU A 1 412 ? -7.582 7.721 32.300 1.00 91.88 412 LEU A C 1
ATOM 3361 O O . LEU A 1 412 ? -6.509 7.180 32.052 1.00 91.88 412 LEU A O 1
ATOM 3365 N N . LEU A 1 413 ? -7.764 9.029 32.091 1.00 89.75 413 LEU A N 1
ATOM 3366 C CA . LEU A 1 413 ? -6.707 9.885 31.546 1.00 89.75 413 LEU A CA 1
ATOM 3367 C C . LEU A 1 413 ? -5.470 9.947 32.463 1.00 89.75 413 LEU A C 1
ATOM 3369 O O . LEU A 1 413 ? -4.346 9.955 31.957 1.00 89.75 413 LEU A O 1
ATOM 3373 N N . LYS A 1 414 ? -5.662 9.961 33.789 1.00 89.19 414 LYS A N 1
ATOM 3374 C CA . LYS A 1 414 ? -4.561 9.882 34.763 1.00 89.19 414 LYS A CA 1
ATOM 3375 C C . LYS A 1 414 ? -3.854 8.531 34.703 1.00 89.19 414 LYS A C 1
ATOM 3377 O O . LYS A 1 414 ? -2.636 8.503 34.562 1.00 89.19 414 LYS A O 1
ATOM 3382 N N . GLU A 1 415 ? -4.600 7.428 34.692 1.00 91.75 415 GLU A N 1
ATOM 3383 C CA . GLU A 1 415 ? -4.026 6.079 34.573 1.00 91.75 415 GLU A CA 1
ATOM 3384 C C . GLU A 1 415 ? -3.206 5.903 33.283 1.00 91.75 415 GLU A C 1
ATOM 3386 O O . GLU A 1 415 ? -2.168 5.237 33.276 1.00 91.75 415 GLU A O 1
ATOM 3391 N N . LEU A 1 416 ? -3.649 6.509 32.174 1.00 90.38 416 LEU A N 1
ATOM 3392 C CA . LEU A 1 416 ? -2.909 6.508 30.909 1.00 90.38 416 LEU A CA 1
ATOM 3393 C C . LEU A 1 416 ? -1.578 7.276 31.005 1.00 90.38 416 LEU A C 1
ATOM 3395 O O . LEU A 1 416 ? -0.603 6.875 30.366 1.00 90.38 416 LEU A O 1
ATOM 3399 N N . GLN A 1 417 ? -1.527 8.355 31.792 1.00 90.69 417 GLN A N 1
ATOM 3400 C CA . GLN A 1 417 ? -0.302 9.117 32.049 1.00 90.69 417 GLN A CA 1
ATOM 3401 C C . GLN A 1 417 ? 0.650 8.359 32.981 1.00 90.69 417 GLN A C 1
ATOM 3403 O O . GLN A 1 417 ? 1.841 8.279 32.693 1.00 90.69 417 GLN A O 1
ATOM 3408 N N . GLU A 1 418 ? 0.134 7.785 34.070 1.00 90.31 418 GLU A N 1
ATOM 3409 C CA . GLU A 1 418 ? 0.919 7.027 35.057 1.00 90.31 418 GLU A CA 1
ATOM 3410 C C . GLU A 1 418 ? 1.609 5.807 34.440 1.00 90.31 418 GLU A C 1
ATOM 3412 O O . GLU A 1 418 ? 2.719 5.453 34.824 1.00 90.31 418 GLU A O 1
ATOM 3417 N N . LYS A 1 419 ? 0.977 5.183 33.441 1.00 88.19 419 LYS A N 1
ATOM 3418 C CA . LYS A 1 419 ? 1.547 4.054 32.691 1.00 88.19 419 LYS A CA 1
ATOM 3419 C C . LYS A 1 419 ? 2.421 4.471 31.506 1.00 88.19 419 LYS A C 1
ATOM 3421 O O . LYS A 1 419 ? 2.742 3.623 30.676 1.00 88.19 419 LYS A O 1
ATOM 3426 N N . GLU A 1 420 ? 2.746 5.759 31.391 1.00 86.62 420 GLU A N 1
ATOM 3427 C CA . GLU A 1 420 ? 3.565 6.341 30.317 1.00 86.62 420 GLU A CA 1
ATOM 3428 C C . GLU A 1 420 ? 3.053 6.020 28.898 1.00 86.62 420 GLU A C 1
ATOM 3430 O O . GLU A 1 420 ? 3.800 6.028 27.919 1.00 86.62 420 GLU A O 1
ATOM 3435 N N . LEU A 1 421 ? 1.749 5.754 28.756 1.00 86.69 421 LEU A N 1
ATOM 3436 C CA . LEU A 1 421 ? 1.124 5.462 27.462 1.00 86.69 421 LEU A CA 1
ATOM 3437 C C . LEU A 1 421 ? 0.828 6.732 26.661 1.00 86.69 421 LEU A C 1
ATOM 3439 O O . LEU A 1 421 ? 0.556 6.672 25.458 1.00 86.69 421 LEU A O 1
ATOM 3443 N N . VAL A 1 422 ? 0.846 7.874 27.347 1.00 86.56 422 VAL A N 1
ATOM 3444 C CA . VAL A 1 422 ? 0.565 9.201 26.818 1.00 86.56 422 VAL A CA 1
ATOM 3445 C C . VAL A 1 422 ? 1.650 10.150 27.323 1.00 86.56 422 VAL A C 1
ATOM 3447 O O . VAL A 1 422 ? 1.894 10.243 28.524 1.00 86.56 422 VAL A O 1
ATOM 3450 N N . ASP A 1 423 ? 2.295 10.878 26.413 1.00 86.62 423 ASP A N 1
ATOM 3451 C CA . ASP A 1 423 ? 3.307 11.864 26.785 1.00 86.62 423 ASP A CA 1
ATOM 3452 C C . ASP A 1 423 ? 2.678 13.131 27.396 1.00 86.62 423 ASP A C 1
ATOM 3454 O O . ASP A 1 423 ? 1.494 13.442 27.234 1.00 86.62 423 ASP A O 1
ATOM 3458 N N . SER A 1 424 ? 3.503 13.925 28.078 1.00 84.00 424 SER A N 1
ATOM 3459 C CA . SER A 1 424 ? 3.078 15.173 28.727 1.00 84.00 424 SER A CA 1
ATOM 3460 C C . SER A 1 424 ? 2.393 16.172 27.779 1.00 84.00 424 SER A C 1
ATOM 3462 O O . SER A 1 424 ? 1.634 17.036 28.229 1.00 84.00 424 SER A O 1
ATOM 3464 N N . HIS A 1 425 ? 2.691 16.124 26.477 1.00 85.31 425 HIS A N 1
ATOM 3465 C CA . HIS A 1 425 ? 2.053 16.983 25.482 1.00 85.31 425 HIS A CA 1
ATOM 3466 C C . HIS A 1 425 ? 0.663 16.463 25.102 1.00 85.31 425 HIS A C 1
ATOM 3468 O O . HIS A 1 425 ? -0.309 17.222 25.128 1.00 85.31 425 HIS A O 1
ATOM 3474 N N . THR A 1 426 ? 0.553 15.169 24.803 1.00 84.06 426 THR A N 1
ATOM 3475 C CA . THR A 1 426 ? -0.707 14.528 24.432 1.00 84.06 426 THR A CA 1
ATOM 3476 C C . THR A 1 426 ? -1.695 14.523 25.590 1.00 84.06 426 THR A C 1
ATOM 3478 O O . THR A 1 426 ? -2.865 14.825 25.369 1.00 84.06 426 THR A O 1
ATOM 3481 N N . TYR A 1 427 ? -1.229 14.304 26.823 1.00 86.75 427 TYR A N 1
ATOM 3482 C CA . TYR A 1 427 ? -2.055 14.401 28.028 1.00 86.75 427 TYR A CA 1
ATOM 3483 C C . TYR A 1 427 ? -2.712 15.780 28.140 1.00 86.75 427 TYR A C 1
ATOM 3485 O O . TYR A 1 427 ? -3.931 15.889 28.247 1.00 86.75 427 TYR A O 1
ATOM 3493 N N . ARG A 1 428 ? -1.916 16.855 28.022 1.00 83.50 428 ARG A N 1
ATOM 3494 C CA . ARG A 1 428 ? -2.428 18.235 28.068 1.00 83.50 428 ARG A CA 1
ATOM 3495 C C . ARG A 1 428 ? -3.434 18.509 26.957 1.00 83.50 428 ARG A C 1
ATOM 3497 O O . ARG A 1 428 ? -4.421 19.204 27.184 1.00 83.50 428 ARG A O 1
ATOM 3504 N N . LYS A 1 429 ? -3.182 17.979 25.759 1.00 86.00 429 LYS A N 1
ATOM 3505 C CA . LYS A 1 429 ? -4.079 18.145 24.617 1.00 86.00 429 LYS A CA 1
ATOM 3506 C C . LYS A 1 429 ? -5.414 17.422 24.831 1.00 86.00 429 LYS A C 1
ATOM 3508 O O . LYS A 1 429 ? -6.450 18.038 24.608 1.00 86.00 429 LYS A O 1
ATOM 3513 N N . LEU A 1 430 ? -5.394 16.169 25.292 1.00 86.12 430 LEU A N 1
ATOM 3514 C CA . LEU A 1 430 ? -6.602 15.399 25.612 1.00 86.12 430 LEU A CA 1
ATOM 3515 C C . LEU A 1 430 ? -7.389 16.044 26.757 1.00 86.12 430 LEU A C 1
ATOM 3517 O O . LEU A 1 430 ? -8.594 16.224 26.632 1.00 86.12 430 LEU A O 1
ATOM 3521 N N . LEU A 1 431 ? -6.707 16.473 27.823 1.00 85.06 431 LEU A N 1
ATOM 3522 C CA . LEU A 1 431 ? -7.331 17.185 28.940 1.00 85.06 431 LEU A CA 1
ATOM 3523 C C . LEU A 1 431 ? -8.044 18.457 28.466 1.00 85.06 431 LEU A C 1
ATOM 3525 O O . LEU A 1 431 ? -9.180 18.718 28.849 1.00 85.06 431 LEU A O 1
ATOM 3529 N N . HIS A 1 432 ? -7.392 19.241 27.606 1.00 78.75 432 HIS A N 1
ATOM 3530 C CA . HIS A 1 432 ? -8.009 20.433 27.039 1.00 78.75 432 HIS A CA 1
ATOM 3531 C C . HIS A 1 432 ? -9.227 20.085 26.170 1.00 78.75 432 HIS A C 1
ATOM 3533 O O . HIS A 1 432 ? -10.258 20.735 26.302 1.00 78.75 432 HIS A O 1
ATOM 3539 N N . GLU A 1 433 ? -9.131 19.084 25.286 1.00 78.88 433 GLU A N 1
ATOM 3540 C CA . GLU A 1 433 ? -10.257 18.654 24.437 1.00 78.88 433 GLU A CA 1
ATOM 3541 C C . GLU A 1 433 ? -11.453 18.149 25.268 1.00 78.88 433 GLU A C 1
ATOM 3543 O O . GLU A 1 433 ? -12.596 18.474 24.939 1.00 78.88 433 GLU A O 1
ATOM 3548 N N . LEU A 1 434 ? -11.203 17.464 26.388 1.00 78.75 434 LEU A N 1
ATOM 3549 C CA . LEU A 1 434 ? -12.240 17.030 27.328 1.00 78.75 434 LEU A CA 1
ATOM 3550 C C . LEU A 1 434 ? -12.935 18.204 28.026 1.00 78.75 434 LEU A C 1
ATOM 3552 O O . LEU A 1 434 ? -14.163 18.281 28.043 1.00 78.75 434 LEU A O 1
ATOM 3556 N N . VAL A 1 435 ? -12.160 19.146 28.571 1.00 72.38 435 VAL A N 1
ATOM 3557 C CA . VAL A 1 435 ? -12.698 20.329 29.266 1.00 72.38 435 VAL A CA 1
ATOM 3558 C C . VAL A 1 435 ? -13.461 21.242 28.298 1.00 72.38 435 VAL A C 1
ATOM 3560 O O . VAL A 1 435 ? -14.472 21.840 28.670 1.00 72.38 435 VAL A O 1
ATOM 3563 N N . ASP A 1 436 ? -13.007 21.346 27.047 1.00 69.38 436 ASP A N 1
ATOM 3564 C CA . ASP A 1 436 ? -13.647 22.177 26.024 1.00 69.38 436 ASP A CA 1
ATOM 3565 C C . ASP A 1 436 ? -14.986 21.594 25.546 1.00 69.38 436 ASP A C 1
ATOM 3567 O O . ASP A 1 436 ? -15.959 22.332 25.382 1.00 69.38 436 ASP A O 1
ATOM 3571 N N . SER A 1 437 ? -15.055 20.269 25.383 1.00 64.00 437 SER A N 1
ATOM 3572 C CA . SER A 1 437 ? -16.257 19.563 24.915 1.00 64.00 437 SER A CA 1
ATOM 3573 C C . SER A 1 437 ? -17.372 19.516 25.967 1.00 64.00 437 SER A C 1
ATOM 3575 O O . SER A 1 437 ? -18.545 19.417 25.614 1.00 64.00 437 SER A O 1
ATOM 3577 N N . HIS A 1 438 ? -17.025 19.655 27.253 1.00 62.94 438 HIS A N 1
ATOM 3578 C CA . HIS A 1 438 ? -17.958 19.543 28.380 1.00 62.94 438 HIS A CA 1
ATOM 3579 C C . HIS A 1 438 ? -18.004 20.801 29.264 1.00 62.94 438 HIS A C 1
ATOM 3581 O O . HIS A 1 438 ? -18.298 20.708 30.453 1.00 62.94 438 HIS A O 1
ATOM 3587 N N . ARG A 1 439 ? -17.782 21.995 28.682 1.00 52.78 439 ARG A N 1
ATOM 3588 C CA . ARG A 1 439 ? -17.776 23.320 29.356 1.00 52.78 439 ARG A CA 1
ATOM 3589 C C . ARG A 1 439 ? -18.950 23.614 30.311 1.00 52.78 439 ARG A C 1
ATOM 3591 O O . ARG A 1 439 ? -18.820 24.526 31.123 1.00 52.78 439 ARG A O 1
ATOM 3598 N N . ASN A 1 440 ? -20.047 22.858 30.257 1.00 48.84 440 ASN A N 1
ATOM 3599 C CA . ASN A 1 440 ? -21.168 22.961 31.198 1.00 48.84 440 ASN A CA 1
ATOM 3600 C C . ASN A 1 440 ? -20.936 22.253 32.554 1.00 48.84 440 ASN A C 1
ATOM 3602 O O . ASN A 1 440 ? -21.802 22.330 33.413 1.00 48.84 440 ASN A O 1
ATOM 3606 N N . LEU A 1 441 ? -19.793 21.586 32.769 1.00 46.09 441 LEU A N 1
ATOM 3607 C CA . LEU A 1 441 ? -19.458 20.852 34.005 1.00 46.09 441 LEU A CA 1
ATOM 3608 C C . LEU A 1 441 ? -18.177 21.370 34.697 1.00 46.09 441 LEU A C 1
ATOM 3610 O O . LEU A 1 441 ? -17.560 20.654 35.486 1.00 46.09 441 LEU A O 1
ATOM 3614 N N . ASN A 1 442 ? -17.784 22.627 34.438 1.00 47.44 442 ASN A N 1
ATOM 3615 C CA . ASN A 1 442 ? -16.623 23.283 35.076 1.00 47.44 442 ASN A CA 1
ATOM 3616 C C . ASN A 1 442 ? -16.666 23.280 36.622 1.00 47.44 442 ASN A C 1
ATOM 3618 O O . ASN A 1 442 ? -15.632 23.503 37.253 1.00 47.44 442 ASN A O 1
ATOM 3622 N N . ASP A 1 443 ? -17.817 22.989 37.228 1.00 48.69 443 ASP A N 1
ATOM 3623 C CA . ASP A 1 443 ? -18.005 22.968 38.681 1.00 48.69 443 ASP A CA 1
ATOM 3624 C C . ASP A 1 443 ? -17.481 21.694 39.375 1.00 48.69 443 ASP A C 1
ATOM 3626 O O . ASP A 1 443 ? -17.384 21.668 40.600 1.00 48.69 443 ASP A O 1
ATOM 3630 N N . LEU A 1 444 ? -17.080 20.656 38.627 1.00 43.16 444 LEU A N 1
ATOM 3631 C CA . LEU A 1 444 ? -16.634 19.360 39.177 1.00 43.16 444 LEU A CA 1
ATOM 3632 C C . LEU A 1 444 ? -15.113 19.121 39.135 1.00 43.16 444 LEU A C 1
ATOM 3634 O O . LEU A 1 444 ? -14.651 18.028 39.461 1.00 43.16 444 LEU A O 1
ATOM 3638 N N . LEU A 1 445 ? -14.306 20.117 38.758 1.00 44.03 445 LEU A N 1
ATOM 3639 C CA . LEU A 1 445 ? -12.846 19.968 38.773 1.00 44.03 445 LEU A CA 1
ATOM 3640 C C . LEU A 1 445 ? -12.292 19.971 40.217 1.00 44.03 445 LEU A C 1
ATOM 3642 O O . LEU A 1 445 ? -12.588 20.897 40.982 1.00 44.03 445 LEU A O 1
ATOM 3646 N N . PRO A 1 446 ? -11.425 19.004 40.592 1.00 40.97 446 PRO A N 1
ATOM 3647 C CA . PRO A 1 446 ? -10.685 19.042 41.851 1.00 40.97 446 PRO A CA 1
ATOM 3648 C C . PRO A 1 446 ? -9.893 20.348 41.987 1.00 40.97 446 PRO A C 1
ATOM 3650 O O . PRO A 1 446 ? -9.259 20.812 41.033 1.00 40.97 446 PRO A O 1
ATOM 3653 N N . ARG A 1 447 ? -9.920 20.946 43.187 1.00 43.59 447 ARG A N 1
ATOM 3654 C CA . ARG A 1 447 ? -9.340 22.271 43.486 1.00 43.59 447 ARG A CA 1
ATOM 3655 C C . ARG A 1 447 ? -7.840 22.397 43.159 1.00 43.59 447 ARG A C 1
ATOM 3657 O O . ARG A 1 447 ? -7.374 23.516 42.983 1.00 43.59 447 ARG A O 1
ATOM 3664 N N . GLU A 1 448 ? -7.118 21.291 42.994 1.00 42.81 448 GLU A N 1
ATOM 3665 C CA . GLU A 1 448 ? -5.671 21.252 42.721 1.00 42.81 448 GLU A CA 1
ATOM 3666 C C . GLU A 1 448 ? -5.264 21.700 41.303 1.00 42.81 448 GLU A C 1
ATOM 3668 O O . GLU A 1 448 ? -4.099 22.005 41.065 1.00 42.81 448 GLU A O 1
ATOM 3673 N N . HIS A 1 449 ? -6.207 21.818 40.360 1.00 45.22 449 HIS A N 1
ATOM 3674 C CA . HIS A 1 449 ? -5.932 22.335 39.009 1.00 45.22 449 HIS A CA 1
ATOM 3675 C C . HIS A 1 449 ? -6.532 23.722 38.737 1.00 45.22 449 HIS A C 1
ATOM 3677 O O . HIS A 1 449 ? -6.520 24.193 37.598 1.00 45.22 449 HIS A O 1
ATOM 3683 N N . LYS A 1 450 ? -7.000 24.424 39.779 1.00 43.84 450 LYS A N 1
ATOM 3684 C CA . LYS A 1 450 ? -7.475 25.816 39.701 1.00 43.84 450 LYS A CA 1
ATOM 3685 C C . LYS A 1 450 ? -6.336 26.841 39.589 1.00 43.84 450 LYS A C 1
ATOM 3687 O O . LYS A 1 450 ? -6.404 27.902 40.196 1.00 43.84 450 LYS A O 1
ATOM 3692 N N . ASN A 1 451 ? -5.332 26.602 38.748 1.00 43.38 451 ASN A N 1
ATOM 3693 C CA . ASN A 1 451 ? -4.568 27.728 38.209 1.00 43.38 451 ASN A CA 1
ATOM 3694 C C . ASN A 1 451 ? -5.435 28.385 37.130 1.00 43.38 451 ASN A C 1
ATOM 3696 O O . ASN A 1 451 ? -5.260 28.131 35.936 1.00 43.38 451 ASN A O 1
ATOM 3700 N N . GLN A 1 452 ? -6.414 29.189 37.570 1.00 44.66 452 GLN A N 1
ATOM 3701 C CA . GLN A 1 452 ? -7.289 29.990 36.703 1.00 44.66 452 GLN A CA 1
ATOM 3702 C C . GLN A 1 452 ? -6.460 30.795 35.695 1.00 44.66 452 GLN A C 1
ATOM 3704 O O . GLN A 1 452 ? -6.782 30.789 34.512 1.00 44.66 452 GLN A O 1
ATOM 3709 N N . GLU A 1 453 ? -5.306 31.309 36.121 1.00 44.19 453 GLU A N 1
ATOM 3710 C CA . GLU A 1 453 ? -4.341 32.018 35.277 1.00 44.19 453 GLU A CA 1
ATOM 3711 C C . GLU A 1 453 ? -3.760 31.160 34.138 1.00 44.19 453 GLU A C 1
ATOM 3713 O O . GLU A 1 453 ? -3.621 31.628 33.009 1.00 44.19 453 GLU A O 1
ATOM 3718 N N . TYR A 1 454 ? -3.465 29.878 34.385 1.00 45.59 454 TYR A N 1
ATOM 3719 C CA . TYR A 1 454 ? -2.918 28.974 33.365 1.00 45.59 454 TYR A CA 1
ATOM 3720 C C . TYR A 1 454 ? -4.001 28.525 32.380 1.00 45.59 454 TYR A C 1
ATOM 3722 O O . TYR A 1 454 ? -3.775 28.493 31.168 1.00 45.59 454 TYR A O 1
ATOM 3730 N N . LEU A 1 455 ? -5.199 28.219 32.886 1.00 45.22 455 LEU A N 1
ATOM 3731 C CA . LEU A 1 455 ? -6.334 27.837 32.049 1.00 45.22 455 LEU A CA 1
ATOM 3732 C C . LEU A 1 455 ? -6.809 29.019 31.182 1.00 45.22 455 LEU A C 1
ATOM 3734 O O . LEU A 1 455 ? -7.157 28.812 30.019 1.00 45.22 455 LEU A O 1
ATOM 3738 N N . GLU A 1 456 ? -6.768 30.254 31.697 1.00 47.78 456 GLU A N 1
ATOM 3739 C CA . GLU A 1 456 ? -7.060 31.479 30.937 1.00 47.78 456 GLU A CA 1
ATOM 3740 C C . GLU A 1 456 ? -5.953 31.852 29.952 1.00 47.78 456 GLU A C 1
ATOM 3742 O O . GLU A 1 456 ? -6.257 32.173 28.802 1.00 47.78 456 GLU A O 1
ATOM 3747 N N . ALA A 1 457 ? -4.676 31.732 30.325 1.00 46.41 457 ALA A N 1
ATOM 3748 C CA . ALA A 1 457 ? -3.559 31.977 29.411 1.00 46.41 457 ALA A CA 1
ATOM 3749 C C . ALA A 1 457 ? -3.565 31.002 28.219 1.00 46.41 457 ALA A C 1
ATOM 3751 O O . ALA A 1 457 ? -3.296 31.392 27.077 1.00 46.41 457 ALA A O 1
ATOM 3752 N N . VAL A 1 458 ? -3.926 29.737 28.457 1.00 45.12 458 VAL A N 1
ATOM 3753 C CA . VAL A 1 458 ? -4.063 28.723 27.403 1.00 45.12 458 VAL A CA 1
ATOM 3754 C C . VAL A 1 458 ? -5.335 28.952 26.579 1.00 45.12 458 VAL A C 1
ATOM 3756 O O . VAL A 1 458 ? -5.249 28.953 25.347 1.00 45.12 458 VAL A O 1
ATOM 3759 N N . LYS A 1 459 ? -6.485 29.248 27.208 1.00 46.25 459 LYS A N 1
ATOM 3760 C CA . LYS A 1 459 ? -7.720 29.636 26.494 1.00 46.25 459 LYS A CA 1
ATOM 3761 C C . LYS A 1 459 ? -7.478 30.830 25.570 1.00 46.25 459 LYS A C 1
ATOM 3763 O O . LYS A 1 459 ? -7.880 30.777 24.411 1.00 46.25 459 LYS A O 1
ATOM 3768 N N . ASN A 1 460 ? -6.769 31.859 26.031 1.00 46.97 460 ASN A N 1
ATOM 3769 C CA . ASN A 1 460 ? -6.458 33.048 25.236 1.00 46.97 460 ASN A CA 1
ATOM 3770 C C . ASN A 1 460 ? -5.502 32.742 24.071 1.00 46.97 460 ASN A C 1
ATOM 3772 O O . ASN A 1 460 ? -5.727 33.221 22.957 1.00 46.97 460 ASN A O 1
ATOM 3776 N N . ARG A 1 461 ? -4.501 31.869 24.263 1.00 43.84 461 ARG A N 1
ATOM 3777 C CA . ARG A 1 461 ? -3.609 31.424 23.173 1.00 43.84 461 ARG A CA 1
ATOM 3778 C C . ARG A 1 461 ? -4.334 30.643 22.076 1.00 43.84 461 ARG A C 1
ATOM 3780 O O . ARG A 1 461 ? -4.012 30.811 20.901 1.00 43.84 461 ARG A O 1
ATOM 3787 N N . TYR A 1 462 ? -5.312 29.809 22.428 1.00 41.97 462 TYR A N 1
ATOM 3788 C CA . TYR A 1 462 ? -6.029 28.985 21.448 1.00 41.97 462 TYR A CA 1
ATOM 3789 C C . TYR A 1 462 ? -7.261 29.664 20.839 1.00 41.97 462 TYR A C 1
ATOM 3791 O O . TYR A 1 462 ? -7.603 29.361 19.693 1.00 41.97 462 TYR A O 1
ATOM 3799 N N . LYS A 1 463 ? -7.868 30.645 21.521 1.00 45.03 463 LYS A N 1
ATOM 3800 C CA . LYS A 1 463 ? -8.907 31.519 20.945 1.00 45.03 463 LYS A CA 1
ATOM 3801 C C . LYS A 1 463 ? -8.378 32.239 19.701 1.00 45.03 463 LYS A C 1
ATOM 3803 O O . LYS A 1 463 ? -9.036 32.224 18.666 1.00 45.03 463 LYS A O 1
ATOM 3808 N N . HIS A 1 464 ? -7.128 32.704 19.756 1.00 44.03 464 HIS A N 1
ATOM 3809 C CA . HIS A 1 464 ? -6.449 33.342 18.628 1.00 44.03 464 HIS A CA 1
ATOM 3810 C C . HIS A 1 464 ? -6.232 32.388 17.431 1.00 44.03 464 HIS A C 1
ATOM 3812 O O . HIS A 1 464 ? -6.347 32.798 16.278 1.00 44.03 464 HIS A O 1
ATOM 3818 N N . LEU A 1 465 ? -5.975 31.097 17.683 1.00 40.78 465 LEU A N 1
ATOM 3819 C CA . LEU A 1 465 ? -5.825 30.050 16.654 1.00 40.78 465 LEU A CA 1
ATOM 3820 C C . LEU A 1 465 ? -7.163 29.632 16.019 1.00 40.78 465 LEU A C 1
ATOM 3822 O O . LEU A 1 465 ? -7.214 29.315 14.828 1.00 40.78 465 LEU A O 1
ATOM 3826 N N . LEU A 1 466 ? -8.246 29.636 16.798 1.00 41.19 466 LEU A N 1
ATOM 3827 C CA . LEU A 1 466 ? -9.609 29.383 16.322 1.00 41.19 466 LEU A CA 1
ATOM 3828 C C . LEU A 1 466 ? -10.149 30.547 15.486 1.00 41.19 466 LEU A C 1
ATOM 3830 O O . LEU A 1 466 ? -10.804 30.309 14.474 1.00 41.19 466 LEU A O 1
ATOM 3834 N N . GLU A 1 467 ? -9.817 31.783 15.852 1.00 45.03 467 GLU A N 1
ATOM 3835 C CA . GLU A 1 467 ? -10.165 32.990 15.095 1.00 45.03 467 GLU A CA 1
ATOM 3836 C C . GLU A 1 467 ? -9.447 33.018 13.737 1.00 45.03 467 GLU A C 1
ATOM 3838 O O . GLU A 1 467 ? -10.076 33.233 12.703 1.00 45.03 467 GLU A O 1
ATOM 3843 N N . VAL A 1 468 ? -8.171 32.615 13.700 1.00 44.62 468 VAL A N 1
ATOM 3844 C CA . VAL A 1 468 ? -7.422 32.407 12.448 1.00 44.62 468 VAL A CA 1
ATOM 3845 C C . VAL A 1 468 ? -8.039 31.296 11.585 1.00 44.62 468 VAL A C 1
ATOM 3847 O O . VAL A 1 468 ? -8.119 31.440 10.369 1.00 44.62 468 VAL A O 1
ATOM 3850 N N . LYS A 1 469 ? -8.543 30.203 12.176 1.00 38.25 469 LYS A N 1
ATOM 3851 C CA . LYS A 1 469 ? -9.273 29.157 11.428 1.00 38.25 469 LYS A CA 1
ATOM 3852 C C . LYS A 1 469 ? -10.637 29.620 10.906 1.00 38.25 469 LYS A C 1
ATOM 3854 O O . LYS A 1 469 ? -11.086 29.094 9.890 1.00 38.25 469 LYS A O 1
ATOM 3859 N N . ARG A 1 470 ? -11.291 30.564 11.588 1.00 39.41 470 ARG A N 1
ATOM 3860 C CA . ARG A 1 470 ? -12.579 31.148 11.180 1.00 39.41 470 ARG A CA 1
ATOM 3861 C C . ARG A 1 470 ? -12.430 32.164 10.050 1.00 39.41 470 ARG A C 1
ATOM 3863 O O . ARG A 1 470 ? -13.345 32.283 9.258 1.00 39.41 470 ARG A O 1
ATOM 3870 N N . ILE A 1 471 ? -11.287 32.847 9.976 1.00 48.00 471 ILE A N 1
ATOM 3871 C CA . ILE A 1 471 ? -10.950 33.809 8.912 1.00 48.00 471 ILE A CA 1
ATOM 3872 C C . ILE A 1 471 ? -10.464 33.099 7.628 1.00 48.00 471 ILE A C 1
ATOM 3874 O O . ILE A 1 471 ? -10.482 33.680 6.549 1.00 48.00 471 ILE A O 1
ATOM 3878 N N . VAL A 1 472 ? -10.015 31.841 7.732 1.00 41.72 472 VAL A N 1
ATOM 3879 C CA . VAL A 1 472 ? -9.492 31.034 6.606 1.00 41.72 472 VAL A CA 1
ATOM 3880 C C . VAL A 1 472 ? -10.555 30.105 5.978 1.00 41.72 472 VAL A C 1
ATOM 3882 O O . VAL A 1 472 ? -10.287 29.477 4.955 1.00 41.72 472 VAL A O 1
ATOM 3885 N N . ARG A 1 473 ? -11.758 30.019 6.556 1.00 34.47 473 ARG A N 1
ATOM 3886 C CA . ARG A 1 473 ? -12.957 29.457 5.909 1.00 34.47 473 ARG A CA 1
ATOM 3887 C C . ARG A 1 473 ? -13.799 30.590 5.354 1.00 34.47 473 ARG A C 1
ATOM 3889 O O . ARG A 1 473 ? -14.410 30.359 4.291 1.00 34.47 473 ARG A O 1
#

pLDDT: mean 71.86, std 27.16, range [20.22, 97.31]

Nearest PDB structures (foldseek):
  5i9g-assembly1_C  TM=5.087E-01  e=2.602E-12  unidentified
  4pjq-assembly2_B  TM=7.852E-01  e=3.353E-09  unidentified
  4wn4-assembly2_B  TM=7.720E-01  e=1.053E-08  synthetic construct
  8rdj-assembly1_G  TM=4.928E-01  e=2.017E-09  Sinapis alba
  4m57-assembly1_A  TM=5.596E-01  e=1.098E-08  Zea mays

Solvent-accessible surface area (backbone atoms only — not comparable to full-atom values): 29000 Å² total; per-residue (Å²): 134,88,85,82,84,80,80,83,75,88,87,81,76,87,79,76,86,72,85,78,78,95,71,94,84,87,80,90,87,86,88,84,91,81,86,84,85,77,85,84,79,82,86,84,87,87,86,89,83,87,85,84,91,82,88,88,88,86,87,88,86,89,80,89,77,90,82,88,87,83,82,86,85,84,87,81,90,82,80,86,88,88,87,81,88,77,88,72,88,70,78,79,78,71,72,77,70,55,72,69,56,48,51,52,50,52,50,50,51,63,70,64,55,72,85,77,77,59,61,72,59,40,54,53,55,55,70,73,52,59,100,80,69,52,52,66,59,51,34,54,54,48,68,71,52,85,51,58,60,47,40,49,51,53,53,52,54,48,62,71,39,90,92,53,70,86,43,60,64,38,54,38,53,52,43,53,49,24,46,74,73,64,41,56,70,66,33,45,55,55,48,51,56,46,70,73,41,93,87,59,73,38,41,68,43,53,45,51,52,33,49,45,26,45,73,73,65,41,51,68,60,26,50,50,53,50,49,50,40,59,69,47,89,58,76,79,28,45,77,46,72,65,46,52,47,52,52,47,52,52,59,71,66,54,74,90,49,44,70,60,28,42,61,42,33,55,55,50,52,51,50,52,53,47,39,53,74,73,68,46,80,72,47,68,65,52,53,40,46,50,31,45,34,25,27,51,41,72,38,43,70,60,20,51,49,50,60,57,37,28,52,78,75,58,74,32,79,84,52,69,66,49,50,40,41,49,31,35,27,28,21,76,70,68,39,39,68,63,20,50,54,50,53,51,49,40,46,76,72,74,40,80,80,50,46,66,35,50,36,33,48,30,40,32,26,17,79,67,69,42,41,72,60,17,53,53,49,51,53,50,34,50,76,68,77,35,67,76,50,73,67,39,56,47,47,46,39,56,42,36,39,74,70,69,36,51,67,59,33,54,52,51,54,49,54,36,43,76,68,66,76,38,52,80,66,57,47,53,51,50,53,50,54,52,52,64,77,45,63,92,54,72,87,73,64,66,77,90,71,66,50,59,68,58,57,48,56,49,48,56,59,47,51,57,55,52,50,54,54,61,74,75,106

Foldseek 3Di:
DDDDDDDDDDPDDDDDPDDDDDDDDDDDDDDDDDDDDDDDDDDDDDDDDDDDDDDDDDDDDDDDDDDDDDDDDDDDDDDDDDDDDPPDPPPVCPPPDPPVVVVVVVVVVVVPPDDDDPVVLLVVLVVQADLDHALVSLLVSLVPDLDLVSSLVSLVVQVPRPPDDHALSSLQSNLLNCLVVLVVVSSVVSVVVQLVDQPHDALSSLLSVLLSCLVVVVLVVSVVSLVSLCVRPDPRRHHALSSLLSSLCSQLVDDLDLVSLLVSLVVLVVSLVVCVVVVHQDAQSSLLSNLLSCLSNLNLVVSVVSQVCCCVPRVHHHDLSSLLSSLLSCLVVLVLVVSVVSVVVCVVVVHDHALSSLLSNLLSCLVVLVLVVSVVSCVVCVVSVHAHDLVSLLSSLLSCVVVVNNVVSVVVLVVCVVVVSADPVSSVVSVVVNCVSPVVPPVPDDPPPPPVVVVVVVVVVVVVVVVVVVVVD

Mean predicted aligned error: 16.85 Å

Secondary structure (DSSP, 8-state):
----------------------------------PPPPPPPPP---------------------------------------------------PPPPHHHHHHHHHHHHHHSPPPP-HHHHHHHHHTS-SS--HHHHHHHHHH---HHHHHHHHHHHHTSTT----HHHHHHHHHHHHHHT-HHHHHHHHHHHHHSTT---HHHHHHHHHHHHHTT-HHHHHHHHHHHHHS--STT---HHHHHHHHHHHHTS-S-HHHHHHHHHHHHHHHHHHHHTTPPP-HHHHHHHHHHHHHTT-HHHHHHHHHHHHHTS-----HHHHHHHHHHHHHTT-HHHHHHHHHHHHHTTPPPPHHHHHHHHHHHHHTT-HHHHHHHHHHHHHTT-PPPHHHHHHHHHHHHHTT-HHHHHHHHHHHHHTTSS-HHHHHHHHHHHHHHTGGGGGGS-GGG--HHHHHHHHHHHHHHHHHHHH--

Radius of gyration: 33.76 Å; Cα contacts (8 Å, |Δi|>4): 370; chains: 1; bounding box: 74×113×83 Å

InterPro domains:
  IPR002885 Pentatricopeptide repeat [PF01535] (206-232)
  IPR002885 Pentatricopeptide repeat [PF01535] (286-310)
  IPR002885 Pentatricopeptide repeat [PF13041] (318-366)
  IPR002885 Pentatricopeptide repeat [PS51375] (319-353)
  IPR002885 Pentatricopeptide repeat [PS51375] (354-388)
  IPR002885 Pentatricopeptide repeat [PS51375] (389-423)
  IPR002885 Pentatricopeptide repeat [TIGR00756] (205-233)
  IPR002885 Pentatricopeptide repeat [TIGR00756] (286-319)
  IPR002885 Pentatricopeptide repeat [TIGR00756] (322-354)
  IPR011990 Tetratricopeptide-like helical domain superfamily [G3DSA:1.25.40.10] (132-310)
  IPR011990 Tetratricopeptide-like helical domain superfamily [G3DSA:1.25.40.10] (313-467)
  IPR051240 Mitochondrial RNA Processing and Respiration [PTHR47933] (152-442)

Organism: NCBI:txid165716